Protein AF-0000000075731737 (afdb_homodimer)

Nearest PDB structures (foldseek):
  4xt3-assembly1_A  TM=4.201E-01  e=2.409E-01  Cytomegalovirus
  5wb2-assembly1_A  TM=4.230E-01  e=2.779E-01  Human betaherpesvirus 5
  8u5c-assembly1_F  TM=4.805E-01  e=1.399E+00  Homo sapiens
  8u54-assembly1_A  TM=3.933E-01  e=2.993E+00  Homo sapiens
  6kjv-assembly1_A  TM=2.906E-01  e=7.747E+00  Homo sapiens

Secondary structure (DSSP, 8-state):
----HHHHHHHHHHHHHHHHHHHHT-GGGTTS-HHHHHHHHHHHHHHHHHHHHHHHHHHSTT-TT-HHHHHHHHHHHHHHHTHHHHHHHHHHHH-GGGTTSTTHHHHHHHHHHHHHHHHHHHHTTHHHHH-TTHHHHHT--B-TTSSTTB-SS-EEEE-SSSEEEEB--BPP-SSS--THHHHHHHHHHHHHTT-HHHHHHHHIIIIIHHHHHTTTS-HHHHHHHHHHHHHHHHHHHHHHHHHHHHHHHHHHHHS-GGG--/----HHHHHHHHHHHHHHHHHHHHT-GGGTTS-HHHHHHHHHHHHHHHHHHHHHHHHHHSTT-TT-HHHHHHHHHHHHHHHTHHHHHHHHHHHH-GGGTTSTTHHHHHHHHHHHHHHHHHHHHTTHHHHH-TTHHHHH---B-TTSSTTB-SS-EEEE-SSSEEEEB--BPP-SSS--THHHHHHHHHHHHHTT-HHHHHHHHIIIIIHHHHHTTTS-HHHHHHHHHHHHHHHHHHHHHHHHHHHHHHHHHHHHS-GGG--

pLDDT: mean 84.71, std 15.08, range [32.78, 98.81]

InterPro domains:
  IPR043912 Protein of unknown function DUF5765 [PF19069] (32-234)

Radius of gyration: 25.24 Å; Cα contacts (8 Å, |Δi|>4): 829; chains: 2; bounding box: 71×67×54 Å

Structure (mmCIF, N/CA/C/O backbone):
data_AF-0000000075731737-model_v1
#
loop_
_entity.id
_entity.type
_entity.pdbx_description
1 polymer 'Transmembrane protein'
#
loop_
_atom_site.group_PDB
_atom_site.id
_atom_site.type_symbol
_atom_site.label_atom_id
_atom_site.label_alt_id
_atom_site.label_comp_id
_atom_site.label_asym_id
_atom_site.label_entity_id
_atom_site.label_seq_id
_atom_site.pdbx_PDB_ins_code
_atom_site.Cartn_x
_atom_site.Cartn_y
_atom_site.Cartn_z
_atom_site.occupancy
_atom_site.B_iso_or_equiv
_atom_site.auth_seq_id
_atom_site.auth_comp_id
_atom_site.auth_asym_id
_atom_site.auth_atom_id
_atom_site.pdbx_PDB_model_num
ATOM 1 N N . MET A 1 1 ? -32.469 -8.477 -14.445 1 37.38 1 MET A N 1
ATOM 2 C CA . MET A 1 1 ? -32.281 -9.797 -13.852 1 37.38 1 MET A CA 1
ATOM 3 C C . MET A 1 1 ? -31.297 -9.75 -12.695 1 37.38 1 MET A C 1
ATOM 5 O O . MET A 1 1 ? -30.141 -9.375 -12.883 1 37.38 1 MET A O 1
ATOM 9 N N . CYS A 1 2 ? -31.734 -9.438 -11.375 1 56.72 2 CYS A N 1
ATOM 10 C CA . CYS A 1 2 ? -31.109 -9.148 -10.086 1 56.72 2 CYS A CA 1
ATOM 11 C C . CYS A 1 2 ? -30.297 -10.336 -9.586 1 56.72 2 CYS A C 1
ATOM 13 O O . CYS A 1 2 ? -30.688 -11.484 -9.805 1 56.72 2 CYS A O 1
ATOM 15 N N . PHE A 1 3 ? -29.047 -10.188 -9.352 1 79.44 3 PHE A N 1
ATOM 16 C CA . PHE A 1 3 ? -28.219 -11.211 -8.719 1 79.44 3 PHE A CA 1
ATOM 17 C C . PHE A 1 3 ? -28.906 -11.797 -7.5 1 79.44 3 PHE A C 1
ATOM 19 O O . PHE A 1 3 ? -29.594 -11.078 -6.766 1 79.44 3 PHE A O 1
ATOM 26 N N . ASN A 1 4 ? -29.203 -13.148 -7.602 1 84.56 4 ASN A N 1
ATOM 27 C CA . ASN A 1 4 ? -29.812 -13.805 -6.453 1 84.56 4 ASN A CA 1
ATOM 28 C C . ASN A 1 4 ? -28.969 -14.977 -5.957 1 84.56 4 ASN A C 1
ATOM 30 O O . ASN A 1 4 ? -27.844 -15.172 -6.414 1 84.56 4 ASN A O 1
ATOM 34 N N . LYS A 1 5 ? -29.562 -15.633 -4.969 1 90.38 5 LYS A N 1
ATOM 35 C CA . LYS A 1 5 ? -28.812 -16.703 -4.309 1 90.38 5 LYS A CA 1
ATOM 36 C C . LYS A 1 5 ? -28.484 -17.828 -5.281 1 90.38 5 LYS A C 1
ATOM 38 O O . LYS A 1 5 ? -27.438 -18.469 -5.168 1 90.38 5 LYS A O 1
ATOM 43 N N . TRP A 1 6 ? -29.297 -18.078 -6.246 1 90.56 6 TRP A N 1
ATOM 44 C CA . TRP A 1 6 ? -29.078 -19.188 -7.184 1 90.56 6 TRP A CA 1
ATOM 45 C C . TRP A 1 6 ? -27.922 -18.875 -8.133 1 90.56 6 TRP A C 1
ATOM 47 O O . TRP A 1 6 ? -27.172 -19.781 -8.516 1 90.56 6 TRP A O 1
ATOM 57 N N . TRP A 1 7 ? -27.812 -17.656 -8.516 1 88.38 7 TRP A N 1
ATOM 58 C CA . TRP A 1 7 ? -26.672 -17.266 -9.328 1 88.38 7 TRP A CA 1
ATOM 59 C C . TRP A 1 7 ? -25.375 -17.438 -8.555 1 88.38 7 TRP A C 1
ATOM 61 O O . TRP A 1 7 ? -24.359 -17.891 -9.109 1 88.38 7 TRP A O 1
ATOM 71 N N . SER A 1 8 ? -25.406 -17.109 -7.277 1 90.19 8 SER A N 1
ATOM 72 C CA . SER A 1 8 ? -24.219 -17.297 -6.438 1 90.19 8 SER A CA 1
ATOM 73 C C . SER A 1 8 ? -23.844 -18.781 -6.363 1 90.19 8 SER A C 1
ATOM 75 O O . SER A 1 8 ? -22.656 -19.125 -6.441 1 90.19 8 SER A O 1
ATOM 77 N N . LEU A 1 9 ? -24.844 -19.578 -6.277 1 91.31 9 LEU A N 1
ATOM 78 C CA . LEU A 1 9 ? -24.578 -21 -6.219 1 91.31 9 LEU A CA 1
ATOM 79 C C . LEU A 1 9 ? -24.031 -21.516 -7.543 1 91.31 9 LEU A C 1
ATOM 81 O O . LEU A 1 9 ? -23.109 -22.344 -7.562 1 91.31 9 LEU A O 1
ATOM 85 N N . ALA A 1 10 ? -24.594 -21.078 -8.609 1 91.25 10 ALA A N 1
ATOM 86 C CA . ALA A 1 10 ? -24.125 -21.469 -9.938 1 91.25 10 ALA A CA 1
ATOM 87 C C . ALA A 1 10 ? -22.672 -21.078 -10.148 1 91.25 10 ALA A C 1
ATOM 89 O O . ALA A 1 10 ? -21.875 -21.859 -10.648 1 91.25 10 ALA A O 1
ATOM 90 N N . PHE A 1 11 ? -22.359 -19.891 -9.758 1 89.5 11 PHE A N 1
ATOM 91 C CA . PHE A 1 11 ? -20.984 -19.406 -9.922 1 89.5 11 PHE A CA 1
ATOM 92 C C . PHE A 1 11 ? -20.031 -20.156 -9 1 89.5 11 PHE A C 1
ATOM 94 O O . PHE A 1 11 ? -18.875 -20.391 -9.352 1 89.5 11 PHE A O 1
ATOM 101 N N . THR A 1 12 ? -20.531 -20.516 -7.832 1 91.75 12 THR A N 1
ATOM 102 C CA . THR A 1 12 ? -19.734 -21.359 -6.953 1 91.75 12 THR A CA 1
ATOM 103 C C . THR A 1 12 ? -19.391 -22.672 -7.637 1 91.75 12 THR A C 1
ATOM 105 O O . THR A 1 12 ? -18.234 -23.078 -7.664 1 91.75 12 THR A O 1
ATOM 108 N N . ALA A 1 13 ? -20.422 -23.266 -8.148 1 93.62 13 ALA A N 1
ATOM 109 C CA . ALA A 1 13 ? -20.234 -24.547 -8.828 1 93.62 13 ALA A CA 1
ATOM 110 C C . ALA A 1 13 ? -19.266 -24.406 -10.008 1 93.62 13 ALA A C 1
ATOM 112 O O . ALA A 1 13 ? -18.391 -25.25 -10.211 1 93.62 13 ALA A O 1
ATOM 113 N N . PHE A 1 14 ? -19.422 -23.375 -10.742 1 91.38 14 PHE A N 1
ATOM 114 C CA . PHE A 1 14 ? -18.547 -23.094 -11.883 1 91.38 14 PHE A CA 1
ATOM 115 C C . PHE A 1 14 ? -17.109 -22.953 -11.43 1 91.38 14 PHE A C 1
ATOM 117 O O . PHE A 1 14 ? -16.203 -23.578 -11.984 1 91.38 14 PHE A O 1
ATOM 124 N N . ALA A 1 15 ? -16.875 -22.141 -10.406 1 91.5 15 ALA A N 1
ATOM 125 C CA . ALA A 1 15 ? -15.531 -21.906 -9.898 1 91.5 15 ALA A CA 1
ATOM 126 C C . ALA A 1 15 ? -14.906 -23.188 -9.375 1 91.5 15 ALA A C 1
ATOM 128 O O . ALA A 1 15 ? -13.727 -23.453 -9.609 1 91.5 15 ALA A O 1
ATOM 129 N N . CYS A 1 16 ? -15.648 -23.953 -8.695 1 93.31 16 CYS A N 1
ATOM 130 C CA . CYS A 1 16 ? -15.156 -25.234 -8.195 1 93.31 16 CYS A CA 1
ATOM 131 C C . CYS A 1 16 ? -14.82 -26.172 -9.344 1 93.31 16 CYS A C 1
ATOM 133 O O . CYS A 1 16 ? -13.828 -26.906 -9.289 1 93.31 16 CYS A O 1
ATOM 135 N N . GLY A 1 17 ? -15.641 -26.172 -10.312 1 92.5 17 GLY A N 1
ATOM 136 C CA . GLY A 1 17 ? -15.359 -26.969 -11.492 1 92.5 17 GLY A CA 1
ATOM 137 C C . GLY A 1 17 ? -14.062 -26.594 -12.18 1 92.5 17 GLY A C 1
ATOM 138 O O . GLY A 1 17 ? -13.242 -27.453 -12.5 1 92.5 17 GLY A O 1
ATOM 139 N N . VAL A 1 18 ? -13.852 -25.312 -12.383 1 89.75 18 VAL A N 1
ATOM 140 C CA . VAL A 1 18 ? -12.625 -24.812 -13 1 89.75 18 VAL A CA 1
ATOM 141 C C . VAL A 1 18 ? -11.43 -25.172 -12.125 1 89.75 18 VAL A C 1
ATOM 143 O O . VAL A 1 18 ? -10.391 -25.625 -12.625 1 89.75 18 VAL A O 1
ATOM 146 N N . SER A 1 19 ? -11.578 -24.938 -10.828 1 92.12 19 SER A N 1
ATOM 147 C CA . SER A 1 19 ? -10.516 -25.281 -9.891 1 92.12 19 SER A CA 1
ATOM 148 C C . SER A 1 19 ? -10.117 -26.75 -10 1 92.12 19 SER A C 1
ATOM 150 O O . SER A 1 19 ? -8.938 -27.078 -10.086 1 92.12 19 SER A O 1
ATOM 152 N N . GLY A 1 20 ? -11.102 -27.594 -9.969 1 93.19 20 GLY A N 1
ATOM 153 C CA . GLY A 1 20 ? -10.844 -29.016 -10.117 1 93.19 20 GLY A CA 1
ATOM 154 C C . GLY A 1 20 ? -10.164 -29.359 -11.422 1 93.19 20 GLY A C 1
ATOM 155 O O . GLY A 1 20 ? -9.25 -30.188 -11.453 1 93.19 20 GLY A O 1
ATOM 156 N N . TRP A 1 21 ? -10.602 -28.719 -12.469 1 90.44 21 TRP A N 1
ATOM 157 C CA . TRP A 1 21 ? -10.016 -28.953 -13.789 1 90.44 21 TRP A CA 1
ATOM 158 C C . TRP A 1 21 ? -8.547 -28.531 -13.812 1 90.44 21 TRP A C 1
ATOM 160 O O . TRP A 1 21 ? -7.695 -29.266 -14.32 1 90.44 21 TRP A O 1
ATOM 170 N N . VAL A 1 22 ? -8.195 -27.453 -13.258 1 88.94 22 VAL A N 1
ATOM 171 C CA . VAL A 1 22 ? -6.824 -26.953 -13.188 1 88.94 22 VAL A CA 1
ATOM 172 C C . VAL A 1 22 ? -5.98 -27.891 -12.328 1 88.94 22 VAL A C 1
ATOM 174 O O . VAL A 1 22 ? -4.891 -28.297 -12.727 1 88.94 22 VAL A O 1
ATOM 177 N N . TRP A 1 23 ? -6.516 -28.234 -11.258 1 91.88 23 TRP A N 1
ATOM 178 C CA . TRP A 1 23 ? -5.801 -29.062 -10.297 1 91.88 23 TRP A CA 1
ATOM 179 C C . TRP A 1 23 ? -5.508 -30.438 -10.883 1 91.88 23 TRP A C 1
ATOM 181 O O . TRP A 1 23 ? -4.445 -31.016 -10.641 1 91.88 23 TRP A O 1
ATOM 191 N N . SER A 1 24 ? -6.355 -31.016 -11.664 1 91.81 24 SER A N 1
ATOM 192 C CA . SER A 1 24 ? -6.23 -32.344 -12.227 1 91.81 24 SER A CA 1
ATOM 193 C C . SER A 1 24 ? -5.07 -32.438 -13.219 1 91.81 24 SER A C 1
ATOM 195 O O . SER A 1 24 ? -4.527 -33.5 -13.461 1 91.81 24 SER A O 1
ATOM 197 N N . GLY A 1 25 ? -4.664 -31.359 -13.758 1 87.75 25 GLY A N 1
ATOM 198 C CA . GLY A 1 25 ? -3.57 -31.328 -14.719 1 87.75 25 GLY A CA 1
ATOM 199 C C . GLY A 1 25 ? -3.912 -32 -16.031 1 87.75 25 GLY A C 1
ATOM 200 O O . GLY A 1 25 ? -3.018 -32.438 -16.766 1 87.75 25 GLY A O 1
ATOM 201 N N . LYS A 1 26 ? -5.109 -32.125 -16.25 1 85.88 26 LYS A N 1
ATOM 202 C CA . LYS A 1 26 ? -5.523 -32.781 -17.484 1 85.88 26 LYS A CA 1
ATOM 203 C C . LYS A 1 26 ? -5.691 -31.797 -18.625 1 85.88 26 LYS A C 1
ATOM 205 O O . LYS A 1 26 ? -5.852 -30.594 -18.375 1 85.88 26 LYS A O 1
ATOM 210 N N . GLY A 1 27 ? -5.473 -32.25 -19.812 1 79.56 27 GLY A N 1
ATOM 211 C CA . GLY A 1 27 ? -5.66 -31.422 -21 1 79.56 27 GLY A CA 1
ATOM 212 C C . GLY A 1 27 ? -4.629 -30.312 -21.094 1 79.56 27 GLY A C 1
ATOM 213 O O . GLY A 1 27 ? -3.424 -30.562 -21.047 1 79.56 27 GLY A O 1
ATOM 214 N N . PHE A 1 28 ? -5.273 -29.078 -21.141 1 73.81 28 PHE A N 1
ATOM 215 C CA . PHE A 1 28 ? -4.484 -27.875 -21.344 1 73.81 28 PHE A CA 1
ATOM 216 C C . PHE A 1 28 ? -3.52 -27.656 -20.188 1 73.81 28 PHE A C 1
ATOM 218 O O . PHE A 1 28 ? -2.467 -27.047 -20.359 1 73.81 28 PHE A O 1
ATOM 225 N N . TRP A 1 29 ? -3.68 -28.281 -19.062 1 81.06 29 TRP A N 1
ATOM 226 C CA . TRP A 1 29 ? -2.938 -28.031 -17.828 1 81.06 29 TRP A CA 1
ATOM 227 C C . TRP A 1 29 ? -1.857 -29.078 -17.609 1 81.06 29 TRP A C 1
ATOM 229 O O . TRP A 1 29 ? -1.101 -29.016 -16.641 1 81.06 29 TRP A O 1
ATOM 239 N N . LYS A 1 30 ? -1.649 -29.969 -18.562 1 80.75 30 LYS A N 1
ATOM 240 C CA . LYS A 1 30 ? -0.716 -31.094 -18.422 1 80.75 30 LYS A CA 1
ATOM 241 C C . LYS A 1 30 ? 0.728 -30.594 -18.391 1 80.75 30 LYS A C 1
ATOM 243 O O . LYS A 1 30 ? 1.568 -31.172 -17.688 1 80.75 30 LYS A O 1
ATOM 248 N N . LYS A 1 31 ? 0.977 -29.531 -19.062 1 77.94 31 LYS A N 1
ATOM 249 C CA . LYS A 1 31 ? 2.355 -29.078 -19.219 1 77.94 31 LYS A CA 1
ATOM 250 C C . LYS A 1 31 ? 2.74 -28.109 -18.109 1 77.94 31 LYS A C 1
ATOM 252 O O . LYS A 1 31 ? 3.893 -27.672 -18.016 1 77.94 31 LYS A O 1
ATOM 257 N N . ILE A 1 32 ? 1.768 -27.844 -17.219 1 82.06 32 ILE A N 1
ATOM 258 C CA . ILE A 1 32 ? 2.018 -26.906 -16.141 1 82.06 32 ILE A CA 1
ATOM 259 C C . ILE A 1 32 ? 2.412 -27.672 -14.875 1 82.06 32 ILE A C 1
ATOM 261 O O . ILE A 1 32 ? 1.841 -28.719 -14.57 1 82.06 32 ILE A O 1
ATOM 265 N N . GLN A 1 33 ? 3.428 -27.109 -14.297 1 88.31 33 GLN A N 1
ATOM 266 C CA . GLN A 1 33 ? 3.943 -27.766 -13.102 1 88.31 33 GLN A CA 1
ATOM 267 C C . GLN A 1 33 ? 2.9 -27.797 -11.992 1 88.31 33 GLN A C 1
ATOM 269 O O . GLN A 1 33 ? 2.035 -26.922 -11.922 1 88.31 33 GLN A O 1
ATOM 274 N N . ARG A 1 34 ? 3.029 -28.75 -11.102 1 90.69 34 ARG A N 1
ATOM 275 C CA . ARG A 1 34 ? 2.061 -28.984 -10.031 1 90.69 34 ARG A CA 1
ATOM 276 C C . ARG A 1 34 ? 1.948 -27.766 -9.125 1 90.69 34 ARG A C 1
ATOM 278 O O . ARG A 1 34 ? 0.848 -27.391 -8.711 1 90.69 34 ARG A O 1
ATOM 285 N N . TRP A 1 35 ? 3.068 -27.141 -8.781 1 91.56 35 TRP A N 1
ATOM 286 C CA . TRP A 1 35 ? 3.02 -26.016 -7.859 1 91.56 35 TRP A CA 1
ATOM 287 C C . TRP A 1 35 ? 2.262 -24.844 -8.469 1 91.56 35 TRP A C 1
ATOM 289 O O . TRP A 1 35 ? 1.531 -24.125 -7.773 1 91.56 35 TRP A O 1
ATOM 299 N N . GLN A 1 36 ? 2.393 -24.688 -9.742 1 90.56 36 GLN A N 1
ATOM 300 C CA . GLN A 1 36 ? 1.671 -23.641 -10.438 1 90.56 36 GLN A CA 1
ATOM 301 C C . GLN A 1 36 ? 0.172 -23.922 -10.461 1 90.56 36 GLN A C 1
ATOM 303 O O . GLN A 1 36 ? -0.635 -23.031 -10.156 1 90.56 36 GLN A O 1
ATOM 308 N N . ARG A 1 37 ? -0.115 -25.125 -10.742 1 90.44 37 ARG A N 1
ATOM 309 C CA . ARG A 1 37 ? -1.52 -25.516 -10.789 1 90.44 37 ARG A CA 1
ATOM 310 C C . ARG A 1 37 ? -2.184 -25.344 -9.43 1 90.44 37 ARG A C 1
ATOM 312 O O . ARG A 1 37 ? -3.33 -24.906 -9.344 1 90.44 37 ARG A O 1
ATOM 319 N N . ASN A 1 38 ? -1.47 -25.719 -8.43 1 94.38 38 ASN A N 1
ATOM 320 C CA . ASN A 1 38 ? -2.002 -25.578 -7.078 1 94.38 38 ASN A CA 1
ATOM 321 C C . ASN A 1 38 ? -2.32 -24.109 -6.766 1 94.38 38 ASN A C 1
ATOM 323 O O . ASN A 1 38 ? -3.383 -23.812 -6.219 1 94.38 38 ASN A O 1
ATOM 327 N N . ARG A 1 39 ? -1.441 -23.234 -7.137 1 93.5 39 ARG A N 1
ATOM 328 C CA . ARG A 1 39 ? -1.633 -21.812 -6.859 1 93.5 39 ARG A CA 1
ATOM 329 C C . ARG A 1 39 ? -2.82 -21.266 -7.637 1 93.5 39 ARG A C 1
ATOM 331 O O . ARG A 1 39 ? -3.602 -20.469 -7.105 1 93.5 39 ARG A O 1
ATOM 338 N N . ILE A 1 40 ? -3.002 -21.703 -8.781 1 91.06 40 ILE A N 1
ATOM 339 C CA . ILE A 1 40 ? -4.113 -21.25 -9.609 1 91.06 40 ILE A CA 1
ATOM 340 C C . ILE A 1 40 ? -5.422 -21.844 -9.086 1 91.06 40 ILE A C 1
ATOM 342 O O . ILE A 1 40 ? -6.43 -21.156 -8.984 1 91.06 40 ILE A O 1
ATOM 346 N N . ALA A 1 41 ? -5.375 -23.109 -8.781 1 92.5 41 ALA A N 1
ATOM 347 C CA . ALA A 1 41 ? -6.566 -23.781 -8.258 1 92.5 41 ALA A CA 1
ATOM 348 C C . ALA A 1 41 ? -7.047 -23.125 -6.969 1 92.5 41 ALA A C 1
ATOM 350 O O . ALA A 1 41 ? -8.25 -22.922 -6.777 1 92.5 41 ALA A O 1
ATOM 351 N N . TRP A 1 42 ? -6.109 -22.797 -6.145 1 93.19 42 TRP A N 1
ATOM 352 C CA . TRP A 1 42 ? -6.457 -22.172 -4.875 1 93.19 42 TRP A CA 1
ATOM 353 C C . TRP A 1 42 ? -7.117 -20.812 -5.098 1 93.19 42 TRP A C 1
ATOM 355 O O . TRP A 1 42 ? -7.996 -20.406 -4.332 1 93.19 42 TRP A O 1
ATOM 365 N N . PHE A 1 43 ? -6.691 -20.141 -6.051 1 92.69 43 PHE A N 1
ATOM 366 C CA . PHE A 1 43 ? -7.309 -18.875 -6.434 1 92.69 43 PHE A CA 1
ATOM 367 C C . PHE A 1 43 ? -8.797 -19.062 -6.68 1 92.69 43 PHE A C 1
ATOM 369 O O . PHE A 1 43 ? -9.617 -18.312 -6.137 1 92.69 43 PHE A O 1
ATOM 376 N N . PHE A 1 44 ? -9.203 -20.062 -7.375 1 92.06 44 PHE A N 1
ATOM 377 C CA . PHE A 1 44 ? -10.602 -20.297 -7.707 1 92.06 44 PHE A CA 1
ATOM 378 C C . PHE A 1 44 ? -11.383 -20.75 -6.477 1 92.06 44 PHE A C 1
ATOM 380 O O . PHE A 1 44 ? -12.531 -20.359 -6.293 1 92.06 44 PHE A O 1
ATOM 387 N N . VAL A 1 45 ? -10.742 -21.531 -5.695 1 94.06 45 VAL A N 1
ATOM 388 C CA . VAL A 1 45 ? -11.414 -21.969 -4.473 1 94.06 45 VAL A CA 1
ATOM 389 C C . VAL A 1 45 ? -11.695 -20.766 -3.578 1 94.06 45 VAL A C 1
ATOM 391 O O . VAL A 1 45 ? -12.781 -20.641 -3.01 1 94.06 45 VAL A O 1
ATOM 394 N N . TYR A 1 46 ? -10.742 -19.906 -3.498 1 94.5 46 TYR A N 1
ATOM 395 C CA . TYR A 1 46 ? -10.891 -18.734 -2.648 1 94.5 46 TYR A CA 1
ATOM 396 C C . TYR A 1 46 ? -12.047 -17.859 -3.123 1 94.5 46 TYR A C 1
ATOM 398 O O . TYR A 1 46 ? -12.891 -17.438 -2.322 1 94.5 46 TYR A O 1
ATOM 406 N N . PHE A 1 47 ? -12.18 -17.641 -4.348 1 92.44 47 PHE A N 1
ATOM 407 C CA . PHE A 1 47 ? -13.227 -16.766 -4.863 1 92.44 47 PHE A CA 1
ATOM 408 C C . PHE A 1 47 ? -14.57 -17.5 -4.895 1 92.44 47 PHE A C 1
ATOM 410 O O . PHE A 1 47 ? -15.617 -16.859 -4.773 1 92.44 47 PHE A O 1
ATOM 417 N N . ALA A 1 48 ? -14.516 -18.812 -5 1 92.81 48 ALA A N 1
ATOM 418 C CA . ALA A 1 48 ? -15.75 -19.578 -4.84 1 92.81 48 ALA A CA 1
ATOM 419 C C . ALA A 1 48 ? -16.328 -19.406 -3.438 1 92.81 48 ALA A C 1
ATOM 421 O O . ALA A 1 48 ? -17.547 -19.391 -3.258 1 92.81 48 ALA A O 1
ATOM 422 N N . SER A 1 49 ? -15.422 -19.328 -2.506 1 95 49 SER A N 1
ATOM 423 C CA . SER A 1 49 ? -15.875 -19.188 -1.127 1 95 49 SER A CA 1
ATOM 424 C C . SER A 1 49 ? -16.641 -17.875 -0.935 1 95 49 SER A C 1
ATOM 426 O O . SER A 1 49 ? -17.547 -17.797 -0.113 1 95 49 SER A O 1
ATOM 428 N N . MET A 1 50 ? -16.344 -16.828 -1.684 1 94.5 50 MET A N 1
ATOM 429 C CA . MET A 1 50 ? -17.094 -15.578 -1.629 1 94.5 50 MET A CA 1
ATOM 430 C C . MET A 1 50 ? -18.516 -15.781 -2.141 1 94.5 50 MET A C 1
ATOM 432 O O . MET A 1 50 ? -19.469 -15.234 -1.575 1 94.5 50 MET A O 1
ATOM 436 N N . GLU A 1 51 ? -18.625 -16.562 -3.166 1 92.56 51 GLU A N 1
ATOM 437 C CA . GLU A 1 51 ? -19.953 -16.859 -3.715 1 92.56 51 GLU A CA 1
ATOM 438 C C . GLU A 1 51 ? -20.781 -17.672 -2.74 1 92.56 51 GLU A C 1
ATOM 440 O O . GLU A 1 51 ? -22 -17.469 -2.629 1 92.56 51 GLU A O 1
ATOM 445 N N . ILE A 1 52 ? -20.094 -18.594 -2.135 1 94.19 52 ILE A N 1
ATOM 446 C CA . ILE A 1 52 ? -20.781 -19.359 -1.107 1 94.19 52 ILE A CA 1
ATOM 447 C C . ILE A 1 52 ? -21.281 -18.422 -0.003 1 94.19 52 ILE A C 1
ATOM 449 O O . ILE A 1 52 ? -22.422 -18.531 0.452 1 94.19 52 ILE A O 1
ATOM 453 N N . LEU A 1 53 ? -20.391 -17.562 0.397 1 95 53 LEU A N 1
ATOM 454 C CA . LEU A 1 53 ? -20.734 -16.578 1.421 1 95 53 LEU A CA 1
ATOM 455 C C . LEU A 1 53 ? -21.938 -15.742 0.988 1 95 53 LEU A C 1
ATOM 457 O O . LEU A 1 53 ? -22.859 -15.523 1.773 1 95 53 LEU A O 1
ATOM 461 N N . GLN A 1 54 ? -21.953 -15.305 -0.255 1 94.44 54 GLN A N 1
ATOM 462 C CA . GLN A 1 54 ? -23.047 -14.484 -0.772 1 94.44 54 GLN A CA 1
ATOM 463 C C . GLN A 1 54 ? -24.344 -15.281 -0.817 1 94.44 54 GLN A C 1
ATOM 465 O O . GLN A 1 54 ? -25.422 -14.734 -0.564 1 94.44 54 GLN A O 1
ATOM 470 N N . PHE A 1 55 ? -24.219 -16.531 -1.146 1 94.25 55 PHE A N 1
ATOM 471 C CA . PHE A 1 55 ? -25.391 -17.391 -1.123 1 94.25 55 PHE A CA 1
ATOM 472 C C . PHE A 1 55 ? -26.062 -17.359 0.246 1 94.25 55 PHE A C 1
ATOM 474 O O . PHE A 1 55 ? -27.266 -17.109 0.35 1 94.25 55 PHE A O 1
ATOM 481 N N . PHE A 1 56 ? -25.328 -17.531 1.28 1 95.75 56 PHE A N 1
ATOM 482 C CA . PHE A 1 56 ? -25.859 -17.562 2.635 1 95.75 56 PHE A CA 1
ATOM 483 C C . PHE A 1 56 ? -26.312 -16.172 3.074 1 95.75 56 PHE A C 1
ATOM 485 O O . PHE A 1 56 ? -27.25 -16.031 3.865 1 95.75 56 PHE A O 1
ATOM 492 N N . GLN A 1 57 ? -25.672 -15.172 2.568 1 95.69 57 GLN A N 1
ATOM 493 C CA . GLN A 1 57 ? -26.078 -13.805 2.891 1 95.69 57 GLN A CA 1
ATOM 494 C C . GLN A 1 57 ? -27.5 -13.516 2.383 1 95.69 57 GLN A C 1
ATOM 496 O O . GLN A 1 57 ? -28.266 -12.82 3.041 1 95.69 57 GLN A O 1
ATOM 501 N N . TYR A 1 58 ? -27.812 -14.039 1.252 1 94.69 58 TYR A N 1
ATOM 502 C CA . TYR A 1 58 ? -29.141 -13.828 0.695 1 94.69 58 TYR A CA 1
ATOM 503 C C . TYR A 1 58 ? -30.219 -14.43 1.599 1 94.69 58 TYR A C 1
ATOM 505 O O . TYR A 1 58 ? -31.375 -13.992 1.585 1 94.69 58 TYR A O 1
ATOM 513 N N . LEU A 1 59 ? -29.844 -15.328 2.412 1 95.5 59 LEU A N 1
ATOM 514 C CA . LEU A 1 59 ? -30.797 -15.977 3.295 1 95.5 59 LEU A CA 1
ATOM 515 C C . LEU A 1 59 ? -31.172 -15.062 4.461 1 95.5 59 LEU A C 1
ATOM 517 O O . LEU A 1 59 ? -32.219 -15.234 5.086 1 95.5 59 LEU A O 1
ATOM 521 N N . VAL A 1 60 ? -30.328 -14.141 4.766 1 96.62 60 VAL A N 1
ATOM 522 C CA . VAL A 1 60 ? -30.562 -13.281 5.922 1 96.62 60 VAL A CA 1
ATOM 523 C C . VAL A 1 60 ? -30.5 -11.812 5.496 1 96.62 60 VAL A C 1
ATOM 525 O O . VAL A 1 60 ? -30.312 -10.93 6.336 1 96.62 60 VAL A O 1
ATOM 528 N N . ILE A 1 61 ? -30.609 -11.531 4.332 1 95.94 61 ILE A N 1
ATOM 529 C CA . ILE A 1 61 ? -30.469 -10.203 3.75 1 95.94 61 ILE A CA 1
ATOM 530 C C . ILE A 1 61 ? -31.484 -9.25 4.379 1 95.94 61 ILE A C 1
ATOM 532 O O . ILE A 1 61 ? -32.594 -9.648 4.688 1 95.94 61 ILE A O 1
ATOM 536 N N . ASN A 1 62 ? -31.156 -7.984 4.648 1 96.5 62 ASN A N 1
ATOM 537 C CA . ASN A 1 62 ? -31.969 -6.895 5.184 1 96.5 62 ASN A CA 1
ATOM 538 C C . ASN A 1 62 ? -32.188 -7.059 6.684 1 96.5 62 ASN A C 1
ATOM 540 O O . ASN A 1 62 ? -32.688 -6.141 7.344 1 96.5 62 ASN A O 1
ATOM 544 N N . ASN A 1 63 ? -31.891 -8.156 7.277 1 97.12 63 ASN A N 1
ATOM 545 C CA . ASN A 1 63 ? -32.031 -8.344 8.719 1 97.12 63 ASN A CA 1
ATOM 546 C C . ASN A 1 63 ? -30.75 -7.984 9.469 1 97.12 63 ASN A C 1
ATOM 548 O O . ASN A 1 63 ? -30 -8.867 9.859 1 97.12 63 ASN A O 1
ATOM 552 N N . CYS A 1 64 ? -30.625 -6.809 9.812 1 93.75 64 CYS A N 1
ATOM 553 C CA . CYS A 1 64 ? -29.375 -6.289 10.359 1 93.75 64 CYS A CA 1
ATOM 554 C C . CYS A 1 64 ? -29.266 -6.582 11.852 1 93.75 64 CYS A C 1
ATOM 556 O O . CYS A 1 64 ? -28.25 -6.297 12.477 1 93.75 64 CYS A O 1
ATOM 558 N N . THR A 1 65 ? -30.234 -7.094 12.406 1 93 65 THR A N 1
ATOM 559 C CA . THR A 1 65 ? -30.188 -7.516 13.797 1 93 65 THR A CA 1
ATOM 560 C C . THR A 1 65 ? -29.75 -8.977 13.906 1 93 65 THR A C 1
ATOM 562 O O . THR A 1 65 ? -29.406 -9.445 14.992 1 93 65 THR A O 1
ATOM 565 N N . SER A 1 66 ? -29.812 -9.656 12.781 1 94.94 66 SER A N 1
ATOM 566 C CA . SER A 1 66 ? -29.422 -11.062 12.742 1 94.94 66 SER A CA 1
ATOM 567 C C . SER A 1 66 ? -27.922 -11.219 12.961 1 94.94 66 SER A C 1
ATOM 569 O O . SER A 1 66 ? -27.109 -10.633 12.234 1 94.94 66 SER A O 1
ATOM 571 N N . LYS A 1 67 ? -27.578 -12.07 13.938 1 93.44 67 LYS A N 1
ATOM 572 C CA . LYS A 1 67 ? -26.156 -12.359 14.211 1 93.44 67 LYS A CA 1
ATOM 573 C C . LYS A 1 67 ? -25.5 -13 13 1 93.44 67 LYS A C 1
ATOM 575 O O . LYS A 1 67 ? -24.312 -12.75 12.727 1 93.44 67 LYS A O 1
ATOM 580 N N . LEU A 1 68 ? -26.266 -13.75 12.336 1 95.44 68 LEU A N 1
ATOM 581 C CA . LEU A 1 68 ? -25.734 -14.422 11.156 1 95.44 68 LEU A CA 1
ATOM 582 C C . LEU A 1 68 ? -25.438 -13.422 10.047 1 95.44 68 LEU A C 1
ATOM 584 O O . LEU A 1 68 ? -24.391 -13.516 9.383 1 95.44 68 LEU A O 1
ATOM 588 N N . ASN A 1 69 ? -26.312 -12.492 9.781 1 96.75 69 ASN A N 1
ATOM 589 C CA . ASN A 1 69 ? -26.062 -11.453 8.789 1 96.75 69 ASN A CA 1
ATOM 590 C C . ASN A 1 69 ? -24.797 -10.672 9.102 1 96.75 69 ASN A C 1
ATOM 592 O O . ASN A 1 69 ? -23.922 -10.508 8.234 1 96.75 69 ASN A O 1
ATOM 596 N N . ILE A 1 70 ? -24.672 -10.32 10.336 1 94.06 70 ILE A N 1
ATOM 597 C CA . ILE A 1 70 ? -23.516 -9.547 10.781 1 94.06 70 ILE A CA 1
ATOM 598 C C . ILE A 1 70 ? -22.234 -10.375 10.609 1 94.06 70 ILE A C 1
ATOM 600 O O . ILE A 1 70 ? -21.25 -9.891 10.062 1 94.06 70 ILE A O 1
ATOM 604 N N . PHE A 1 71 ? -22.328 -11.586 11.031 1 94.56 71 PHE A N 1
ATOM 605 C CA . PHE A 1 71 ? -21.172 -12.477 10.961 1 94.56 71 PHE A CA 1
ATOM 606 C C . PHE A 1 71 ? -20.734 -12.68 9.516 1 94.56 71 PHE A C 1
ATOM 608 O O . PHE A 1 71 ? -19.547 -12.555 9.195 1 94.56 71 PHE A O 1
ATOM 615 N N . LEU A 1 72 ? -21.656 -12.969 8.625 1 96.38 72 LEU A N 1
ATOM 616 C CA . LEU A 1 72 ? -21.328 -13.203 7.219 1 96.38 72 LEU A CA 1
ATOM 617 C C . LEU A 1 72 ? -20.781 -11.93 6.57 1 96.38 72 LEU A C 1
ATOM 619 O O . LEU A 1 72 ? -19.906 -11.992 5.707 1 96.38 72 LEU A O 1
ATOM 623 N N . THR A 1 73 ? -21.281 -10.789 6.98 1 95.38 73 THR A N 1
ATOM 624 C CA . THR A 1 73 ? -20.812 -9.516 6.453 1 95.38 73 THR A CA 1
ATOM 625 C C . THR A 1 73 ? -19.375 -9.25 6.887 1 95.38 73 THR A C 1
ATOM 627 O O . THR A 1 73 ? -18.562 -8.766 6.094 1 95.38 73 THR A O 1
ATOM 630 N N . ILE A 1 74 ? -19.031 -9.602 8.109 1 94.75 74 ILE A N 1
ATOM 631 C CA . ILE A 1 74 ? -17.672 -9.484 8.594 1 94.75 74 ILE A CA 1
ATOM 632 C C . ILE A 1 74 ? -16.75 -10.391 7.781 1 94.75 74 ILE A C 1
ATOM 634 O O . ILE A 1 74 ? -15.68 -9.969 7.344 1 94.75 74 ILE A O 1
ATOM 638 N N . LEU A 1 75 ? -17.188 -11.586 7.543 1 96.25 75 LEU A N 1
ATOM 639 C CA . LEU A 1 75 ? -16.391 -12.539 6.773 1 96.25 75 LEU A CA 1
ATOM 640 C C . LEU A 1 75 ? -16.156 -12.031 5.355 1 96.25 75 LEU A C 1
ATOM 642 O O . LEU A 1 75 ? -15.086 -12.25 4.781 1 96.25 75 LEU A O 1
ATOM 646 N N . GLY A 1 76 ? -17.219 -11.414 4.809 1 95.75 76 GLY A N 1
ATOM 647 C CA . GLY A 1 76 ? -17.062 -10.82 3.492 1 95.75 76 GLY A CA 1
ATOM 648 C C . GLY A 1 76 ? -15.961 -9.773 3.439 1 95.75 76 GLY A C 1
ATOM 649 O O . GLY A 1 76 ? -15.148 -9.766 2.512 1 95.75 76 GLY A O 1
ATOM 650 N N . PHE A 1 77 ? -15.914 -8.977 4.453 1 95 77 PHE A N 1
ATOM 651 C CA . PHE A 1 77 ? -14.898 -7.93 4.516 1 95 77 PHE A CA 1
ATOM 652 C C . PHE A 1 77 ? -13.5 -8.539 4.621 1 95 77 PHE A C 1
ATOM 654 O O . PHE A 1 77 ? -12.586 -8.133 3.904 1 95 77 PHE A O 1
ATOM 661 N N . VAL A 1 78 ? -13.383 -9.484 5.473 1 96.94 78 VAL A N 1
ATOM 662 C CA . VAL A 1 78 ? -12.102 -10.148 5.672 1 96.94 78 VAL A CA 1
ATOM 663 C C . VAL A 1 78 ? -11.656 -10.828 4.379 1 96.94 78 VAL A C 1
ATOM 665 O O . VAL A 1 78 ? -10.492 -10.742 3.988 1 96.94 78 VAL A O 1
ATOM 668 N N . HIS A 1 79 ? -12.555 -11.508 3.738 1 97 79 HIS A N 1
ATOM 669 C CA . HIS A 1 79 ? -12.266 -12.141 2.457 1 97 79 HIS A CA 1
ATOM 670 C C . HIS A 1 79 ? -11.727 -11.133 1.451 1 97 79 HIS A C 1
ATOM 672 O O . HIS A 1 79 ? -10.711 -11.391 0.794 1 97 79 HIS A O 1
ATOM 678 N N . ILE A 1 80 ? -12.383 -9.992 1.345 1 96.25 80 ILE A N 1
ATOM 679 C CA . ILE A 1 80 ? -11.984 -8.938 0.411 1 96.25 80 ILE A CA 1
ATOM 680 C C . ILE A 1 80 ? -10.578 -8.453 0.747 1 96.25 80 ILE A C 1
ATOM 682 O O . ILE A 1 80 ? -9.75 -8.266 -0.147 1 96.25 80 ILE A O 1
ATOM 686 N N . CYS A 1 81 ? -10.266 -8.305 1.981 1 97.56 81 CYS A N 1
ATOM 687 C CA . CYS A 1 81 ? -8.984 -7.773 2.43 1 97.56 81 CYS A CA 1
ATOM 688 C C . CYS A 1 81 ? -7.832 -8.656 1.977 1 97.56 81 CYS A C 1
ATOM 690 O O . CYS A 1 81 ? -6.727 -8.172 1.738 1 97.56 81 CYS A O 1
ATOM 692 N N . PHE A 1 82 ? -8.102 -9.922 1.784 1 98 82 PHE A N 1
ATOM 693 C CA . PHE A 1 82 ? -7.012 -10.836 1.47 1 98 82 PHE A CA 1
ATOM 694 C C . PHE A 1 82 ? -7.074 -11.273 0.011 1 98 82 PHE A C 1
ATOM 696 O O . PHE A 1 82 ? -6.281 -12.109 -0.429 1 98 82 PHE A O 1
ATOM 703 N N . GLN A 1 83 ? -7.938 -10.711 -0.752 1 96.06 83 GLN A N 1
ATOM 704 C CA . GLN A 1 83 ? -8.039 -11.016 -2.174 1 96.06 83 GLN A CA 1
ATOM 705 C C . GLN A 1 83 ? -6.727 -10.711 -2.896 1 96.06 83 GLN A C 1
ATOM 707 O O . GLN A 1 83 ? -6.27 -11.5 -3.729 1 96.06 83 GLN A O 1
ATOM 712 N N . PRO A 1 84 ? -6.023 -9.586 -2.6 1 97 84 PRO A N 1
ATOM 713 C CA . PRO A 1 84 ? -4.754 -9.32 -3.277 1 97 84 PRO A CA 1
ATOM 714 C C . PRO A 1 84 ? -3.709 -10.406 -3.021 1 97 84 PRO A C 1
ATOM 716 O O . PRO A 1 84 ? -2.939 -10.75 -3.922 1 97 84 PRO A O 1
ATOM 719 N N . LEU A 1 85 ? -3.711 -10.938 -1.82 1 98.25 85 LEU A N 1
ATOM 720 C CA . LEU A 1 85 ? -2.768 -12 -1.476 1 98.25 85 LEU A CA 1
ATOM 721 C C . LEU A 1 85 ? -2.965 -13.219 -2.373 1 98.25 85 LEU A C 1
ATOM 723 O O . LEU A 1 85 ? -2.016 -13.68 -3.008 1 98.25 85 LEU A O 1
ATOM 727 N N . VAL A 1 86 ? -4.156 -13.648 -2.502 1 95.81 86 VAL A N 1
ATOM 728 C CA . VAL A 1 86 ? -4.473 -14.859 -3.262 1 95.81 86 VAL A CA 1
ATOM 729 C C . VAL A 1 86 ? -4.277 -14.594 -4.754 1 95.81 86 VAL A C 1
ATOM 731 O O . VAL A 1 86 ? -3.781 -15.453 -5.48 1 95.81 86 VAL A O 1
ATOM 734 N N . THR A 1 87 ? -4.645 -13.414 -5.156 1 93.75 87 THR A N 1
ATOM 735 C CA . THR A 1 87 ? -4.488 -13.055 -6.559 1 93.75 87 THR A CA 1
ATOM 736 C C . THR A 1 87 ? -3.012 -13.047 -6.953 1 93.75 87 THR A C 1
ATOM 738 O O . THR A 1 87 ? -2.643 -13.562 -8.008 1 93.75 87 THR A O 1
ATOM 741 N N . ASN A 1 88 ? -2.189 -12.531 -6.129 1 96.06 88 ASN A N 1
ATOM 742 C CA . ASN A 1 88 ? -0.771 -12.477 -6.465 1 96.06 88 ASN A CA 1
ATOM 743 C C . ASN A 1 88 ? -0.115 -13.852 -6.348 1 96.06 88 ASN A C 1
ATOM 745 O O . ASN A 1 88 ? 0.859 -14.133 -7.047 1 96.06 88 ASN A O 1
ATOM 749 N N . ILE A 1 89 ? -0.655 -14.703 -5.512 1 95.94 89 ILE A N 1
ATOM 750 C CA . ILE A 1 89 ? -0.212 -16.094 -5.523 1 95.94 89 ILE A CA 1
ATOM 751 C C . ILE A 1 89 ? -0.483 -16.719 -6.891 1 95.94 89 ILE A C 1
ATOM 753 O O . ILE A 1 89 ? 0.388 -17.375 -7.469 1 95.94 89 ILE A O 1
ATOM 757 N N . ALA A 1 90 ? -1.617 -16.453 -7.414 1 92.88 90 ALA A N 1
ATOM 758 C CA . ALA A 1 90 ? -1.972 -16.984 -8.734 1 92.88 90 ALA A CA 1
ATOM 759 C C . ALA A 1 90 ? -1.104 -16.344 -9.82 1 92.88 90 ALA A C 1
ATOM 761 O O . ALA A 1 90 ? -0.629 -17.047 -10.727 1 92.88 90 ALA A O 1
ATOM 762 N N . PHE A 1 91 ? -0.849 -15.086 -9.734 1 92.81 91 PHE A N 1
ATOM 763 C CA . PHE A 1 91 ? -0.02 -14.398 -10.719 1 92.81 91 PHE A CA 1
ATOM 764 C C . PHE A 1 91 ? 1.402 -14.945 -10.703 1 92.81 91 PHE A C 1
ATOM 766 O O . PHE A 1 91 ? 2.047 -15.039 -11.75 1 92.81 91 PHE A O 1
ATOM 773 N N . SER A 1 92 ? 1.877 -15.266 -9.539 1 93.88 92 SER A N 1
ATOM 774 C CA . SER A 1 92 ? 3.225 -15.82 -9.445 1 93.88 92 SER A CA 1
ATOM 775 C C . SER A 1 92 ? 3.344 -17.125 -10.234 1 93.88 92 SER A C 1
ATOM 777 O O . SER A 1 92 ? 4.426 -17.469 -10.711 1 93.88 92 SER A O 1
ATOM 779 N N . ALA A 1 93 ? 2.219 -17.797 -10.359 1 91.38 93 ALA A N 1
ATOM 780 C CA . ALA A 1 93 ? 2.215 -19.094 -11.031 1 91.38 93 ALA A CA 1
ATOM 781 C C . ALA A 1 93 ? 2.141 -18.922 -12.547 1 91.38 93 ALA A C 1
ATOM 783 O O . ALA A 1 93 ? 2.566 -19.797 -13.305 1 91.38 93 ALA A O 1
ATOM 784 N N . ILE A 1 94 ? 1.66 -17.812 -12.984 1 87.94 94 ILE A N 1
ATOM 785 C CA . ILE A 1 94 ? 1.464 -17.672 -14.422 1 87.94 94 ILE A CA 1
ATOM 786 C C . ILE A 1 94 ? 2.482 -16.672 -14.984 1 87.94 94 ILE A C 1
ATOM 788 O O . ILE A 1 94 ? 2.441 -16.344 -16.172 1 87.94 94 ILE A O 1
ATOM 792 N N . ASP A 1 95 ? 3.326 -16.141 -14.172 1 90.19 95 ASP A N 1
ATOM 793 C CA . ASP A 1 95 ? 4.418 -15.281 -14.602 1 90.19 95 ASP A CA 1
ATOM 794 C C . ASP A 1 95 ? 5.43 -16.047 -15.445 1 90.19 95 ASP A C 1
ATOM 796 O O . ASP A 1 95 ? 6.09 -16.969 -14.945 1 90.19 95 ASP A O 1
ATOM 800 N N . PRO A 1 96 ? 5.605 -15.625 -16.703 1 87.88 96 PRO A N 1
ATOM 801 C CA . PRO A 1 96 ? 6.543 -16.344 -17.562 1 87.88 96 PRO A CA 1
ATOM 802 C C . PRO A 1 96 ? 7.98 -16.297 -17.062 1 87.88 96 PRO A C 1
ATOM 804 O O . PRO A 1 96 ? 8.789 -17.172 -17.375 1 87.88 96 PRO A O 1
ATOM 807 N N . LYS A 1 97 ? 8.297 -15.383 -16.25 1 90.44 97 LYS A N 1
ATOM 808 C CA . LYS A 1 97 ? 9.664 -15.242 -15.75 1 90.44 97 LYS A CA 1
ATOM 809 C C . LYS A 1 97 ? 9.836 -15.977 -14.422 1 90.44 97 LYS A C 1
ATOM 811 O O . LYS A 1 97 ? 10.906 -15.945 -13.82 1 90.44 97 LYS A O 1
ATOM 816 N N . ASN A 1 98 ? 8.734 -16.672 -14.016 1 91.5 98 ASN A N 1
ATOM 817 C CA . ASN A 1 98 ? 8.789 -17.406 -12.75 1 91.5 98 ASN A CA 1
ATOM 818 C C . ASN A 1 98 ? 8.484 -18.891 -12.945 1 91.5 98 ASN A C 1
ATOM 820 O O . ASN A 1 98 ? 8.086 -19.562 -12 1 91.5 98 ASN A O 1
ATOM 824 N N . LEU A 1 99 ? 8.727 -19.328 -14.172 1 84.19 99 LEU A N 1
ATOM 825 C CA . LEU A 1 99 ? 8.398 -20.719 -14.492 1 84.19 99 LEU A CA 1
ATOM 826 C C . LEU A 1 99 ? 9.273 -21.672 -13.703 1 84.19 99 LEU A C 1
ATOM 828 O O . LEU A 1 99 ? 8.812 -22.734 -13.273 1 84.19 99 LEU A O 1
ATOM 832 N N . ASP A 1 100 ? 10.555 -21.328 -13.523 1 86.62 100 ASP A N 1
ATOM 833 C CA . ASP A 1 100 ? 11.477 -22.125 -12.719 1 86.62 100 ASP A CA 1
ATOM 834 C C . ASP A 1 100 ? 11.812 -21.422 -11.406 1 86.62 100 ASP A C 1
ATOM 836 O O . ASP A 1 100 ? 12.922 -21.547 -10.898 1 86.62 100 ASP A O 1
ATOM 840 N N . LYS A 1 101 ? 10.859 -20.562 -10.977 1 89.5 101 LYS A N 1
ATOM 841 C CA . LYS A 1 101 ? 10.922 -19.891 -9.68 1 89.5 101 LYS A CA 1
ATOM 842 C C . LYS A 1 101 ? 12.055 -18.875 -9.641 1 89.5 101 LYS A C 1
ATOM 844 O O . LYS A 1 101 ? 12.648 -18.656 -8.586 1 89.5 101 LYS A O 1
ATOM 849 N N . GLN A 1 102 ? 12.398 -18.359 -10.844 1 90.75 102 GLN A N 1
ATOM 850 C CA . GLN A 1 102 ? 13.461 -17.359 -10.93 1 90.75 102 GLN A CA 1
ATOM 851 C C . GLN A 1 102 ? 13.078 -16.078 -10.195 1 90.75 102 GLN A C 1
ATOM 853 O O . GLN A 1 102 ? 13.945 -15.367 -9.688 1 90.75 102 GLN A O 1
ATOM 858 N N . ARG A 1 103 ? 11.75 -15.875 -10.148 1 95.19 103 ARG A N 1
ATOM 859 C CA . ARG A 1 103 ? 11.266 -14.648 -9.523 1 95.19 103 ARG A CA 1
ATOM 860 C C . ARG A 1 103 ? 10.508 -14.953 -8.242 1 95.19 103 ARG A C 1
ATOM 862 O O . ARG A 1 103 ? 9.672 -14.156 -7.805 1 95.19 103 ARG A O 1
ATOM 869 N N . GLU A 1 104 ? 10.766 -16.062 -7.695 1 96 104 GLU A N 1
ATOM 870 C CA . GLU A 1 104 ? 10 -16.531 -6.535 1 96 104 GLU A CA 1
ATOM 871 C C . GLU A 1 104 ? 10.195 -15.594 -5.344 1 96 104 GLU A C 1
ATOM 873 O O . GLU A 1 104 ? 9.242 -15.32 -4.609 1 96 104 GLU A O 1
ATOM 878 N N . GLU A 1 105 ? 11.359 -15.078 -5.176 1 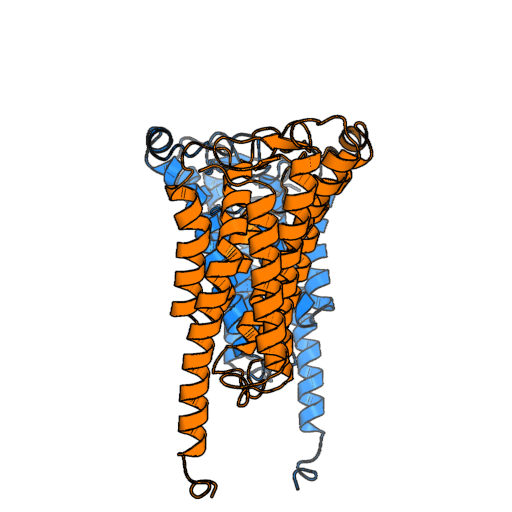96.44 105 GLU A N 1
ATOM 879 C CA . GLU A 1 105 ? 11.617 -14.188 -4.051 1 96.44 105 GLU A CA 1
ATOM 880 C C . GLU A 1 105 ? 10.797 -12.906 -4.164 1 96.44 105 GLU A C 1
ATOM 882 O O . GLU A 1 105 ? 10.242 -12.43 -3.172 1 96.44 105 GLU A O 1
ATOM 887 N N . THR A 1 106 ? 10.766 -12.398 -5.328 1 97.75 106 THR A N 1
ATOM 888 C CA . THR A 1 106 ? 9.992 -11.188 -5.566 1 97.75 106 THR A CA 1
ATOM 889 C C . THR A 1 106 ? 8.508 -11.438 -5.281 1 97.75 106 THR A C 1
ATOM 891 O O . THR A 1 106 ? 7.875 -10.656 -4.566 1 97.75 106 THR A O 1
ATOM 894 N N . TRP A 1 107 ? 8.031 -12.5 -5.727 1 98 107 TRP A N 1
ATOM 895 C CA . TRP A 1 107 ? 6.621 -12.82 -5.531 1 98 107 TRP A CA 1
ATOM 896 C C . TRP A 1 107 ? 6.328 -13.117 -4.066 1 98 107 TRP A C 1
ATOM 898 O O . TRP A 1 107 ? 5.262 -12.758 -3.553 1 98 107 TRP A O 1
ATOM 908 N N . MET A 1 108 ? 7.27 -13.789 -3.43 1 98 108 MET A N 1
ATOM 909 C CA . MET A 1 108 ? 7.059 -14.07 -2.012 1 98 108 MET A CA 1
ATOM 910 C C . MET A 1 108 ? 7.02 -12.773 -1.201 1 98 108 MET A C 1
ATOM 912 O O . MET A 1 108 ? 6.242 -12.664 -0.25 1 98 108 MET A O 1
ATOM 916 N N . PHE A 1 109 ? 7.871 -11.852 -1.61 1 98.44 109 PHE A N 1
ATOM 917 C CA . PHE A 1 109 ? 7.789 -10.539 -0.98 1 98.44 109 PHE A CA 1
ATOM 918 C C . PHE A 1 109 ? 6.406 -9.938 -1.174 1 98.44 109 PHE A C 1
ATOM 920 O O . PHE A 1 109 ? 5.797 -9.445 -0.219 1 98.44 109 PHE A O 1
ATOM 927 N N . ILE A 1 110 ? 5.914 -9.945 -2.389 1 98.75 110 ILE A N 1
ATOM 928 C CA . ILE A 1 110 ? 4.629 -9.352 -2.744 1 98.75 110 ILE A CA 1
ATOM 929 C C . ILE A 1 110 ? 3.516 -10.016 -1.942 1 98.75 110 ILE A C 1
ATOM 931 O O . ILE A 1 110 ? 2.662 -9.336 -1.369 1 98.75 110 ILE A O 1
ATOM 935 N N . ILE A 1 111 ? 3.57 -11.305 -1.861 1 98.56 111 ILE A N 1
ATOM 936 C CA . ILE A 1 111 ? 2.547 -12.078 -1.169 1 98.56 111 ILE A CA 1
ATOM 937 C C . ILE A 1 111 ? 2.561 -11.734 0.32 1 98.56 111 ILE A C 1
ATOM 939 O O . ILE A 1 111 ? 1.51 -11.5 0.917 1 98.56 111 ILE A O 1
ATOM 943 N N . LYS A 1 112 ? 3.711 -11.672 0.875 1 98.69 112 LYS A N 1
ATOM 944 C CA . LYS A 1 112 ? 3.822 -11.305 2.283 1 98.69 112 LYS A CA 1
ATOM 945 C C . LYS A 1 112 ? 3.318 -9.883 2.521 1 98.69 112 LYS A C 1
ATOM 947 O O . LYS A 1 112 ? 2.646 -9.609 3.52 1 98.69 112 LYS A O 1
ATOM 952 N N . PHE A 1 113 ? 3.705 -9.023 1.625 1 98.81 113 PHE A N 1
ATOM 953 C CA . PHE A 1 113 ? 3.273 -7.641 1.737 1 98.81 113 PHE A CA 1
ATOM 954 C C . PHE A 1 113 ? 1.753 -7.539 1.669 1 98.81 113 PHE A C 1
ATOM 956 O O . PHE A 1 113 ? 1.14 -6.797 2.439 1 98.81 113 PHE A O 1
ATOM 963 N N . CYS A 1 114 ? 1.164 -8.289 0.757 1 98.75 114 CYS A N 1
ATOM 964 C CA . CYS A 1 114 ? -0.291 -8.336 0.658 1 98.75 114 CYS A CA 1
ATOM 965 C C . CYS A 1 114 ? -0.904 -8.906 1.933 1 98.75 114 CYS A C 1
ATOM 967 O O . CYS A 1 114 ? -1.975 -8.469 2.359 1 98.75 114 CYS A O 1
ATOM 969 N N . GLY A 1 115 ? -0.24 -9.906 2.498 1 98.69 115 GLY A N 1
ATOM 970 C CA . GLY A 1 115 ? -0.708 -10.453 3.762 1 98.69 115 GLY A CA 1
ATOM 971 C C . GLY A 1 115 ? -0.738 -9.43 4.879 1 98.69 115 GLY A C 1
ATOM 972 O O . GLY A 1 115 ? -1.733 -9.312 5.598 1 98.69 115 GLY A O 1
ATOM 973 N N . VAL A 1 116 ? 0.285 -8.648 4.996 1 98.56 116 VAL A N 1
ATOM 974 C CA . VAL A 1 116 ? 0.41 -7.648 6.055 1 98.56 116 VAL A CA 1
ATOM 975 C C . VAL A 1 116 ? -0.628 -6.547 5.852 1 98.56 116 VAL A C 1
ATOM 977 O O . VAL A 1 116 ? -1.346 -6.184 6.785 1 98.56 116 VAL A O 1
ATOM 980 N N . THR A 1 117 ? -0.694 -6.051 4.645 1 98.56 117 THR A N 1
ATOM 981 C CA . THR A 1 117 ? -1.62 -4.953 4.383 1 98.56 117 THR A CA 1
ATOM 982 C C . THR A 1 117 ? -3.066 -5.426 4.512 1 98.56 117 THR A C 1
ATOM 984 O O . THR A 1 117 ? -3.92 -4.691 5.016 1 98.56 117 THR A O 1
ATOM 987 N N . GLY A 1 118 ? -3.318 -6.672 4.043 1 98.38 118 GLY A N 1
ATOM 988 C CA . GLY A 1 118 ? -4.645 -7.234 4.234 1 98.38 118 GLY A CA 1
ATOM 989 C C . GLY A 1 118 ? -5.031 -7.371 5.691 1 98.38 118 GLY A C 1
ATOM 990 O O . GLY A 1 118 ? -6.18 -7.113 6.062 1 98.38 118 GLY A O 1
ATOM 991 N N . PHE A 1 119 ? -4.082 -7.762 6.461 1 98.19 119 PHE A N 1
ATOM 992 C CA . PHE A 1 119 ? -4.324 -7.918 7.891 1 98.19 119 PHE A CA 1
ATOM 993 C C . PHE A 1 119 ? -4.699 -6.586 8.523 1 98.19 119 PHE A C 1
ATOM 995 O O . PHE A 1 119 ? -5.68 -6.504 9.266 1 98.19 119 PHE A O 1
ATOM 1002 N N . PHE A 1 120 ? -4.004 -5.512 8.242 1 96.94 120 PHE A N 1
ATOM 1003 C CA . PHE A 1 120 ? -4.262 -4.203 8.828 1 96.94 120 PHE A CA 1
ATOM 1004 C C . PHE A 1 120 ? -5.59 -3.643 8.344 1 96.94 120 PHE A C 1
ATOM 1006 O O . PHE A 1 120 ? -6.301 -2.969 9.094 1 96.94 120 PHE A O 1
ATOM 1013 N N . LEU A 1 121 ? -5.848 -3.869 7.094 1 96.44 121 LEU A N 1
ATOM 1014 C CA . LEU A 1 121 ? -7.141 -3.436 6.57 1 96.44 121 LEU A CA 1
ATOM 1015 C C . LEU A 1 121 ? -8.281 -4.172 7.262 1 96.44 121 LEU A C 1
ATOM 1017 O O . LEU A 1 121 ? -9.258 -3.553 7.684 1 96.44 121 LEU A O 1
ATOM 1021 N N . ALA A 1 122 ? -8.141 -5.496 7.422 1 96.19 122 ALA A N 1
ATOM 1022 C CA . ALA A 1 122 ? -9.164 -6.32 8.062 1 96.19 122 ALA A CA 1
ATOM 1023 C C . ALA A 1 122 ? -9.328 -5.941 9.531 1 96.19 122 ALA A C 1
ATOM 1025 O O . ALA A 1 122 ? -10.438 -5.965 10.062 1 96.19 122 ALA A O 1
ATOM 1026 N N . PHE A 1 123 ? -8.273 -5.594 10.109 1 93.88 123 PHE A N 1
ATOM 1027 C CA . PHE A 1 123 ? -8.281 -5.289 11.539 1 93.88 123 PHE A CA 1
ATOM 1028 C C . PHE A 1 123 ? -9.195 -4.105 11.836 1 93.88 123 PHE A C 1
ATOM 1030 O O . PHE A 1 123 ? -9.648 -3.938 12.969 1 93.88 123 PHE A O 1
ATOM 1037 N N . ARG A 1 124 ? -9.484 -3.279 10.906 1 90.56 124 ARG A N 1
ATOM 1038 C CA . ARG A 1 124 ? -10.305 -2.088 11.109 1 90.56 124 ARG A CA 1
ATOM 1039 C C . ARG A 1 124 ? -11.727 -2.461 11.523 1 90.56 124 ARG A C 1
ATOM 1041 O O . ARG A 1 124 ? -12.469 -1.617 12.031 1 90.56 124 ARG A O 1
ATOM 1048 N N . ILE A 1 125 ? -12.109 -3.715 11.281 1 89.31 125 ILE A N 1
ATOM 1049 C CA . ILE A 1 125 ? -13.484 -4.105 11.578 1 89.31 125 ILE A CA 1
ATOM 1050 C C . ILE A 1 125 ? -13.594 -4.52 13.047 1 89.31 125 ILE A C 1
ATOM 1052 O O . ILE A 1 125 ? -14.703 -4.609 13.586 1 89.31 125 ILE A O 1
ATOM 1056 N N . LEU A 1 126 ? -12.516 -4.883 13.75 1 80.5 126 LEU A N 1
ATOM 1057 C CA . LEU A 1 126 ? -12.531 -5.539 15.055 1 80.5 126 LEU A CA 1
ATOM 1058 C C . LEU A 1 126 ? -12.953 -4.562 16.141 1 80.5 126 LEU A C 1
ATOM 1060 O O . LEU A 1 126 ? -13.828 -4.875 16.953 1 80.5 126 LEU A O 1
ATOM 1064 N N . PRO A 1 127 ? -12.398 -3.439 16.141 1 66.69 127 PRO A N 1
ATOM 1065 C CA . PRO A 1 127 ? -12.688 -2.6 17.312 1 66.69 127 PRO A CA 1
ATOM 1066 C C . PRO A 1 127 ? -14.164 -2.211 17.406 1 66.69 127 PRO A C 1
ATOM 1068 O O . PRO A 1 127 ? -14.742 -2.246 18.5 1 66.69 127 PRO A O 1
ATOM 1071 N N . PRO A 1 128 ? -14.75 -1.909 16.391 1 57.66 128 PRO A N 1
ATOM 1072 C CA . PRO A 1 128 ? -16.156 -1.531 16.516 1 57.66 128 PRO A CA 1
ATOM 1073 C C . PRO A 1 128 ? -17.047 -2.693 16.969 1 57.66 128 PRO A C 1
ATOM 1075 O O . PRO A 1 128 ? -18.172 -2.475 17.422 1 57.66 128 PRO A O 1
ATOM 1078 N N . LEU A 1 129 ? -16.516 -3.926 16.719 1 58.53 129 LEU A N 1
ATOM 1079 C CA . LEU A 1 129 ? -17.297 -5.105 17.109 1 58.53 129 LEU A CA 1
ATOM 1080 C C . LEU A 1 129 ? -17.344 -5.258 18.625 1 58.53 129 LEU A C 1
ATOM 1082 O O . LEU A 1 129 ? -18.281 -5.859 19.156 1 58.53 129 LEU A O 1
ATOM 1086 N N . PHE A 1 130 ? -16.297 -5.039 19.281 1 55.09 130 PHE A N 1
ATOM 1087 C CA . PHE A 1 130 ? -16.25 -5.324 20.719 1 55.09 130 PHE A CA 1
ATOM 1088 C C . PHE A 1 130 ? -16.828 -4.16 21.516 1 55.09 130 PHE A C 1
ATOM 1090 O O . PHE A 1 130 ? -17.391 -4.363 22.594 1 55.09 130 PHE A O 1
ATOM 1097 N N . SER A 1 131 ? -16.484 -2.902 21.641 1 49.75 131 SER A N 1
ATOM 1098 C CA . SER A 1 131 ? -17.062 -1.955 22.578 1 49.75 131 SER A CA 1
ATOM 1099 C C . SER A 1 131 ? -17.516 -0.678 21.875 1 49.75 131 SER A C 1
ATOM 1101 O O . SER A 1 131 ? -16.828 -0.189 20.984 1 49.75 131 SER A O 1
ATOM 1103 N N . ASP A 1 132 ? -18.828 -0.454 21.797 1 49.53 132 ASP A N 1
ATOM 1104 C CA . ASP A 1 132 ? -19.188 0.951 21.656 1 49.53 132 ASP A CA 1
ATOM 1105 C C . ASP A 1 132 ? -18.188 1.859 22.344 1 49.53 132 ASP A C 1
ATOM 1107 O O . ASP A 1 132 ? -18 3.012 21.953 1 49.53 132 ASP A O 1
ATOM 1111 N N . ASN A 1 133 ? -17.672 1.309 23.406 1 44.31 133 ASN A N 1
ATOM 1112 C CA . ASN A 1 133 ? -16.766 2.02 24.312 1 44.31 133 ASN A CA 1
ATOM 1113 C C . ASN A 1 133 ? -15.32 1.92 23.844 1 44.31 133 ASN A C 1
ATOM 1115 O O . ASN A 1 133 ? -14.414 2.451 24.484 1 44.31 133 ASN A O 1
ATOM 1119 N N . PHE A 1 134 ? -15.109 0.959 23.266 1 46.84 134 PHE A N 1
ATOM 1120 C CA . PHE A 1 134 ? -13.742 0.869 22.766 1 46.84 134 PHE A CA 1
ATOM 1121 C C . PHE A 1 134 ? -13.367 2.127 21.984 1 46.84 134 PHE A C 1
ATOM 1123 O O . PHE A 1 134 ? -12.188 2.479 21.906 1 46.84 134 PHE A O 1
ATOM 1130 N N . ASP A 1 135 ? -14.336 2.602 21.312 1 44.94 135 ASP A N 1
ATOM 1131 C CA . ASP A 1 135 ? -14.18 3.893 20.656 1 44.94 135 ASP A CA 1
ATOM 1132 C C . ASP A 1 135 ? -13.57 4.926 21.609 1 44.94 135 ASP A C 1
ATOM 1134 O O . ASP A 1 135 ? -12.797 5.789 21.172 1 44.94 135 ASP A O 1
ATOM 1138 N N . LYS A 1 136 ? -14.172 4.902 22.812 1 44.66 136 LYS A N 1
ATOM 1139 C CA . LYS A 1 136 ? -13.68 5.867 23.781 1 44.66 136 LYS A CA 1
ATOM 1140 C C . LYS A 1 136 ? -12.18 5.699 24.016 1 44.66 136 LYS A C 1
ATOM 1142 O O . LYS A 1 136 ? -11.469 6.676 24.281 1 44.66 136 LYS A O 1
ATOM 1147 N N . PHE A 1 137 ? -11.969 4.473 24.234 1 40.72 137 PHE A N 1
ATOM 1148 C CA . PHE A 1 137 ? -10.578 4.262 24.625 1 40.72 137 PHE A CA 1
ATOM 1149 C C . PHE A 1 137 ? -9.648 4.535 23.453 1 40.72 137 PHE A C 1
ATOM 1151 O O . PHE A 1 137 ? -8.609 5.188 23.609 1 40.72 137 PHE A O 1
ATOM 1158 N N . PHE A 1 138 ? -9.898 3.777 22.469 1 41.78 138 PHE A N 1
ATOM 1159 C CA . PHE A 1 138 ? -8.844 3.918 21.469 1 41.78 138 PHE A CA 1
ATOM 1160 C C . PHE A 1 138 ? -9.156 5.051 20.5 1 41.78 138 PHE A C 1
ATOM 1162 O O . PHE A 1 138 ? -8.406 5.289 19.562 1 41.78 138 PHE A O 1
ATOM 1169 N N . LEU A 1 139 ? -9.961 6.023 21.062 1 40.19 139 LEU A N 1
ATOM 1170 C CA . LEU A 1 139 ? -10.203 7.234 20.297 1 40.19 139 LEU A CA 1
ATOM 1171 C C . LEU A 1 139 ? -10.438 6.898 18.828 1 40.19 139 LEU A C 1
ATOM 1173 O O . LEU A 1 139 ? -9.953 7.605 17.938 1 40.19 139 LEU A O 1
ATOM 1177 N N . PHE A 1 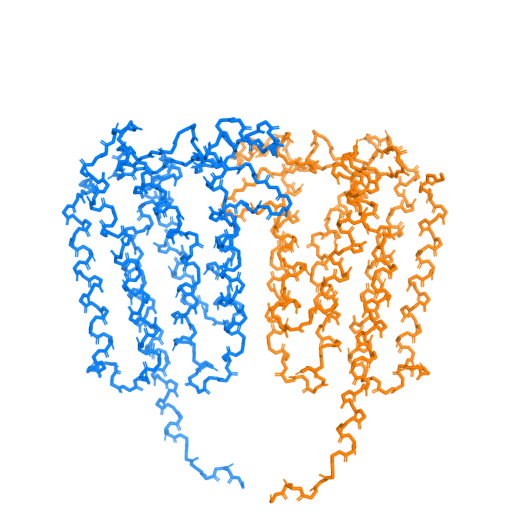140 ? -10.641 5.629 18.547 1 48.62 140 PHE A N 1
ATOM 1178 C CA . PHE A 1 140 ? -10.75 5.371 17.125 1 48.62 140 PHE A CA 1
ATOM 1179 C C . PHE A 1 140 ? -12.078 5.902 16.578 1 48.62 140 PHE A C 1
ATOM 1181 O O . PHE A 1 140 ? -13.148 5.551 17.078 1 48.62 140 PHE A O 1
ATOM 1188 N N . ASP A 1 141 ? -11.992 7 15.93 1 55.12 141 ASP A N 1
ATOM 1189 C CA . ASP A 1 141 ? -13.148 7.562 15.234 1 55.12 141 ASP A CA 1
ATOM 1190 C C . ASP A 1 141 ? -13.656 6.617 14.148 1 55.12 141 ASP A C 1
ATOM 1192 O O . ASP A 1 141 ? -12.875 5.895 13.531 1 55.12 141 ASP A O 1
ATOM 1196 N N . LYS A 1 142 ? -14.945 6.309 14.297 1 60.19 142 LYS A N 1
ATOM 1197 C CA . LYS A 1 142 ? -15.648 5.527 13.281 1 60.19 142 LYS A CA 1
ATOM 1198 C C . LYS A 1 142 ? -15.602 6.223 11.922 1 60.19 142 LYS A C 1
ATOM 1200 O O . LYS A 1 142 ? -15.586 7.453 11.852 1 60.19 142 LYS A O 1
ATOM 1205 N N . CYS A 1 143 ? -15.242 5.422 10.891 1 61.62 143 CYS A N 1
ATOM 1206 C CA . CYS A 1 143 ? -15.039 5.996 9.57 1 61.62 143 CYS A CA 1
ATOM 1207 C C . CYS A 1 143 ? -16.281 6.719 9.078 1 61.62 143 CYS A C 1
ATOM 1209 O O . CYS A 1 143 ? -16.203 7.664 8.297 1 61.62 143 CYS A O 1
ATOM 1211 N N . GLY A 1 144 ? -17.406 6.539 9.812 1 55.47 144 GLY A N 1
ATOM 1212 C CA . GLY A 1 144 ? -18.625 7.23 9.438 1 55.47 144 GLY A CA 1
ATOM 1213 C C . GLY A 1 144 ? -18.891 7.211 7.941 1 55.47 144 GLY A C 1
ATOM 1214 O O . GLY A 1 144 ? -18.812 6.156 7.309 1 55.47 144 GLY A O 1
ATOM 1215 N N . ASP A 1 145 ? -19.203 8.344 7.289 1 59 145 ASP A N 1
ATOM 1216 C CA . ASP A 1 145 ? -19.516 8.531 5.875 1 59 145 ASP A CA 1
ATOM 1217 C C . ASP A 1 145 ? -18.266 8.93 5.086 1 59 145 ASP A C 1
ATOM 1219 O O . ASP A 1 145 ? -18.359 9.414 3.959 1 59 145 ASP A O 1
ATOM 1223 N N . LYS A 1 146 ? -17.188 8.547 5.617 1 63 146 LYS A N 1
ATOM 1224 C CA . LYS A 1 146 ? -15.945 9.102 5.07 1 63 146 LYS A CA 1
ATOM 1225 C C . LYS A 1 146 ? -15.422 8.242 3.928 1 63 146 LYS A C 1
ATOM 1227 O O . LYS A 1 146 ? -14.734 8.742 3.033 1 63 146 LYS A O 1
ATOM 1232 N N . GLU A 1 147 ? -15.734 6.996 4.035 1 78.19 147 GLU A N 1
ATOM 1233 C CA . GLU A 1 147 ? -15.391 6.062 2.969 1 78.19 147 GLU A CA 1
ATOM 1234 C C . GLU A 1 147 ? -16.641 5.371 2.414 1 78.19 147 GLU A C 1
ATOM 1236 O O . GLU A 1 147 ? -17.594 5.113 3.15 1 78.19 147 GLU A O 1
ATOM 1241 N N . GLY A 1 148 ? -16.656 5.141 1.155 1 75.81 148 GLY A N 1
ATOM 1242 C CA . GLY A 1 148 ? -17.828 4.598 0.49 1 75.81 148 GLY A CA 1
ATOM 1243 C C . GLY A 1 148 ? -18.281 3.262 1.054 1 75.81 148 GLY A C 1
ATOM 1244 O O . GLY A 1 148 ? -19.469 2.932 1.025 1 75.81 148 GLY A O 1
ATOM 1245 N N . VAL A 1 149 ? -17.359 2.561 1.664 1 82.75 149 VAL A N 1
ATOM 1246 C CA . VAL A 1 149 ? -17.688 1.216 2.129 1 82.75 149 VAL A CA 1
ATOM 1247 C C . VAL A 1 149 ? -18.156 1.27 3.582 1 82.75 149 VAL A C 1
ATOM 1249 O O . VAL A 1 149 ? -18.688 0.29 4.105 1 82.75 149 VAL A O 1
ATOM 1252 N N . CYS A 1 150 ? -18 2.373 4.211 1 86.19 150 CYS A N 1
ATOM 1253 C CA . CYS A 1 150 ? -18.344 2.488 5.621 1 86.19 150 CYS A CA 1
ATOM 1254 C C . CYS A 1 150 ? -19.844 2.68 5.805 1 86.19 150 CYS A C 1
ATOM 1256 O O . CYS A 1 150 ? -20.5 3.34 4.992 1 86.19 150 CYS A O 1
ATOM 1258 N N . ALA A 1 151 ? -20.328 2.102 6.828 1 86.31 151 ALA A N 1
ATOM 1259 C CA . ALA A 1 151 ? -21.734 2.213 7.219 1 86.31 151 ALA A CA 1
ATOM 1260 C C . ALA A 1 151 ? -21.875 2.328 8.734 1 86.31 151 ALA A C 1
ATOM 1262 O O . ALA A 1 151 ? -20.953 1.976 9.477 1 86.31 151 ALA A O 1
ATOM 1263 N N . PRO A 1 152 ? -23 2.959 9.086 1 83.56 152 PRO A N 1
ATOM 1264 C CA . PRO A 1 152 ? -23.219 3.07 10.531 1 83.56 152 PRO A CA 1
ATOM 1265 C C . PRO A 1 152 ? -23.266 1.712 11.227 1 83.56 152 PRO A C 1
ATOM 1267 O O . PRO A 1 152 ? -22.953 1.61 12.422 1 83.56 152 PRO A O 1
ATOM 1270 N N . GLN A 1 153 ? -23.719 0.694 10.469 1 85.44 153 GLN A N 1
ATOM 1271 C CA . GLN A 1 153 ? -23.797 -0.664 11 1 85.44 153 GLN A CA 1
ATOM 1272 C C . GLN A 1 153 ? -23.281 -1.681 9.977 1 85.44 153 GLN A C 1
ATOM 1274 O O . GLN A 1 153 ? -23.484 -1.518 8.773 1 85.44 153 GLN A O 1
ATOM 1279 N N . THR A 1 154 ? -22.625 -2.693 10.586 1 91.5 154 THR A N 1
ATOM 1280 C CA . THR A 1 154 ? -22.203 -3.791 9.727 1 91.5 154 THR A CA 1
ATOM 1281 C C . THR A 1 154 ? -23.375 -4.695 9.375 1 91.5 154 THR A C 1
ATOM 1283 O O . THR A 1 154 ? -23.953 -5.332 10.258 1 91.5 154 THR A O 1
ATOM 1286 N N . CYS A 1 155 ? -23.672 -4.684 8.109 1 93.69 155 CYS A N 1
ATOM 1287 C CA . CYS A 1 155 ? -24.859 -5.406 7.684 1 93.69 155 CYS A CA 1
ATOM 1288 C C . CYS A 1 155 ? -24.906 -5.543 6.164 1 93.69 155 CYS A C 1
ATOM 1290 O O . CYS A 1 155 ? -24.359 -4.699 5.449 1 93.69 155 CYS A O 1
ATOM 1292 N N . THR A 1 156 ? -25.5 -6.613 5.707 1 96.25 156 THR A N 1
ATOM 1293 C CA . THR A 1 156 ? -25.781 -6.793 4.285 1 96.25 156 THR A CA 1
ATOM 1294 C C . THR A 1 156 ? -27.25 -6.496 3.984 1 96.25 156 THR A C 1
ATOM 1296 O O . THR A 1 156 ? -28.156 -7.055 4.617 1 96.25 156 THR A O 1
ATOM 1299 N N . VAL A 1 157 ? -27.5 -5.629 3.078 1 96.12 157 VAL A N 1
ATOM 1300 C CA . VAL A 1 157 ? -28.844 -5.277 2.664 1 96.12 157 VAL A CA 1
ATOM 1301 C C . VAL A 1 157 ? -29.016 -5.52 1.165 1 96.12 157 VAL A C 1
ATOM 1303 O O . VAL A 1 157 ? -28.031 -5.73 0.454 1 96.12 157 VAL A O 1
ATOM 1306 N N . MET A 1 158 ? -30.266 -5.543 0.791 1 95.19 158 MET A N 1
ATOM 1307 C CA . MET A 1 158 ? -30.516 -5.66 -0.644 1 95.19 158 MET A CA 1
ATOM 1308 C C . MET A 1 158 ? -30.234 -4.344 -1.354 1 95.19 158 MET A C 1
ATOM 1310 O O . MET A 1 158 ? -30.797 -3.307 -0.997 1 95.19 158 MET A O 1
ATOM 1314 N N . GLY A 1 159 ? -29.328 -4.426 -2.291 1 93.31 159 GLY A N 1
ATOM 1315 C CA . GLY A 1 159 ? -29.062 -3.256 -3.111 1 93.31 159 GLY A CA 1
ATOM 1316 C C . GLY A 1 159 ? -30 -3.139 -4.297 1 93.31 159 GLY A C 1
ATOM 1317 O O . GLY A 1 159 ? -31.094 -3.713 -4.297 1 93.31 159 GLY A O 1
ATOM 1318 N N . THR A 1 160 ? -29.625 -2.365 -5.234 1 91.94 160 THR A N 1
ATOM 1319 C CA . THR A 1 160 ? -30.438 -2.143 -6.426 1 91.94 160 THR A CA 1
ATOM 1320 C C . THR A 1 160 ? -30.422 -3.371 -7.332 1 91.94 160 THR A C 1
ATOM 1322 O O . THR A 1 160 ? -31.469 -3.773 -7.859 1 91.94 160 THR A O 1
ATOM 1325 N N . TYR A 1 161 ? -29.219 -3.961 -7.465 1 89.19 161 TYR A N 1
ATOM 1326 C CA . TYR A 1 161 ? -29.062 -5.078 -8.391 1 89.19 161 TYR A CA 1
ATOM 1327 C C . TYR A 1 161 ? -28.578 -6.328 -7.656 1 89.19 161 TYR A C 1
ATOM 1329 O O . TYR A 1 161 ? -28.828 -7.449 -8.109 1 89.19 161 TYR A O 1
ATOM 1337 N N . HIS A 1 162 ? -27.891 -6.105 -6.617 1 92.06 162 HIS A N 1
ATOM 1338 C CA . HIS A 1 162 ? -27.203 -7.148 -5.863 1 92.06 162 HIS A CA 1
ATOM 1339 C C . HIS A 1 162 ? -27.156 -6.809 -4.375 1 92.06 162 HIS A C 1
ATOM 1341 O O . HIS A 1 162 ? -27.609 -5.738 -3.963 1 92.06 162 HIS A O 1
ATOM 1347 N N . LEU A 1 163 ? -26.75 -7.75 -3.646 1 94.12 163 LEU A N 1
ATOM 1348 C CA . LEU A 1 163 ? -26.609 -7.438 -2.229 1 94.12 163 LEU A CA 1
ATOM 1349 C C . LEU A 1 163 ? -25.562 -6.348 -2.016 1 94.12 163 LEU A C 1
ATOM 1351 O O . LEU A 1 163 ? -24.625 -6.211 -2.811 1 94.12 163 LEU A O 1
ATOM 1355 N N . ALA A 1 164 ? -25.719 -5.562 -1.029 1 94.19 164 ALA A N 1
ATOM 1356 C CA . ALA A 1 164 ? -24.828 -4.445 -0.698 1 94.19 164 ALA A CA 1
ATOM 1357 C C . ALA A 1 164 ? -24.281 -4.582 0.72 1 94.19 164 ALA A C 1
ATOM 1359 O O . ALA A 1 164 ? -25.047 -4.676 1.682 1 94.19 164 ALA A O 1
ATOM 1360 N N . TRP A 1 165 ? -22.969 -4.52 0.762 1 94.75 165 TRP A N 1
ATOM 1361 C CA . TRP A 1 165 ? -22.328 -4.605 2.066 1 94.75 165 TRP A CA 1
ATOM 1362 C C . TRP A 1 165 ? -22.156 -3.219 2.682 1 94.75 165 TRP A C 1
ATOM 1364 O O . TRP A 1 165 ? -21.922 -2.24 1.968 1 94.75 165 TRP A O 1
ATOM 1374 N N . GLY A 1 166 ? -22.281 -3.162 3.951 1 91.69 166 GLY A N 1
ATOM 1375 C CA . GLY A 1 166 ? -21.875 -2.047 4.785 1 91.69 166 GLY A CA 1
ATOM 1376 C C . GLY A 1 166 ? -21.094 -2.479 6.016 1 91.69 166 GLY A C 1
ATOM 1377 O O . GLY A 1 166 ? -21.453 -3.461 6.668 1 91.69 166 GLY A O 1
ATOM 1378 N N . TRP A 1 167 ? -20.031 -1.793 6.227 1 91.69 167 TRP A N 1
ATOM 1379 C CA . TRP A 1 167 ? -19.203 -2.188 7.359 1 91.69 167 TRP A CA 1
ATOM 1380 C C . TRP A 1 167 ? -18.953 -1.008 8.297 1 91.69 167 TRP A C 1
ATOM 1382 O O . TRP A 1 167 ? -18.656 0.099 7.844 1 91.69 167 TRP A O 1
ATOM 1392 N N . LYS A 1 168 ? -19.156 -1.265 9.523 1 88.56 168 LYS A N 1
ATOM 1393 C CA . LYS A 1 168 ? -18.688 -0.338 10.555 1 88.56 168 LYS A CA 1
ATOM 1394 C C . LYS A 1 168 ? -17.203 -0.52 10.844 1 88.56 168 LYS A C 1
ATOM 1396 O O . LYS A 1 168 ? -16.812 -1.497 11.477 1 88.56 168 LYS A O 1
ATOM 1401 N N . LEU A 1 169 ? -16.375 0.481 10.367 1 88.56 169 LEU A N 1
ATOM 1402 C CA . LEU A 1 169 ? -14.93 0.32 10.422 1 88.56 169 LEU A CA 1
ATOM 1403 C C . LEU A 1 169 ? -14.281 1.442 11.227 1 88.56 169 LEU A C 1
ATOM 1405 O O . LEU A 1 169 ? -14.836 2.543 11.312 1 88.56 169 LEU A O 1
ATOM 1409 N N . LEU A 1 170 ? -13.125 1.079 11.719 1 85.88 170 LEU A N 1
ATOM 1410 C CA . LEU A 1 170 ? -12.266 2.115 12.273 1 85.88 170 LEU A CA 1
ATOM 1411 C C . LEU A 1 170 ? -11.883 3.139 11.211 1 85.88 170 LEU A C 1
ATOM 1413 O O . LEU A 1 170 ? -11.633 2.777 10.055 1 85.88 170 LEU A O 1
ATOM 1417 N N . LYS A 1 171 ? -11.852 4.367 11.656 1 83.44 171 LYS A N 1
ATOM 1418 C CA . LYS A 1 171 ? -11.359 5.414 10.766 1 83.44 171 LYS A CA 1
ATOM 1419 C C . LYS A 1 171 ? -9.922 5.141 10.328 1 83.44 171 LYS A C 1
ATOM 1421 O O . LYS A 1 171 ? -9.102 4.703 11.133 1 83.44 171 LYS A O 1
ATOM 1426 N N . PRO A 1 172 ? -9.664 5.371 9.047 1 86.06 172 PRO A N 1
ATOM 1427 C CA . PRO A 1 172 ? -8.266 5.234 8.625 1 86.06 172 PRO A CA 1
ATOM 1428 C C . PRO A 1 172 ? -7.324 6.168 9.383 1 86.06 172 PRO A C 1
ATOM 1430 O O . PRO A 1 172 ? -7.734 7.258 9.797 1 86.06 172 PRO A O 1
ATOM 1433 N N . SER A 1 173 ? -6.121 5.766 9.562 1 86.19 173 SER A N 1
ATOM 1434 C CA . SER A 1 173 ? -5.059 6.512 10.227 1 86.19 173 SER A CA 1
ATOM 1435 C C . SER A 1 173 ? -3.713 6.281 9.555 1 86.19 173 SER A C 1
ATOM 1437 O O . SER A 1 173 ? -3.656 5.785 8.422 1 86.19 173 SER A O 1
ATOM 1439 N N . TYR A 1 174 ? -2.676 6.766 10.203 1 89.31 174 TYR A N 1
ATOM 1440 C CA . TYR A 1 174 ? -1.344 6.555 9.648 1 89.31 174 TYR A CA 1
ATOM 1441 C C . TYR A 1 174 ? -1.008 5.07 9.594 1 89.31 174 TYR A C 1
ATOM 1443 O O . TYR A 1 174 ? -0.309 4.621 8.68 1 89.31 174 TYR A O 1
ATOM 1451 N N . THR A 1 175 ? -1.565 4.293 10.539 1 89.94 175 THR A N 1
ATOM 1452 C CA . THR A 1 175 ? -1.209 2.881 10.602 1 89.94 175 THR A CA 1
ATOM 1453 C C . THR A 1 175 ? -2.318 2.018 10.008 1 89.94 175 THR A C 1
ATOM 1455 O O . THR A 1 175 ? -2.104 0.842 9.703 1 89.94 175 THR A O 1
ATOM 1458 N N . PHE A 1 176 ? -3.498 2.58 9.898 1 90.56 176 PHE A N 1
ATOM 1459 C CA . PHE A 1 176 ? -4.605 1.828 9.32 1 90.56 176 PHE A CA 1
ATOM 1460 C C . PHE A 1 176 ? -4.973 2.373 7.945 1 90.56 176 PHE A C 1
ATOM 1462 O O . PHE A 1 176 ? -5.406 3.521 7.82 1 90.56 176 PHE A O 1
ATOM 1469 N N . PRO A 1 177 ? -4.836 1.512 7.008 1 94 177 PRO A N 1
ATOM 1470 C CA . PRO A 1 177 ? -5.043 1.99 5.641 1 94 177 PRO A CA 1
ATOM 1471 C C . PRO A 1 177 ? -6.52 2.08 5.262 1 94 177 PRO A C 1
ATOM 1473 O O . PRO A 1 177 ? -7.355 1.41 5.871 1 94 177 PRO A O 1
ATOM 1476 N N . ASN A 1 178 ? -6.797 2.982 4.371 1 92 178 ASN A N 1
ATOM 1477 C CA . ASN A 1 178 ? -8.102 2.91 3.725 1 92 178 ASN A CA 1
ATOM 1478 C C . ASN A 1 178 ? -8.141 1.812 2.664 1 92 178 ASN A C 1
ATOM 1480 O O . ASN A 1 178 ? -7.16 1.087 2.48 1 92 178 ASN A O 1
ATOM 1484 N N . VAL A 1 179 ? -9.188 1.695 1.953 1 93.31 179 VAL A N 1
ATOM 1485 C CA . VAL A 1 179 ? -9.422 0.577 1.047 1 93.31 179 VAL A CA 1
ATOM 1486 C C . VAL A 1 179 ? -8.523 0.71 -0.181 1 93.31 179 VAL A C 1
ATOM 1488 O O . VAL A 1 179 ? -8.383 -0.236 -0.958 1 93.31 179 VAL A O 1
ATOM 1491 N N . ALA A 1 180 ? -7.883 1.83 -0.367 1 94.88 180 ALA A N 1
ATOM 1492 C CA . ALA A 1 180 ? -6.988 2.025 -1.506 1 94.88 180 ALA A CA 1
ATOM 1493 C C . ALA A 1 180 ? -5.812 1.052 -1.454 1 94.88 180 ALA A C 1
ATOM 1495 O O . ALA A 1 180 ? -5.211 0.742 -2.484 1 94.88 180 ALA A O 1
ATOM 1496 N N . ILE A 1 181 ? -5.453 0.611 -0.267 1 97.62 181 ILE A N 1
ATOM 1497 C CA . ILE A 1 181 ? -4.355 -0.343 -0.141 1 97.62 181 ILE A CA 1
ATOM 1498 C C . ILE A 1 181 ? -4.684 -1.611 -0.927 1 97.62 181 ILE A C 1
ATOM 1500 O O . ILE A 1 181 ? -3.791 -2.242 -1.499 1 97.62 181 ILE A O 1
ATOM 1504 N N . HIS A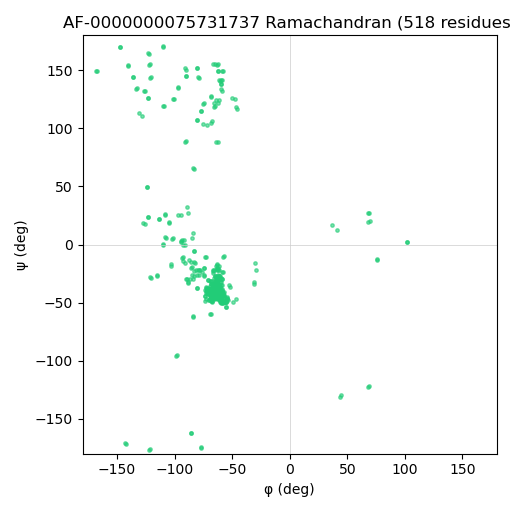 1 182 ? -5.969 -1.968 -0.94 1 96.94 182 HIS A N 1
ATOM 1505 C CA . HIS A 1 182 ? -6.438 -3.078 -1.761 1 96.94 182 HIS A CA 1
ATOM 1506 C C . HIS A 1 182 ? -6.191 -2.812 -3.242 1 96.94 182 HIS A C 1
ATOM 1508 O O . HIS A 1 182 ? -5.707 -3.688 -3.961 1 96.94 182 HIS A O 1
ATOM 1514 N N . PHE A 1 183 ? -6.484 -1.653 -3.688 1 96.25 183 PHE A N 1
ATOM 1515 C CA . PHE A 1 183 ? -6.285 -1.239 -5.07 1 96.25 183 PHE A CA 1
ATOM 1516 C C . PHE A 1 183 ? -4.824 -1.399 -5.48 1 96.25 183 PHE A C 1
ATOM 1518 O O . PHE A 1 183 ? -4.527 -1.995 -6.516 1 96.25 183 PHE A O 1
ATOM 1525 N N . PHE A 1 184 ? -3.934 -0.935 -4.711 1 98.31 184 PHE A N 1
ATOM 1526 C CA . PHE A 1 184 ? -2.514 -0.928 -5.039 1 98.31 184 PHE A CA 1
ATOM 1527 C C . PHE A 1 184 ? -1.946 -2.342 -5.02 1 98.31 184 PHE A C 1
ATOM 1529 O O . PHE A 1 184 ? -1.179 -2.723 -5.906 1 98.31 184 PHE A O 1
ATOM 1536 N N . THR A 1 185 ? -2.33 -3.119 -4.039 1 98.25 185 THR A N 1
ATOM 1537 C CA . THR A 1 185 ? -1.751 -4.449 -3.9 1 98.25 185 THR A CA 1
ATOM 1538 C C . THR A 1 185 ? -2.404 -5.43 -4.871 1 98.25 185 THR A C 1
ATOM 1540 O O . THR A 1 185 ? -1.803 -6.438 -5.242 1 98.25 185 THR A O 1
ATOM 1543 N N . MET A 1 186 ? -3.574 -5.09 -5.293 1 96.12 186 MET A N 1
ATOM 1544 C CA . MET A 1 186 ? -4.301 -5.961 -6.211 1 96.12 186 MET A CA 1
ATOM 1545 C C . MET A 1 186 ? -3.803 -5.785 -7.641 1 96.12 186 MET A C 1
ATOM 1547 O O . MET A 1 186 ? -3.592 -6.766 -8.352 1 96.12 186 MET A O 1
ATOM 1551 N N . PHE A 1 187 ? -3.477 -4.629 -8.047 1 95.56 187 PHE A N 1
ATOM 1552 C CA . PHE A 1 187 ? -3.355 -4.395 -9.484 1 95.56 187 PHE A CA 1
ATOM 1553 C C . PHE A 1 187 ? -1.918 -4.051 -9.852 1 95.56 187 PHE A C 1
ATOM 1555 O O . PHE A 1 187 ? -1.466 -4.363 -10.953 1 95.56 187 PHE A O 1
ATOM 1562 N N . PHE A 1 188 ? -1.168 -3.51 -8.984 1 97.56 188 PHE A N 1
ATOM 1563 C CA . PHE A 1 188 ? 0.098 -2.928 -9.414 1 97.56 188 PHE A CA 1
ATOM 1564 C C . PHE A 1 188 ? 1.208 -3.973 -9.391 1 97.56 188 PHE A C 1
ATOM 1566 O O . PHE A 1 188 ? 2.129 -3.924 -10.211 1 97.56 188 PHE A O 1
ATOM 1573 N N . PRO A 1 189 ? 1.194 -4.969 -8.469 1 97.69 189 PRO A N 1
ATOM 1574 C CA . PRO A 1 189 ? 2.303 -5.926 -8.469 1 97.69 189 PRO A CA 1
ATOM 1575 C C . PRO A 1 189 ? 2.498 -6.609 -9.82 1 97.69 189 PRO A C 1
ATOM 1577 O O . PRO A 1 189 ? 3.586 -6.539 -10.398 1 97.69 189 PRO A O 1
ATOM 1580 N N . ALA A 1 190 ? 1.487 -7.195 -10.352 1 94.5 190 ALA A N 1
ATOM 1581 C CA . ALA A 1 190 ? 1.603 -7.867 -11.648 1 94.5 190 ALA A CA 1
ATOM 1582 C C . ALA A 1 190 ? 1.947 -6.871 -12.75 1 94.5 190 ALA A C 1
ATOM 1584 O O . ALA A 1 190 ? 2.76 -7.168 -13.633 1 94.5 190 ALA A O 1
ATOM 1585 N N . LEU A 1 191 ? 1.395 -5.719 -12.672 1 96.06 191 LEU A N 1
ATOM 1586 C CA . LEU A 1 191 ? 1.666 -4.68 -13.664 1 96.06 191 LEU A CA 1
ATOM 1587 C C . LEU A 1 191 ? 3.141 -4.289 -13.648 1 96.06 191 LEU A C 1
ATOM 1589 O O . LEU A 1 191 ? 3.771 -4.199 -14.703 1 96.06 191 LEU A O 1
ATOM 1593 N N . LEU A 1 192 ? 3.684 -4.137 -12.492 1 97.75 192 LEU A N 1
ATOM 1594 C CA . LEU A 1 192 ? 5.059 -3.676 -12.336 1 97.75 192 LEU A CA 1
ATOM 1595 C C . LEU A 1 192 ? 6.047 -4.781 -12.695 1 97.75 192 LEU A C 1
ATOM 1597 O O . LEU A 1 192 ? 7.223 -4.512 -12.945 1 97.75 192 LEU A O 1
ATOM 1601 N N . LEU A 1 193 ? 5.582 -6.016 -12.68 1 96.06 193 LEU A N 1
ATOM 1602 C CA . LEU A 1 193 ? 6.445 -7.133 -13.031 1 96.06 193 LEU A CA 1
ATOM 1603 C C . LEU A 1 193 ? 6.297 -7.492 -14.508 1 96.06 193 LEU A C 1
ATOM 1605 O O . LEU A 1 193 ? 6.891 -8.461 -14.977 1 96.06 193 LEU A O 1
ATOM 1609 N N . GLY A 1 194 ? 5.469 -6.723 -15.242 1 93.25 194 GLY A N 1
ATOM 1610 C CA . GLY A 1 194 ? 5.43 -6.852 -16.688 1 93.25 194 GLY A CA 1
ATOM 1611 C C . GLY A 1 194 ? 4.242 -7.652 -17.188 1 93.25 194 GLY A C 1
ATOM 1612 O O . GLY A 1 194 ? 4.137 -7.941 -18.375 1 93.25 194 GLY A O 1
ATOM 1613 N N . LEU A 1 195 ? 3.404 -8.07 -16.266 1 90.88 195 LEU A N 1
ATOM 1614 C CA . LEU A 1 195 ? 2.191 -8.781 -16.672 1 90.88 195 LEU A CA 1
ATOM 1615 C C . LEU A 1 195 ? 1.083 -7.797 -17.031 1 90.88 195 LEU A C 1
ATOM 1617 O O . LEU A 1 195 ? 0.019 -7.801 -16.406 1 90.88 195 LEU A O 1
ATOM 1621 N N . TYR A 1 196 ? 1.312 -7.062 -18.078 1 90.62 196 TYR A N 1
ATOM 1622 C CA . TYR A 1 196 ? 0.47 -5.93 -18.438 1 90.62 196 TYR A CA 1
ATOM 1623 C C . TYR A 1 196 ? -0.919 -6.395 -18.859 1 90.62 196 TYR A C 1
ATOM 1625 O O . TYR A 1 196 ? -1.928 -5.891 -18.359 1 90.62 196 TYR A O 1
ATOM 1633 N N . PHE A 1 197 ? -0.97 -7.336 -19.703 1 84.94 197 PHE A N 1
ATOM 1634 C CA . PHE A 1 197 ? -2.242 -7.801 -20.25 1 84.94 197 PHE A CA 1
ATOM 1635 C C . PHE A 1 197 ? -3.145 -8.328 -19.141 1 84.94 197 PHE A C 1
ATOM 1637 O O . PHE A 1 197 ? -4.301 -7.918 -19.031 1 84.94 197 PHE A O 1
ATOM 1644 N N . GLN A 1 198 ? -2.557 -9.125 -18.297 1 84.5 198 GLN A N 1
ATOM 1645 C CA . GLN A 1 198 ? -3.324 -9.734 -17.219 1 84.5 198 GLN A CA 1
ATOM 1646 C C . GLN A 1 198 ? -3.816 -8.68 -16.234 1 84.5 198 GLN A C 1
ATOM 1648 O O . GLN A 1 198 ? -4.957 -8.734 -15.773 1 84.5 198 GLN A O 1
ATOM 1653 N N . SER A 1 199 ? -2.951 -7.762 -16.031 1 87.75 199 SER A N 1
ATOM 1654 C CA . SER A 1 199 ? -3.283 -6.727 -15.055 1 87.75 199 SER A CA 1
ATOM 1655 C C . SER A 1 199 ? -4.371 -5.797 -15.586 1 87.75 199 SER A C 1
ATOM 1657 O O . SER A 1 199 ? -5.285 -5.422 -14.859 1 87.75 199 SER A O 1
ATOM 1659 N N . ILE A 1 200 ? -4.301 -5.492 -16.797 1 88.38 200 ILE A N 1
ATOM 1660 C CA . ILE A 1 200 ? -5.254 -4.57 -17.406 1 88.38 200 ILE A CA 1
ATOM 1661 C C . ILE A 1 200 ? -6.625 -5.234 -17.5 1 88.38 200 ILE A C 1
ATOM 1663 O O . ILE A 1 200 ? -7.645 -4.617 -17.203 1 88.38 200 ILE A O 1
ATOM 1667 N N . ILE A 1 201 ? -6.691 -6.438 -17.828 1 84.5 201 ILE A N 1
ATOM 1668 C CA . ILE A 1 201 ? -7.957 -7.152 -17.922 1 84.5 201 ILE A CA 1
ATOM 1669 C C . ILE A 1 201 ? -8.586 -7.277 -16.547 1 84.5 201 ILE A C 1
ATOM 1671 O O . ILE A 1 201 ? -9.797 -7.109 -16.391 1 84.5 201 ILE A O 1
ATOM 1675 N N . LEU A 1 202 ? -7.707 -7.617 -15.625 1 86.44 202 LEU A N 1
ATOM 1676 C CA . LEU A 1 202 ? -8.203 -7.719 -14.258 1 86.44 202 LEU A CA 1
ATOM 1677 C C . LEU A 1 202 ? -8.828 -6.406 -13.805 1 86.44 202 LEU A C 1
ATOM 1679 O O . LEU A 1 202 ? -9.914 -6.402 -13.219 1 86.44 202 LEU A O 1
ATOM 1683 N N . PHE A 1 203 ? -8.195 -5.352 -14.102 1 89.12 203 PHE A N 1
ATOM 1684 C CA . PHE A 1 203 ? -8.672 -4.039 -13.695 1 89.12 203 PHE A CA 1
ATOM 1685 C C . PHE A 1 203 ? -9.945 -3.668 -14.445 1 89.12 203 PHE A C 1
ATOM 1687 O O . PHE A 1 203 ? -10.906 -3.184 -13.844 1 89.12 203 PHE A O 1
ATOM 1694 N N . LEU A 1 204 ? -9.969 -3.854 -15.695 1 87.88 204 LEU A N 1
ATOM 1695 C CA . LEU A 1 204 ? -11.094 -3.461 -16.531 1 87.88 204 LEU A CA 1
ATOM 1696 C C . LEU A 1 204 ? -12.305 -4.34 -16.266 1 87.88 204 LEU A C 1
ATOM 1698 O O . LEU A 1 204 ? -13.43 -3.846 -16.188 1 87.88 204 LEU A O 1
ATOM 1702 N N . SER A 1 205 ? -12.078 -5.559 -16.062 1 84.25 205 SER A N 1
ATOM 1703 C CA . SER A 1 205 ? -13.188 -6.488 -15.891 1 84.25 205 SER A CA 1
ATOM 1704 C C . SER A 1 205 ? -13.703 -6.477 -14.453 1 84.25 205 SER A C 1
ATOM 1706 O O . SER A 1 205 ? -14.797 -6.98 -14.18 1 84.25 205 SER A O 1
ATOM 1708 N N . GLY A 1 206 ? -12.922 -5.93 -13.617 1 86.94 206 GLY A N 1
ATOM 1709 C CA . GLY A 1 206 ? -13.328 -5.875 -12.219 1 86.94 206 GLY A CA 1
ATOM 1710 C C . GLY A 1 206 ? -13.922 -4.535 -11.828 1 86.94 206 GLY A C 1
ATOM 1711 O O . GLY A 1 206 ? -15.086 -4.254 -12.125 1 86.94 206 GLY A O 1
ATOM 1712 N N . PRO A 1 207 ? -13.102 -3.689 -11.281 1 86.5 207 PRO A N 1
ATOM 1713 C CA . PRO A 1 207 ? -13.633 -2.445 -10.719 1 86.5 207 PRO A CA 1
ATOM 1714 C C . PRO A 1 207 ? -14.219 -1.519 -11.781 1 86.5 207 PRO A C 1
ATOM 1716 O O . PRO A 1 207 ? -15.219 -0.837 -11.531 1 86.5 207 PRO A O 1
ATOM 1719 N N . VAL A 1 208 ? -13.664 -1.52 -12.93 1 88 208 VAL A N 1
ATOM 1720 C CA . VAL A 1 208 ? -14.148 -0.613 -13.961 1 88 208 VAL A CA 1
ATOM 1721 C C . VAL A 1 208 ? -15.523 -1.064 -14.445 1 88 208 VAL A C 1
ATOM 1723 O O . VAL A 1 208 ? -16.453 -0.26 -14.523 1 88 208 VAL A O 1
ATOM 1726 N N . LEU A 1 209 ? -15.656 -2.266 -14.719 1 86.69 209 LEU A N 1
ATOM 1727 C CA . LEU A 1 209 ? -16.938 -2.789 -15.156 1 86.69 209 LEU A CA 1
ATOM 1728 C C . LEU A 1 209 ? -18 -2.637 -14.07 1 86.69 209 LEU A C 1
ATOM 1730 O O . LEU A 1 209 ? -19.141 -2.275 -14.352 1 86.69 209 LEU A O 1
ATOM 1734 N N . ALA A 1 210 ? -17.594 -2.969 -12.844 1 86.69 210 ALA A N 1
ATOM 1735 C CA . ALA A 1 210 ? -18.516 -2.805 -11.727 1 86.69 210 ALA A CA 1
ATOM 1736 C C . ALA A 1 210 ? -18.969 -1.354 -11.594 1 86.69 210 ALA A C 1
ATOM 1738 O O . ALA A 1 210 ? -20.141 -1.088 -11.328 1 86.69 210 ALA A O 1
ATOM 1739 N N . GLN A 1 211 ? -18.047 -0.448 -11.836 1 86.25 211 GLN A N 1
ATOM 1740 C CA . GLN A 1 211 ? -18.359 0.974 -11.742 1 86.25 211 GLN A CA 1
ATOM 1741 C C . GLN A 1 211 ? -19.297 1.404 -12.867 1 86.25 211 GLN A C 1
ATOM 1743 O O . GLN A 1 211 ? -20.203 2.225 -12.656 1 86.25 211 GLN A O 1
ATOM 1748 N N . ILE A 1 212 ? -19.141 0.927 -14 1 86.31 212 ILE A N 1
ATOM 1749 C CA . ILE A 1 212 ? -19.969 1.277 -15.141 1 86.31 212 ILE A CA 1
ATOM 1750 C C . ILE A 1 212 ? -21.375 0.708 -14.953 1 86.31 212 ILE A C 1
ATOM 1752 O O . ILE A 1 212 ? -22.375 1.402 -15.172 1 86.31 212 ILE A O 1
ATOM 1756 N N . TRP A 1 213 ? -21.469 -0.49 -14.492 1 83.88 213 TRP A N 1
ATOM 1757 C CA . TRP A 1 213 ? -22.75 -1.183 -14.328 1 83.88 213 TRP A CA 1
ATOM 1758 C C . TRP A 1 213 ? -23.531 -0.598 -13.164 1 83.88 213 TRP A C 1
ATOM 1760 O O . TRP A 1 213 ? -24.766 -0.476 -13.242 1 83.88 213 TRP A O 1
ATOM 1770 N N . ALA A 1 214 ? -22.844 -0.265 -12.109 1 84.75 214 ALA A N 1
ATOM 1771 C CA . ALA A 1 214 ? -23.5 0.135 -10.875 1 84.75 214 ALA A CA 1
ATOM 1772 C C . ALA A 1 214 ? -23.031 1.513 -10.422 1 84.75 214 ALA A C 1
ATOM 1774 O O . ALA A 1 214 ? -22.703 1.705 -9.242 1 84.75 214 ALA A O 1
ATOM 1775 N N . LYS A 1 215 ? -23.031 2.473 -11.273 1 80.5 215 LYS A N 1
ATOM 1776 C CA . LYS A 1 215 ? -22.516 3.818 -11.023 1 80.5 215 LYS A CA 1
ATOM 1777 C C . LYS A 1 215 ? -23.328 4.516 -9.93 1 80.5 215 LYS A C 1
ATOM 1779 O O . LYS A 1 215 ? -22.766 5.234 -9.102 1 80.5 215 LYS A O 1
ATOM 1784 N N . LYS A 1 216 ? -24.562 4.215 -9.812 1 82.44 216 LYS A N 1
ATOM 1785 C CA . LYS A 1 216 ? -25.422 4.953 -8.906 1 82.44 216 LYS A CA 1
ATOM 1786 C C . LYS A 1 216 ? -25.719 4.145 -7.645 1 82.44 216 LYS A C 1
ATOM 1788 O O . LYS A 1 216 ? -26.688 4.426 -6.934 1 82.44 216 LYS A O 1
ATOM 1793 N N . THR A 1 217 ? -24.875 3.145 -7.414 1 88 217 THR A N 1
ATOM 1794 C CA . THR A 1 217 ? -25.109 2.316 -6.238 1 88 217 THR A CA 1
ATOM 1795 C C . THR A 1 217 ? -24.047 2.555 -5.18 1 88 217 THR A C 1
ATOM 1797 O O . THR A 1 217 ? -23.109 3.338 -5.395 1 88 217 THR A O 1
ATOM 1800 N N . SER A 1 218 ? -24.281 2.006 -4.066 1 86.94 218 SER A N 1
ATOM 1801 C CA . SER A 1 218 ? -23.312 2.133 -2.982 1 86.94 218 SER A CA 1
ATOM 1802 C C . SER A 1 218 ? -22.016 1.405 -3.312 1 86.94 218 SER A C 1
ATOM 1804 O O . SER A 1 218 ? -22 0.492 -4.141 1 86.94 218 SER A O 1
ATOM 1806 N N . ASP A 1 219 ? -20.938 1.849 -2.688 1 88 219 ASP A N 1
ATOM 1807 C CA . ASP A 1 219 ? -19.656 1.188 -2.873 1 88 219 ASP A CA 1
ATOM 1808 C C . ASP A 1 219 ? -19.719 -0.272 -2.43 1 88 219 ASP A C 1
ATOM 1810 O O . ASP A 1 219 ? -19.047 -1.132 -3.016 1 88 219 ASP A O 1
ATOM 1814 N N . GLY A 1 220 ? -20.516 -0.535 -1.457 1 90.56 220 GLY A N 1
ATOM 1815 C CA . GLY A 1 220 ? -20.688 -1.903 -0.992 1 90.56 220 GLY A CA 1
ATOM 1816 C C . GLY A 1 220 ? -21.312 -2.814 -2.025 1 90.56 220 GLY A C 1
ATOM 1817 O O . GLY A 1 220 ? -20.953 -3.988 -2.131 1 90.56 220 GLY A O 1
ATOM 1818 N N . GLU A 1 221 ? -22.297 -2.25 -2.732 1 92.19 221 GLU A N 1
ATOM 1819 C CA . GLU A 1 221 ? -22.938 -3.029 -3.789 1 92.19 221 GLU A CA 1
ATOM 1820 C C . GLU A 1 221 ? -22 -3.236 -4.969 1 92.19 221 GLU A C 1
ATOM 1822 O O . GLU A 1 221 ? -21.953 -4.32 -5.551 1 92.19 221 GLU A O 1
ATOM 1827 N N . ARG A 1 222 ? -21.281 -2.258 -5.27 1 91 222 ARG A N 1
ATOM 1828 C CA . ARG A 1 222 ? -20.328 -2.361 -6.363 1 91 222 ARG A CA 1
ATOM 1829 C C . ARG A 1 222 ? -19.266 -3.418 -6.066 1 91 222 ARG A C 1
ATOM 1831 O O . ARG A 1 222 ? -18.875 -4.176 -6.953 1 91 222 ARG A O 1
ATOM 1838 N N . ALA A 1 223 ? -18.828 -3.393 -4.859 1 91.06 223 ALA A N 1
ATOM 1839 C CA . ALA A 1 223 ? -17.859 -4.406 -4.445 1 91.06 223 ALA A CA 1
ATOM 1840 C C . ALA A 1 223 ? -18.438 -5.812 -4.605 1 91.06 223 ALA A C 1
ATOM 1842 O O . ALA A 1 223 ? -17.734 -6.723 -5.066 1 91.06 223 ALA A O 1
ATOM 1843 N N . ALA A 1 224 ? -19.641 -5.969 -4.277 1 91.5 224 ALA A N 1
ATOM 1844 C CA . ALA A 1 224 ? -20.281 -7.27 -4.398 1 91.5 224 ALA A CA 1
ATOM 1845 C C . ALA A 1 224 ? -20.438 -7.668 -5.863 1 91.5 224 ALA A C 1
ATOM 1847 O O . ALA A 1 224 ? -20.266 -8.836 -6.215 1 91.5 224 ALA A O 1
ATOM 1848 N N . ILE A 1 225 ? -20.734 -6.723 -6.645 1 89.12 225 ILE A N 1
ATOM 1849 C CA . ILE A 1 225 ? -20.875 -6.977 -8.078 1 89.12 225 ILE A CA 1
ATOM 1850 C C . ILE A 1 225 ? -19.531 -7.379 -8.664 1 89.12 225 ILE A C 1
ATOM 1852 O O . ILE A 1 225 ? -19.453 -8.281 -9.492 1 89.12 225 ILE A O 1
ATOM 1856 N N . TRP A 1 226 ? -18.484 -6.707 -8.258 1 89.19 226 TRP A N 1
ATOM 1857 C CA . TRP A 1 226 ? -17.141 -7.074 -8.68 1 89.19 226 TRP A CA 1
ATOM 1858 C C . TRP A 1 226 ? -16.812 -8.516 -8.305 1 89.19 226 TRP A C 1
ATOM 1860 O O . TRP A 1 226 ? -16.219 -9.258 -9.086 1 89.19 226 TRP A O 1
ATOM 1870 N N . CYS A 1 227 ? -17.188 -8.891 -7.172 1 84.75 227 CYS A N 1
ATOM 1871 C CA . CYS A 1 227 ? -16.953 -10.266 -6.734 1 84.75 227 CYS A CA 1
ATOM 1872 C C . CYS A 1 227 ? -17.703 -11.258 -7.617 1 84.75 227 CYS A C 1
ATOM 1874 O O . CYS A 1 227 ? -17.219 -12.367 -7.852 1 84.75 227 CYS A O 1
ATOM 1876 N N . PHE A 1 228 ? -18.781 -10.797 -8.07 1 76.44 228 PHE A N 1
ATOM 1877 C CA . PHE A 1 228 ? -19.594 -11.633 -8.961 1 76.44 228 PHE A CA 1
ATOM 1878 C C . PHE A 1 228 ? -18.875 -11.867 -10.281 1 76.44 228 PHE A C 1
ATOM 1880 O O . PHE A 1 228 ? -18.828 -13 -10.773 1 76.44 228 PHE A O 1
ATOM 1887 N N . PHE A 1 229 ? -18.125 -10.891 -10.75 1 78.44 229 PHE A N 1
ATOM 1888 C CA . PHE A 1 229 ? -17.422 -10.969 -12.023 1 78.44 229 PHE A CA 1
ATOM 1889 C C . PHE A 1 229 ? -16.047 -11.602 -11.844 1 78.44 229 PHE A C 1
ATOM 1891 O O . PHE A 1 229 ? -15.422 -12.016 -12.82 1 78.44 229 PHE A O 1
ATOM 1898 N N . SER A 1 230 ? -15.641 -11.711 -10.648 1 78.44 230 SER A N 1
ATOM 1899 C CA . SER A 1 230 ? -14.25 -12.078 -10.383 1 78.44 230 SER A CA 1
ATOM 1900 C C . SER A 1 230 ? -13.93 -13.469 -10.922 1 78.44 230 SER A C 1
ATOM 1902 O O . SER A 1 230 ? -12.828 -13.703 -11.422 1 78.44 230 SER A O 1
ATOM 1904 N N . ILE A 1 231 ? -14.844 -14.359 -10.867 1 76.31 231 ILE A N 1
ATOM 1905 C CA . ILE A 1 231 ? -14.578 -15.711 -11.336 1 76.31 231 ILE A CA 1
ATOM 1906 C C . ILE A 1 231 ? -14.391 -15.703 -12.852 1 76.31 231 ILE A C 1
ATOM 1908 O O . ILE A 1 231 ? -13.461 -16.328 -13.375 1 76.31 231 ILE A O 1
ATOM 1912 N N . ALA A 1 232 ? -15.242 -15.047 -13.469 1 72.94 232 ALA A N 1
ATOM 1913 C CA . ALA A 1 232 ? -15.125 -14.969 -14.922 1 72.94 232 ALA A CA 1
ATOM 1914 C C . ALA A 1 232 ? -13.836 -14.25 -15.328 1 72.94 232 ALA A C 1
ATOM 1916 O O . ALA A 1 232 ? -13.117 -14.719 -16.219 1 72.94 232 ALA A O 1
ATOM 1917 N N . GLU A 1 233 ? -13.555 -13.289 -14.594 1 73.88 233 GLU A N 1
ATOM 1918 C CA . GLU A 1 233 ? -12.352 -12.508 -14.852 1 73.88 233 GLU A CA 1
ATOM 1919 C C . GLU A 1 233 ? -11.094 -13.336 -14.602 1 73.88 233 GLU A C 1
ATOM 1921 O O . GLU A 1 233 ? -10.164 -13.328 -15.414 1 73.88 233 GLU A O 1
ATOM 1926 N N . SER A 1 234 ? -11.164 -13.977 -13.625 1 75.19 234 SER A N 1
ATOM 1927 C CA . SER A 1 234 ? -10.008 -14.797 -13.25 1 75.19 234 SER A CA 1
ATOM 1928 C C . SER A 1 234 ? -9.789 -15.922 -14.242 1 75.19 234 SER A C 1
ATOM 1930 O O . SER A 1 234 ? -8.641 -16.266 -14.562 1 75.19 234 SER A O 1
ATOM 1932 N N . THR A 1 235 ? -10.836 -16.391 -14.742 1 76.12 235 THR A N 1
ATOM 1933 C CA . THR A 1 235 ? -10.734 -17.469 -15.734 1 76.12 235 THR A CA 1
ATOM 1934 C C . THR A 1 235 ? -10.102 -16.953 -17.016 1 76.12 235 THR A C 1
ATOM 1936 O O . THR A 1 235 ? -9.18 -17.578 -17.562 1 76.12 235 THR A O 1
ATOM 1939 N N . VAL A 1 236 ? -10.508 -15.828 -17.391 1 71.75 236 VAL A N 1
ATOM 1940 C CA . VAL A 1 236 ? -9.977 -15.242 -18.609 1 71.75 236 VAL A CA 1
ATOM 1941 C C . VAL A 1 236 ? -8.5 -14.914 -18.438 1 71.75 236 VAL A C 1
ATOM 1943 O O . VAL A 1 236 ? -7.672 -15.258 -19.281 1 71.75 236 VAL A O 1
ATOM 1946 N N . THR A 1 237 ? -8.219 -14.344 -17.344 1 70.62 237 THR A N 1
ATOM 1947 C CA . THR A 1 237 ? -6.844 -13.977 -17.047 1 70.62 237 THR A CA 1
ATOM 1948 C C . THR A 1 237 ? -5.965 -15.211 -16.906 1 70.62 237 THR A C 1
ATOM 1950 O O . THR A 1 237 ? -4.855 -15.258 -17.438 1 70.62 237 THR A O 1
ATOM 1953 N N . GLY A 1 238 ? -6.488 -16.172 -16.281 1 70.31 238 GLY A N 1
ATOM 1954 C CA . GLY A 1 238 ? -5.758 -17.422 -16.094 1 70.31 238 GLY A CA 1
ATOM 1955 C C . GLY A 1 238 ? -5.484 -18.141 -17.406 1 70.31 238 GLY A C 1
ATOM 1956 O O . GLY A 1 238 ? -4.352 -18.547 -17.672 1 70.31 238 GLY A O 1
ATOM 1957 N N . VAL A 1 239 ? -6.441 -18.156 -18.188 1 72 239 VAL A N 1
ATOM 1958 C CA . VAL A 1 239 ? -6.316 -18.875 -19.453 1 72 239 VAL A CA 1
ATOM 1959 C C . VAL A 1 239 ? -5.352 -18.141 -20.375 1 72 239 VAL A C 1
ATOM 1961 O O . VAL A 1 239 ? -4.48 -18.75 -21 1 72 239 VAL A O 1
ATOM 1964 N N . THR A 1 240 ? -5.473 -16.875 -20.406 1 69.38 240 THR A N 1
ATOM 1965 C CA . THR A 1 240 ? -4.617 -16.094 -21.281 1 69.38 240 THR A CA 1
ATOM 1966 C C . THR A 1 240 ? -3.166 -16.156 -20.828 1 69.38 240 THR A C 1
ATOM 1968 O O . THR A 1 240 ? -2.254 -16.281 -21.656 1 69.38 240 THR A O 1
ATOM 1971 N N . SER A 1 241 ? -2.963 -16.109 -19.688 1 68.5 241 SER A N 1
ATOM 1972 C CA . SER A 1 241 ? -1.615 -16.188 -19.125 1 68.5 241 SER A CA 1
ATOM 1973 C C . SER A 1 241 ? -1.018 -17.578 -19.359 1 68.5 241 SER A C 1
ATOM 1975 O O . SER A 1 241 ? 0.164 -17.703 -19.688 1 68.5 241 SER A O 1
ATOM 1977 N N . TYR A 1 242 ? -1.819 -18.438 -19.219 1 68.94 242 TYR A N 1
ATOM 1978 C CA . TYR A 1 242 ? -1.41 -19.812 -19.469 1 68.94 242 TYR A CA 1
ATOM 1979 C C . TYR A 1 242 ? -0.937 -19.984 -20.906 1 68.94 242 TYR A C 1
ATOM 1981 O O . TYR A 1 242 ? 0.099 -20.594 -21.156 1 68.94 242 TYR A O 1
ATOM 1989 N N . LEU A 1 243 ? -1.714 -19.422 -21.656 1 72.62 243 LEU A N 1
ATOM 1990 C CA . LEU A 1 243 ? -1.361 -19.531 -23.078 1 72.62 243 LEU A CA 1
ATOM 1991 C C . LEU A 1 243 ? -0.043 -18.812 -23.359 1 72.62 243 LEU A C 1
ATOM 1993 O O . LEU A 1 243 ? 0.771 -19.297 -24.141 1 72.62 243 LEU A O 1
ATOM 1997 N N . ALA A 1 244 ? 0.198 -17.828 -22.672 1 69.06 244 ALA A N 1
ATOM 1998 C CA . ALA A 1 244 ? 1.452 -17.109 -22.828 1 69.06 244 ALA A CA 1
ATOM 1999 C C . ALA A 1 244 ? 2.629 -17.891 -22.266 1 69.06 244 ALA A C 1
ATOM 2001 O O . ALA A 1 244 ? 3.695 -17.953 -22.891 1 69.06 244 ALA A O 1
ATOM 2002 N N . CYS A 1 245 ? 2.414 -18.531 -21.188 1 71 245 CYS A N 1
ATOM 2003 C CA . CYS A 1 245 ? 3.439 -19.359 -20.562 1 71 245 CYS A CA 1
ATOM 2004 C C . CYS A 1 245 ? 3.75 -20.594 -21.391 1 71 245 CYS A C 1
ATOM 2006 O O . CYS A 1 245 ? 4.914 -20.969 -21.547 1 71 245 CYS A O 1
ATOM 2008 N N . ARG A 1 246 ? 2.781 -21.094 -21.891 1 71.62 246 ARG A N 1
ATOM 2009 C CA . ARG A 1 246 ? 2.955 -22.281 -22.719 1 71.62 246 ARG A CA 1
ATOM 2010 C C . ARG A 1 246 ? 3.811 -21.969 -23.953 1 71.62 246 ARG A C 1
ATOM 2012 O O . ARG A 1 246 ? 4.676 -22.766 -24.328 1 71.62 246 ARG A O 1
ATOM 2019 N N . LYS A 1 247 ? 3.574 -20.875 -24.438 1 73.25 247 LYS A N 1
ATOM 2020 C CA . LYS A 1 247 ? 4.363 -20.469 -25.594 1 73.25 247 LYS A CA 1
ATOM 2021 C C . LYS A 1 247 ? 5.836 -20.312 -25.234 1 73.25 247 LYS A C 1
ATOM 2023 O O . LYS A 1 247 ? 6.719 -20.703 -26 1 73.25 247 LYS A O 1
ATOM 2028 N N . GLN A 1 248 ? 6.059 -19.859 -24.047 1 71.56 248 GLN A N 1
ATOM 2029 C CA . GLN A 1 248 ? 7.434 -19.688 -23.594 1 71.56 248 GLN A CA 1
ATOM 2030 C C . GLN A 1 248 ? 8.086 -21.047 -23.312 1 71.56 248 GLN A C 1
ATOM 2032 O O . GLN A 1 248 ? 9.258 -21.25 -23.609 1 71.56 248 GLN A O 1
ATOM 2037 N N . LEU A 1 249 ? 7.332 -21.906 -22.734 1 70.25 249 LEU A N 1
ATOM 2038 C CA . LEU A 1 249 ? 7.828 -23.25 -22.438 1 70.25 249 LEU A CA 1
ATOM 2039 C C . LEU A 1 249 ? 8.148 -24 -23.719 1 70.25 249 LEU A C 1
ATOM 2041 O O . LEU A 1 249 ? 9.164 -24.688 -23.812 1 70.25 249 LEU A O 1
ATOM 2045 N N . GLN A 1 250 ? 7.32 -23.828 -24.625 1 70.44 250 GLN A N 1
ATOM 2046 C CA . GLN A 1 250 ? 7.547 -24.469 -25.922 1 70.44 250 GLN A CA 1
ATOM 2047 C C . GLN A 1 250 ? 8.797 -23.922 -26.594 1 70.44 250 GLN A C 1
ATOM 2049 O O . GLN A 1 250 ? 9.555 -24.672 -27.219 1 70.44 250 GLN A O 1
ATOM 2054 N N . GLN A 1 251 ? 8.977 -22.672 -26.422 1 69.06 251 GLN A N 1
ATOM 2055 C CA . GLN A 1 251 ? 10.156 -22.047 -27.016 1 69.06 251 GLN A CA 1
ATOM 2056 C C . GLN A 1 251 ? 11.438 -22.516 -26.328 1 69.06 251 GLN A C 1
ATOM 2058 O O . GLN A 1 251 ? 12.461 -22.719 -26.984 1 69.06 251 GLN A O 1
ATOM 2063 N N . ARG A 1 252 ? 11.414 -22.812 -25.094 1 69 252 ARG A N 1
ATOM 2064 C CA . ARG A 1 252 ? 12.555 -23.312 -24.344 1 69 252 ARG A CA 1
ATOM 2065 C C . ARG A 1 252 ? 12.883 -24.75 -24.75 1 69 252 ARG A C 1
ATOM 2067 O O . ARG A 1 252 ? 14.055 -25.141 -24.781 1 69 252 ARG A O 1
ATOM 2074 N N . GLU A 1 253 ? 11.906 -25.469 -24.938 1 65.69 253 GLU A N 1
ATOM 2075 C CA . GLU A 1 253 ? 12.109 -26.859 -25.359 1 65.69 253 GLU A CA 1
ATOM 2076 C C . GLU A 1 253 ? 12.719 -26.922 -26.75 1 65.69 253 GLU A C 1
ATOM 2078 O O . GLU A 1 253 ? 13.492 -27.844 -27.047 1 65.69 253 GLU A O 1
ATOM 2083 N N . LEU A 1 254 ? 12.453 -25.938 -27.547 1 63.84 254 LEU A N 1
ATOM 2084 C CA . LEU A 1 254 ? 12.992 -25.906 -28.906 1 63.84 254 LEU A CA 1
ATOM 2085 C C . LEU A 1 254 ? 14.414 -25.359 -28.922 1 63.84 254 LEU A C 1
ATOM 2087 O O . LEU A 1 254 ? 15.156 -25.562 -29.891 1 63.84 254 LEU A O 1
ATOM 2091 N N . MET A 1 255 ? 14.797 -24.531 -27.984 1 56.47 255 MET A N 1
ATOM 2092 C CA . MET A 1 255 ? 16.172 -24.047 -27.969 1 56.47 255 MET A CA 1
ATOM 2093 C C . MET A 1 255 ? 17.141 -25.172 -27.625 1 56.47 255 MET A C 1
ATOM 2095 O O . MET A 1 255 ? 17 -25.844 -26.594 1 56.47 255 MET A O 1
ATOM 2099 N N . PRO A 1 256 ? 17.969 -25.828 -28.5 1 52.44 256 PRO A N 1
ATOM 2100 C CA . PRO A 1 256 ? 18.953 -26.906 -28.391 1 52.44 256 PRO A CA 1
ATOM 2101 C C . PRO A 1 256 ? 19.922 -26.719 -27.234 1 52.44 256 PRO A C 1
ATOM 2103 O O . PRO A 1 256 ? 20.266 -25.578 -26.891 1 52.44 256 PRO A O 1
ATOM 2106 N N . LEU A 1 257 ? 20.188 -27.719 -26.141 1 49.41 257 LEU A N 1
ATOM 2107 C CA . LEU A 1 257 ? 21.25 -27.938 -25.172 1 49.41 257 LEU A CA 1
ATOM 2108 C C . LEU A 1 257 ? 22.594 -27.453 -25.719 1 49.41 257 LEU A C 1
ATOM 2110 O O . LEU A 1 257 ? 23.625 -27.562 -25.047 1 49.41 257 LEU A O 1
ATOM 2114 N N . GLU A 1 258 ? 22.828 -27.203 -26.938 1 42.72 258 GLU A N 1
ATOM 2115 C CA . GLU A 1 258 ? 24.188 -27.047 -27.438 1 42.72 258 GLU A CA 1
ATOM 2116 C C . GLU A 1 258 ? 24.859 -25.812 -26.828 1 42.72 258 GLU A C 1
ATOM 2118 O O . GLU A 1 258 ? 26.078 -25.719 -26.797 1 42.72 258 GLU A O 1
ATOM 2123 N N . ASP A 1 259 ? 24.172 -24.625 -26.641 1 35.91 259 ASP A N 1
ATOM 2124 C CA . ASP A 1 259 ? 25.062 -23.5 -26.375 1 35.91 259 ASP A CA 1
ATOM 2125 C C . ASP A 1 259 ? 25.422 -23.422 -24.891 1 35.91 259 ASP A C 1
ATOM 2127 O O . ASP A 1 259 ? 25.688 -22.328 -24.375 1 35.91 259 ASP A O 1
ATOM 2131 N N . ASN A 1 260 ? 25.047 -24.328 -24.062 1 33.91 260 ASN A N 1
ATOM 2132 C CA . ASN A 1 260 ? 25.828 -24.391 -22.828 1 33.91 260 ASN A CA 1
ATOM 2133 C C . ASN A 1 260 ? 27.281 -24.766 -23.094 1 33.91 260 ASN A C 1
ATOM 2135 O O . ASN A 1 260 ? 27.562 -25.906 -23.484 1 33.91 260 ASN A O 1
ATOM 2139 N N . PRO A 1 261 ? 28.234 -23.797 -23.375 1 34.62 261 PRO A N 1
ATOM 2140 C CA . PRO A 1 261 ? 29.609 -24.266 -23.312 1 34.62 261 PRO A CA 1
ATOM 2141 C C . PRO A 1 261 ? 29.938 -25 -22.016 1 34.62 261 PRO A C 1
ATOM 2143 O O . PRO A 1 261 ? 29.312 -24.734 -20.984 1 34.62 261 PRO A O 1
ATOM 2146 N N . MET B 1 1 ? 13.555 24.297 23.953 1 37.41 1 MET B N 1
ATOM 2147 C CA . MET B 1 1 ? 14.453 24.672 22.859 1 37.41 1 MET B CA 1
ATOM 2148 C C . MET B 1 1 ? 13.867 24.312 21.5 1 37.41 1 MET B C 1
ATOM 2150 O O . MET B 1 1 ? 13.625 23.141 21.219 1 37.41 1 MET B O 1
ATOM 2154 N N . CYS B 1 2 ? 12.93 25.172 20.844 1 57.94 2 CYS B N 1
ATOM 2155 C CA . CYS B 1 2 ? 12.039 25.109 19.688 1 57.94 2 CYS B CA 1
ATOM 2156 C C . CYS B 1 2 ? 12.844 25 18.391 1 57.94 2 CYS B C 1
ATOM 2158 O O . CYS B 1 2 ? 13.93 25.562 18.281 1 57.94 2 CYS B O 1
ATOM 2160 N N . PHE B 1 3 ? 12.617 23.969 17.641 1 79.81 3 PHE B N 1
ATOM 2161 C CA . PHE B 1 3 ? 13.219 23.844 16.312 1 79.81 3 PHE B CA 1
ATOM 2162 C C . PHE B 1 3 ? 13.07 25.141 15.523 1 79.81 3 PHE B C 1
ATOM 2164 O O . PHE B 1 3 ? 12.062 25.828 15.641 1 79.81 3 PHE B O 1
ATOM 2171 N N . ASN B 1 4 ? 14.266 25.734 15.172 1 85.69 4 ASN B N 1
ATOM 2172 C CA . ASN B 1 4 ? 14.219 26.953 14.352 1 85.69 4 ASN B CA 1
ATOM 2173 C C . ASN B 1 4 ? 15.008 26.781 13.055 1 85.69 4 ASN B C 1
ATOM 2175 O O . ASN B 1 4 ? 15.445 25.672 12.734 1 85.69 4 ASN B O 1
ATOM 2179 N N . LYS B 1 5 ? 15.039 27.875 12.336 1 90.75 5 LYS B N 1
ATOM 2180 C CA . LYS B 1 5 ? 15.641 27.828 11.008 1 90.75 5 LYS B CA 1
ATOM 2181 C C . LYS B 1 5 ? 17.125 27.469 11.094 1 90.75 5 LYS B C 1
ATOM 2183 O O . LYS B 1 5 ? 17.656 26.812 10.195 1 90.75 5 LYS B O 1
ATOM 2188 N N . TRP B 1 6 ? 17.812 27.812 12.117 1 90.81 6 TRP B N 1
ATOM 2189 C CA . TRP B 1 6 ? 19.234 27.562 12.242 1 90.81 6 TRP B CA 1
ATOM 2190 C C . TRP B 1 6 ? 19.5 26.078 12.492 1 90.81 6 TRP B C 1
ATOM 2192 O O . TRP B 1 6 ? 20.5 25.531 12.008 1 90.81 6 TRP B O 1
ATOM 2202 N N . TRP B 1 7 ? 18.672 25.453 13.242 1 88.44 7 TRP B N 1
ATOM 2203 C CA . TRP B 1 7 ? 18.781 24.016 13.438 1 88.44 7 TRP B CA 1
ATOM 2204 C C . TRP B 1 7 ? 18.594 23.281 12.109 1 88.44 7 TRP B C 1
ATOM 2206 O O . TRP B 1 7 ? 19.312 22.328 11.82 1 88.44 7 TRP B O 1
ATOM 2216 N N . SER B 1 8 ? 17.625 23.734 11.32 1 90.19 8 SER B N 1
ATOM 2217 C CA . SER B 1 8 ? 17.406 23.141 10.008 1 90.19 8 SER B CA 1
ATOM 2218 C C . SER B 1 8 ? 18.641 23.281 9.125 1 90.19 8 SER B C 1
ATOM 2220 O O . SER B 1 8 ? 19.031 22.328 8.438 1 90.19 8 SER B O 1
ATOM 2222 N N . LEU B 1 9 ? 19.25 24.422 9.219 1 91.38 9 LEU B N 1
ATOM 2223 C CA . LEU B 1 9 ? 20.453 24.641 8.438 1 91.38 9 LEU B CA 1
ATOM 2224 C C . LEU B 1 9 ? 21.594 23.75 8.914 1 91.38 9 LEU B C 1
ATOM 2226 O O . LEU B 1 9 ? 22.344 23.219 8.109 1 91.38 9 LEU B O 1
ATOM 2230 N N . ALA B 1 10 ? 21.766 23.656 10.18 1 91.06 10 ALA B N 1
ATOM 2231 C CA . ALA B 1 10 ? 22.797 22.812 10.758 1 91.06 10 ALA B CA 1
ATOM 2232 C C . ALA B 1 10 ? 22.625 21.359 10.336 1 91.06 10 ALA B C 1
ATOM 2234 O O . ALA B 1 10 ? 23.594 20.688 9.953 1 91.06 10 ALA B O 1
ATOM 2235 N N . PHE B 1 11 ? 21.406 20.906 10.391 1 89.25 11 PHE B N 1
ATOM 2236 C CA . PHE B 1 11 ? 21.141 19.516 10.008 1 89.25 11 PHE B CA 1
ATOM 2237 C C . PHE B 1 11 ? 21.344 19.328 8.516 1 89.25 11 PHE B C 1
ATOM 2239 O O . PHE B 1 11 ? 21.766 18.25 8.078 1 89.25 11 PHE B O 1
ATOM 2246 N N . THR B 1 12 ? 21 20.344 7.75 1 91.62 12 THR B N 1
ATOM 2247 C CA . THR B 1 12 ? 21.297 20.281 6.324 1 91.62 12 THR B CA 1
ATOM 2248 C C . THR B 1 12 ? 22.781 20.094 6.094 1 91.62 12 THR B C 1
ATOM 2250 O O . THR B 1 12 ? 23.188 19.203 5.336 1 91.62 12 THR B O 1
ATOM 2253 N N . ALA B 1 13 ? 23.531 20.938 6.742 1 93.5 13 ALA B N 1
ATOM 2254 C CA . ALA B 1 13 ? 24.984 20.859 6.602 1 93.5 13 ALA B CA 1
ATOM 2255 C C . ALA B 1 13 ? 25.516 19.5 7.043 1 93.5 13 ALA B C 1
ATOM 2257 O O . ALA B 1 13 ? 26.375 18.922 6.383 1 93.5 13 ALA B O 1
ATOM 2258 N N . PHE B 1 14 ? 25.016 19.016 8.117 1 90.88 14 PHE B N 1
ATOM 2259 C CA . PHE B 1 14 ? 25.406 17.703 8.625 1 90.88 14 PHE B CA 1
ATOM 2260 C C . PHE B 1 14 ? 25.094 16.609 7.609 1 90.88 14 PHE B C 1
ATOM 2262 O O . PHE B 1 14 ? 25.953 15.781 7.293 1 90.88 14 PHE B O 1
ATOM 2269 N N . ALA B 1 15 ? 23.875 16.594 7.078 1 90.69 15 ALA B N 1
ATOM 2270 C CA . ALA B 1 15 ? 23.469 15.586 6.109 1 90.69 15 ALA B CA 1
ATOM 2271 C C . ALA B 1 15 ? 24.312 15.656 4.848 1 90.69 15 ALA B C 1
ATOM 2273 O O . ALA B 1 15 ? 24.703 14.617 4.297 1 90.69 15 ALA B O 1
ATOM 2274 N N . CYS B 1 16 ? 24.578 16.812 4.402 1 92.69 16 CYS B N 1
ATOM 2275 C CA . CYS B 1 16 ? 25.438 16.984 3.232 1 92.69 16 CYS B CA 1
ATOM 2276 C C . CYS B 1 16 ? 26.844 16.484 3.508 1 92.69 16 CYS B C 1
ATOM 2278 O O . CYS B 1 16 ? 27.469 15.867 2.643 1 92.69 16 CYS B O 1
ATOM 2280 N N . GLY B 1 17 ? 27.328 16.781 4.637 1 91.88 17 GLY B N 1
ATOM 2281 C CA . GLY B 1 17 ? 28.625 16.266 5.023 1 91.88 17 GLY B CA 1
ATOM 2282 C C . GLY B 1 17 ? 28.703 14.75 5.027 1 91.88 17 GLY B C 1
ATOM 2283 O O . GLY B 1 17 ? 29.625 14.164 4.473 1 91.88 17 GLY B O 1
ATOM 2284 N N . VAL B 1 18 ? 27.719 14.094 5.633 1 88.69 18 VAL B N 1
ATOM 2285 C CA . VAL B 1 18 ? 27.656 12.641 5.668 1 88.69 18 VAL B CA 1
ATOM 2286 C C . VAL B 1 18 ? 27.547 12.094 4.246 1 88.69 18 VAL B C 1
ATOM 2288 O O . VAL B 1 18 ? 28.234 11.125 3.891 1 88.69 18 VAL B O 1
ATOM 2291 N N . SER B 1 19 ? 26.672 12.711 3.465 1 91.31 19 SER B N 1
ATOM 2292 C CA . SER B 1 19 ? 26.516 12.289 2.074 1 91.31 19 SER B CA 1
ATOM 2293 C C . SER B 1 19 ? 27.844 12.344 1.326 1 91.31 19 SER B C 1
ATOM 2295 O O . SER B 1 19 ? 28.203 11.391 0.631 1 91.31 19 SER B O 1
ATOM 2297 N N . GLY B 1 20 ? 28.516 13.453 1.44 1 92.56 20 GLY B N 1
ATOM 2298 C CA . GLY B 1 20 ? 29.812 13.586 0.804 1 92.56 20 GLY B CA 1
ATOM 2299 C C . GLY B 1 20 ? 30.828 12.555 1.271 1 92.56 20 GLY B C 1
ATOM 2300 O O . GLY B 1 20 ? 31.578 12 0.466 1 92.56 20 GLY B O 1
ATOM 2301 N N . TRP B 1 21 ? 30.797 12.305 2.537 1 89.94 21 TRP B N 1
ATOM 2302 C CA . TRP B 1 21 ? 31.688 11.312 3.113 1 89.94 21 TRP B CA 1
ATOM 2303 C C . TRP B 1 21 ? 31.406 9.922 2.553 1 89.94 21 TRP B C 1
ATOM 2305 O O . TRP B 1 21 ? 32.312 9.195 2.174 1 89.94 21 TRP B O 1
ATOM 2315 N N . VAL B 1 22 ? 30.203 9.531 2.434 1 87.94 22 VAL B N 1
ATOM 2316 C CA . VAL B 1 22 ? 29.797 8.242 1.885 1 87.94 22 VAL B CA 1
ATOM 2317 C C . VAL B 1 22 ? 30.188 8.164 0.409 1 87.94 22 VAL B C 1
ATOM 2319 O O . VAL B 1 22 ? 30.781 7.176 -0.033 1 87.94 22 VAL B O 1
ATOM 2322 N N . TRP B 1 23 ? 29.891 9.164 -0.251 1 91.5 23 TRP B N 1
ATOM 2323 C CA . TRP B 1 23 ? 30.125 9.203 -1.689 1 91.5 23 TRP B CA 1
ATOM 2324 C C . TRP B 1 23 ? 31.625 9.109 -1.994 1 91.5 23 TRP B C 1
ATOM 2326 O O . TRP B 1 23 ? 32.031 8.469 -2.973 1 91.5 23 TRP B O 1
ATOM 2336 N N . SER B 1 24 ? 32.5 9.68 -1.23 1 91.62 24 SER B N 1
ATOM 2337 C CA . SER B 1 24 ? 33.938 9.727 -1.452 1 91.62 24 SER B CA 1
ATOM 2338 C C . SER B 1 24 ? 34.562 8.336 -1.349 1 91.62 24 SER B C 1
ATOM 2340 O O . SER B 1 24 ? 35.625 8.078 -1.911 1 91.62 24 SER B O 1
ATOM 2342 N N . GLY B 1 25 ? 33.969 7.445 -0.673 1 87.12 25 GLY B N 1
ATOM 2343 C CA . GLY B 1 25 ? 34.469 6.09 -0.516 1 87.12 25 GLY B CA 1
ATOM 2344 C C . GLY B 1 25 ? 35.719 6.023 0.333 1 87.12 25 GLY B C 1
ATOM 2345 O O . GLY B 1 25 ? 36.5 5.062 0.244 1 87.12 25 GLY B O 1
ATOM 2346 N N . LYS B 1 26 ? 35.875 6.988 1.042 1 85.19 26 LYS B N 1
ATOM 2347 C CA . LYS B 1 26 ? 37.094 7.02 1.875 1 85.19 26 LYS B CA 1
ATOM 2348 C C . LYS B 1 26 ? 36.812 6.379 3.236 1 85.19 26 LYS B C 1
ATOM 2350 O O . LYS B 1 26 ? 35.656 6.266 3.662 1 85.19 26 LYS B O 1
ATOM 2355 N N . GLY B 1 27 ? 37.875 5.828 3.805 1 78.81 27 GLY B N 1
ATOM 2356 C CA . GLY B 1 27 ? 37.75 5.238 5.129 1 78.81 27 GLY B CA 1
ATOM 2357 C C . GLY B 1 27 ? 36.906 3.992 5.164 1 78.81 27 GLY B C 1
ATOM 2358 O O . GLY B 1 27 ? 37.125 3.061 4.387 1 78.81 27 GLY B O 1
ATOM 2359 N N . PHE B 1 28 ? 35.875 4.191 6.059 1 72.12 28 PHE B N 1
ATOM 2360 C CA . PHE B 1 28 ? 34.938 3.104 6.336 1 72.12 28 PHE B CA 1
ATOM 2361 C C . PHE B 1 28 ? 34.188 2.695 5.07 1 72.12 28 PHE B C 1
ATOM 2363 O O . PHE B 1 28 ? 33.781 1.54 4.93 1 72.12 28 PHE B O 1
ATOM 2370 N N . TRP B 1 29 ? 34.125 3.445 4.043 1 79.88 29 TRP B N 1
ATOM 2371 C CA . TRP B 1 29 ? 33.312 3.26 2.859 1 79.88 29 TRP B CA 1
ATOM 2372 C C . TRP B 1 29 ? 34.125 2.729 1.689 1 79.88 29 TRP B C 1
ATOM 2374 O O . TRP B 1 29 ? 33.594 2.473 0.61 1 79.88 29 TRP B O 1
ATOM 2384 N N . LYS B 1 30 ? 35.375 2.428 1.909 1 79.75 30 LYS B N 1
ATOM 2385 C CA . LYS B 1 30 ? 36.312 2.004 0.852 1 79.75 30 LYS B CA 1
ATOM 2386 C C . LYS B 1 30 ? 35.906 0.629 0.311 1 79.75 30 LYS B C 1
ATOM 2388 O O . LYS B 1 30 ? 36.062 0.363 -0.884 1 79.75 30 LYS B O 1
ATOM 2393 N N . LYS B 1 31 ? 35.344 -0.154 1.137 1 77.06 31 LYS B N 1
ATOM 2394 C CA . LYS B 1 31 ? 35.094 -1.537 0.75 1 77.06 31 LYS B CA 1
ATOM 2395 C C . LYS B 1 31 ? 33.688 -1.683 0.15 1 77.06 31 LYS B C 1
ATOM 2397 O O . LYS B 1 31 ? 33.312 -2.762 -0.312 1 77.06 31 LYS B O 1
ATOM 2402 N N . ILE B 1 32 ? 32.969 -0.577 0.093 1 81.25 32 ILE B N 1
ATOM 2403 C CA . ILE B 1 32 ? 31.594 -0.608 -0.438 1 81.25 32 ILE B CA 1
ATOM 2404 C C . ILE B 1 32 ? 31.609 -0.193 -1.907 1 81.25 32 ILE B C 1
ATOM 2406 O O . ILE B 1 32 ? 32.312 0.733 -2.293 1 81.25 32 ILE B O 1
ATOM 2410 N N . GLN B 1 33 ? 30.875 -0.982 -2.607 1 87.94 33 GLN B N 1
ATOM 2411 C CA . GLN B 1 33 ? 30.844 -0.727 -4.043 1 87.94 33 GLN B CA 1
ATOM 2412 C C . GLN B 1 33 ? 30.25 0.648 -4.344 1 87.94 33 GLN B C 1
ATOM 2414 O O . GLN B 1 33 ? 29.438 1.163 -3.576 1 87.94 33 GLN B O 1
ATOM 2419 N N . ARG B 1 34 ? 30.625 1.199 -5.488 1 90.19 34 ARG B N 1
ATOM 2420 C CA . ARG B 1 34 ? 30.234 2.551 -5.879 1 90.19 34 ARG B CA 1
ATOM 2421 C C . ARG B 1 34 ? 28.719 2.68 -5.977 1 90.19 34 ARG B C 1
ATOM 2423 O O . ARG B 1 34 ? 28.156 3.688 -5.555 1 90.19 34 ARG B O 1
ATOM 2430 N N . TRP B 1 35 ? 28.031 1.673 -6.539 1 91.31 35 TRP B N 1
ATOM 2431 C CA . TRP B 1 35 ? 26.594 1.777 -6.719 1 91.31 35 TRP B CA 1
ATOM 2432 C C . TRP B 1 35 ? 25.875 1.824 -5.371 1 91.31 35 TRP B C 1
ATOM 2434 O O . TRP B 1 35 ? 24.891 2.539 -5.211 1 91.31 35 TRP B O 1
ATOM 2444 N N . GLN B 1 36 ? 26.406 1.139 -4.43 1 89.94 36 GLN B N 1
ATOM 2445 C CA . GLN B 1 36 ? 25.844 1.152 -3.086 1 89.94 36 GLN B CA 1
ATOM 2446 C C . GLN B 1 36 ? 26.031 2.51 -2.418 1 89.94 36 GLN B C 1
ATOM 2448 O O . GLN B 1 36 ? 25.094 3.074 -1.854 1 89.94 36 GLN B O 1
ATOM 2453 N N . ARG B 1 37 ? 27.203 2.998 -2.576 1 89.5 37 ARG B N 1
ATOM 2454 C CA . ARG B 1 37 ? 27.516 4.297 -1.988 1 89.5 37 ARG B CA 1
ATOM 2455 C C . ARG B 1 37 ? 26.641 5.395 -2.592 1 89.5 37 ARG B C 1
ATOM 2457 O O . ARG B 1 37 ? 26.188 6.285 -1.879 1 89.5 37 ARG B O 1
ATOM 2464 N N . ASN B 1 38 ? 26.484 5.312 -3.863 1 93.88 38 ASN B N 1
ATOM 2465 C CA . ASN B 1 38 ? 25.641 6.297 -4.531 1 93.88 38 ASN B CA 1
ATOM 2466 C C . ASN B 1 38 ? 24.219 6.277 -3.979 1 93.88 38 ASN B C 1
ATOM 2468 O O . ASN B 1 38 ? 23.641 7.332 -3.707 1 93.88 38 ASN B O 1
ATOM 2472 N N . ARG B 1 39 ? 23.688 5.098 -3.785 1 92.81 39 ARG B N 1
ATOM 2473 C CA . ARG B 1 39 ? 22.312 4.965 -3.287 1 92.81 39 ARG B CA 1
ATOM 2474 C C . ARG B 1 39 ? 22.203 5.488 -1.859 1 92.81 39 ARG B C 1
ATOM 2476 O O . ARG B 1 39 ? 21.219 6.152 -1.514 1 92.81 39 ARG B O 1
ATOM 2483 N N . ILE B 1 40 ? 23.172 5.297 -1.103 1 90.06 40 ILE B N 1
ATOM 2484 C CA . ILE B 1 40 ? 23.172 5.766 0.279 1 90.06 40 ILE B CA 1
ATOM 2485 C C . ILE B 1 40 ? 23.359 7.281 0.311 1 90.06 40 ILE B C 1
ATOM 2487 O O . ILE B 1 40 ? 22.672 7.984 1.055 1 90.06 40 ILE B O 1
ATOM 2491 N N . ALA B 1 41 ? 24.281 7.738 -0.48 1 91.5 41 ALA B N 1
ATOM 2492 C CA . ALA B 1 41 ? 24.531 9.172 -0.535 1 91.5 41 ALA B CA 1
ATOM 2493 C C . ALA B 1 41 ? 23.297 9.945 -0.964 1 91.5 41 ALA B C 1
ATOM 2495 O O . ALA B 1 41 ? 22.984 10.992 -0.402 1 91.5 41 ALA B O 1
ATOM 2496 N N . TRP B 1 42 ? 22.625 9.391 -1.917 1 92.38 42 TRP B N 1
ATOM 2497 C CA . TRP B 1 42 ? 21.422 10.047 -2.414 1 92.38 42 TRP B CA 1
ATOM 2498 C C . TRP B 1 42 ? 20.344 10.117 -1.329 1 92.38 42 TRP B C 1
ATOM 2500 O O . TRP B 1 42 ? 19.578 11.078 -1.272 1 92.38 42 TRP B O 1
ATOM 2510 N N . PHE B 1 43 ? 20.281 9.164 -0.559 1 91.81 43 PHE B N 1
ATOM 2511 C CA . PHE B 1 43 ? 19.375 9.156 0.583 1 91.81 43 PHE B CA 1
ATOM 2512 C C . PHE B 1 43 ? 19.594 10.391 1.456 1 91.81 43 PHE B C 1
ATOM 2514 O O . PHE B 1 43 ? 18.656 11.102 1.789 1 91.81 43 PHE B O 1
ATOM 2521 N N . PHE B 1 44 ? 20.812 10.727 1.766 1 91.44 44 PHE B N 1
ATOM 2522 C CA . PHE B 1 44 ? 21.141 11.852 2.631 1 91.44 44 PHE B CA 1
ATOM 2523 C C . PHE B 1 44 ? 20.844 13.18 1.93 1 91.44 44 PHE B C 1
ATOM 2525 O O . PHE B 1 44 ? 20.375 14.133 2.557 1 91.44 44 PHE B O 1
ATOM 2532 N N . VAL B 1 45 ? 21.125 13.18 0.685 1 93.5 45 VAL B N 1
ATOM 2533 C CA . VAL B 1 45 ? 20.844 14.398 -0.067 1 93.5 45 VAL B CA 1
ATOM 2534 C C . VAL B 1 45 ? 19.344 14.672 -0.073 1 93.5 45 VAL B C 1
ATOM 2536 O O . VAL B 1 45 ? 18.922 15.812 0.116 1 93.5 45 VAL B O 1
ATOM 2539 N N . TYR B 1 46 ? 18.609 13.641 -0.257 1 94.06 46 TYR B N 1
ATOM 2540 C CA . TYR B 1 46 ? 17.156 13.781 -0.312 1 94.06 46 TYR B CA 1
ATOM 2541 C C . TYR B 1 46 ? 16.609 14.312 1.009 1 94.06 46 TYR B C 1
ATOM 2543 O O . TYR B 1 46 ? 15.812 15.25 1.024 1 94.06 46 TYR B O 1
ATOM 2551 N N . PHE B 1 47 ? 17.062 13.852 2.072 1 92 47 PHE B N 1
ATOM 2552 C CA . PHE B 1 47 ? 16.531 14.273 3.367 1 92 47 PHE B CA 1
ATOM 2553 C C . PHE B 1 47 ? 17.125 15.617 3.775 1 92 47 PHE B C 1
ATOM 2555 O O . PHE B 1 47 ? 16.484 16.391 4.492 1 92 47 PHE B O 1
ATOM 2562 N N . ALA B 1 48 ? 18.312 15.914 3.277 1 92.31 48 ALA B N 1
ATOM 2563 C CA . ALA B 1 48 ? 18.844 17.266 3.461 1 92.31 48 ALA B CA 1
ATOM 2564 C C . ALA B 1 48 ? 17.953 18.297 2.787 1 92.31 48 ALA B C 1
ATOM 2566 O O . ALA B 1 48 ? 17.797 19.422 3.291 1 92.31 48 ALA B O 1
ATOM 2567 N N . SER B 1 49 ? 17.438 17.891 1.672 1 94.88 49 SER B N 1
ATOM 2568 C CA . SER B 1 49 ? 16.594 18.828 0.94 1 94.88 49 SER B CA 1
ATOM 2569 C C . SER B 1 49 ? 15.344 19.188 1.741 1 94.88 49 SER B C 1
ATOM 2571 O O . SER B 1 49 ? 14.82 20.297 1.63 1 94.88 49 SER B O 1
ATOM 2573 N N . MET B 1 50 ? 14.836 18.312 2.58 1 94.5 50 MET B N 1
ATOM 2574 C CA . MET B 1 50 ? 13.711 18.625 3.461 1 94.5 50 MET B CA 1
ATOM 2575 C C . MET B 1 50 ? 14.102 19.672 4.484 1 94.5 50 MET B C 1
ATOM 2577 O O . MET B 1 50 ? 13.312 20.578 4.781 1 94.5 50 MET B O 1
ATOM 2581 N N . GLU B 1 51 ? 15.305 19.562 4.969 1 92.56 51 GLU B N 1
ATOM 2582 C CA . GLU B 1 51 ? 15.781 20.531 5.938 1 92.56 51 GLU B CA 1
ATOM 2583 C C . GLU B 1 51 ? 15.961 21.906 5.289 1 92.56 51 GLU B C 1
ATOM 2585 O O . GLU B 1 51 ? 15.695 22.938 5.914 1 92.56 51 GLU B O 1
ATOM 2590 N N . ILE B 1 52 ? 16.453 21.828 4.105 1 94.25 52 ILE B N 1
ATOM 2591 C CA . ILE B 1 52 ? 16.562 23.078 3.367 1 94.25 52 ILE B CA 1
ATOM 2592 C C . ILE B 1 52 ? 15.172 23.703 3.195 1 94.25 52 ILE B C 1
ATOM 2594 O O . ILE B 1 52 ? 14.992 24.906 3.391 1 94.25 52 ILE B O 1
ATOM 2598 N N . LEU B 1 53 ? 14.25 22.859 2.803 1 95.25 53 LEU B N 1
ATOM 2599 C CA . LEU B 1 53 ? 12.875 23.312 2.637 1 95.25 53 LEU B CA 1
ATOM 2600 C C . LEU B 1 53 ? 12.336 23.906 3.932 1 95.25 53 LEU B C 1
ATOM 2602 O O . LEU B 1 53 ? 11.719 24.984 3.916 1 95.25 53 LEU B O 1
ATOM 2606 N N . GLN B 1 54 ? 12.586 23.266 5.055 1 94.69 54 GLN B N 1
ATOM 2607 C CA . GLN B 1 54 ? 12.117 23.75 6.348 1 94.69 54 GLN B CA 1
ATOM 2608 C C . GLN B 1 54 ? 12.773 25.078 6.715 1 94.69 54 GLN B C 1
ATOM 2610 O O . GLN B 1 54 ? 12.141 25.953 7.312 1 94.69 54 GLN B O 1
ATOM 2615 N N . PHE B 1 55 ? 14.023 25.203 6.359 1 94.31 55 PHE B N 1
ATOM 2616 C CA . PHE B 1 55 ? 14.711 26.469 6.586 1 94.31 55 PHE B CA 1
ATOM 2617 C C . PHE B 1 55 ? 13.953 27.609 5.93 1 94.31 55 PHE B C 1
ATOM 2619 O O . PHE B 1 55 ? 13.648 28.609 6.578 1 94.31 55 PHE B O 1
ATOM 2626 N N . PHE B 1 56 ? 13.602 27.469 4.707 1 96 56 PHE B N 1
ATOM 2627 C CA . PHE B 1 56 ? 12.914 28.516 3.961 1 96 56 PHE B CA 1
ATOM 2628 C C . PHE B 1 56 ? 11.484 28.688 4.453 1 96 56 PHE B C 1
ATOM 2630 O O . PHE B 1 56 ? 10.93 29.781 4.41 1 96 56 PHE B O 1
ATOM 2637 N N . GLN B 1 57 ? 10.906 27.656 4.918 1 95.81 57 GLN B N 1
ATOM 2638 C CA . GLN B 1 57 ? 9.555 27.75 5.469 1 95.81 57 GLN B CA 1
ATOM 2639 C C . GLN B 1 57 ? 9.523 28.641 6.699 1 95.81 57 GLN B C 1
ATOM 2641 O O . GLN B 1 57 ? 8.562 29.391 6.91 1 95.81 57 GLN B O 1
ATOM 2646 N N . TYR B 1 58 ? 10.539 28.578 7.488 1 94.81 58 TYR B N 1
ATOM 2647 C CA . TYR B 1 58 ? 10.602 29.422 8.68 1 94.81 58 TYR B CA 1
ATOM 2648 C C . TYR B 1 58 ? 10.617 30.906 8.305 1 94.81 58 TYR B C 1
ATOM 2650 O O . TYR B 1 58 ? 10.211 31.75 9.094 1 94.81 58 TYR B O 1
ATOM 2658 N N . LEU B 1 59 ? 10.969 31.188 7.121 1 95.62 59 LEU B N 1
ATOM 2659 C CA . LEU B 1 59 ? 11.039 32.594 6.688 1 95.62 59 LEU B CA 1
ATOM 2660 C C . LEU B 1 59 ? 9.641 33.125 6.391 1 95.62 59 LEU B C 1
ATOM 2662 O O . LEU B 1 59 ? 9.43 34.344 6.391 1 95.62 59 LEU B O 1
ATOM 2666 N N . VAL B 1 60 ? 8.734 32.281 6.129 1 96.69 60 VAL B N 1
ATOM 2667 C CA . VAL B 1 60 ? 7.391 32.719 5.754 1 96.69 60 VAL B CA 1
ATOM 2668 C C . VAL B 1 60 ? 6.355 32.031 6.656 1 96.69 60 VAL B C 1
ATOM 2670 O O . VAL B 1 60 ? 5.172 31.984 6.316 1 96.69 60 VAL B O 1
ATOM 2673 N N . ILE B 1 61 ? 6.719 31.547 7.707 1 95.94 61 ILE B N 1
ATOM 2674 C CA . ILE B 1 61 ? 5.883 30.781 8.625 1 95.94 61 ILE B CA 1
ATOM 2675 C C . ILE B 1 61 ? 4.711 31.641 9.086 1 95.94 61 ILE B C 1
ATOM 2677 O O . ILE B 1 61 ? 4.852 32.844 9.266 1 95.94 61 ILE B O 1
ATOM 2681 N N . ASN B 1 62 ? 3.482 31.109 9.258 1 96.56 62 ASN B N 1
ATOM 2682 C CA . ASN B 1 62 ? 2.242 31.719 9.742 1 96.56 62 ASN B CA 1
ATOM 2683 C C . ASN B 1 62 ? 1.603 32.594 8.68 1 96.56 62 ASN B C 1
ATOM 2685 O O . ASN B 1 62 ? 0.454 33.031 8.828 1 96.56 62 ASN B O 1
ATOM 2689 N N . ASN B 1 63 ? 2.264 32.938 7.621 1 97.19 63 ASN B N 1
ATOM 2690 C CA . ASN B 1 63 ? 1.676 33.75 6.547 1 97.19 63 ASN B CA 1
ATOM 2691 C C . ASN B 1 63 ? 1.027 32.844 5.488 1 97.19 63 ASN B C 1
ATOM 2693 O O . ASN B 1 63 ? 1.606 32.625 4.426 1 97.19 63 ASN B O 1
ATOM 2697 N N . CYS B 1 64 ? -0.159 32.531 5.664 1 93.94 64 CYS B N 1
ATOM 2698 C CA . CYS B 1 64 ? -0.84 31.531 4.836 1 93.94 64 CYS B CA 1
ATOM 2699 C C . CYS B 1 64 ? -1.359 32.156 3.549 1 93.94 64 CYS B C 1
ATOM 2701 O O . CYS B 1 64 ? -1.89 31.453 2.684 1 93.94 64 CYS B O 1
ATOM 2703 N N . THR B 1 65 ? -1.245 33.375 3.41 1 93.19 65 THR B N 1
ATOM 2704 C CA . THR B 1 65 ? -1.604 34.031 2.162 1 93.19 65 THR B CA 1
ATOM 2705 C C . THR B 1 65 ? -0.394 34.156 1.238 1 93.19 65 THR B C 1
ATOM 2707 O O . THR B 1 65 ? -0.538 34.438 0.051 1 93.19 65 THR B O 1
ATOM 2710 N N . SER B 1 66 ? 0.768 33.938 1.812 1 95.19 66 SER B N 1
ATOM 2711 C CA . SER B 1 66 ? 2.004 34 1.038 1 95.19 66 SER B CA 1
ATOM 2712 C C . SER B 1 66 ? 2.078 32.844 0.031 1 95.19 66 SER B C 1
ATOM 2714 O O . SER B 1 66 ? 1.983 31.672 0.405 1 95.19 66 SER B O 1
ATOM 2716 N N . LYS B 1 67 ? 2.32 33.219 -1.233 1 93.69 67 LYS B N 1
ATOM 2717 C CA . LYS B 1 67 ? 2.477 32.219 -2.279 1 93.69 67 LYS B CA 1
ATOM 2718 C C . LYS B 1 67 ? 3.674 31.312 -2 1 93.69 67 LYS B C 1
ATOM 2720 O O . LYS B 1 67 ? 3.643 30.109 -2.307 1 93.69 67 LYS B O 1
ATOM 2725 N N . LEU B 1 68 ? 4.637 31.906 -1.437 1 95.62 68 LEU B N 1
ATOM 2726 C CA . LEU B 1 68 ? 5.836 31.141 -1.132 1 95.62 68 LEU B CA 1
ATOM 2727 C C . LEU B 1 68 ? 5.566 30.125 -0.029 1 9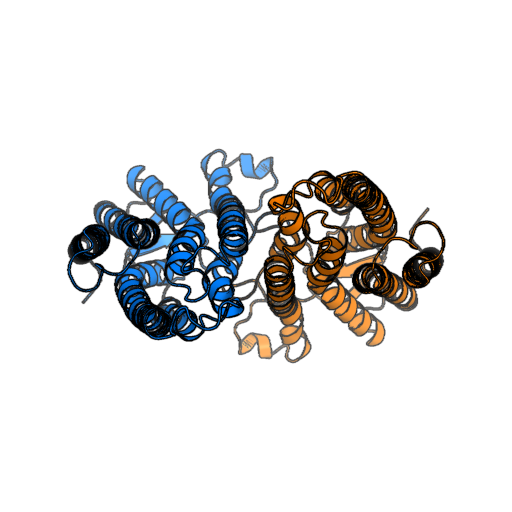5.62 68 LEU B C 1
ATOM 2729 O O . LEU B 1 68 ? 6.02 28.969 -0.108 1 95.62 68 LEU B O 1
ATOM 2733 N N . ASN B 1 69 ? 4.863 30.484 1.024 1 96.81 69 ASN B N 1
ATOM 2734 C CA . ASN B 1 69 ? 4.496 29.547 2.078 1 96.81 69 ASN B CA 1
ATOM 2735 C C . ASN B 1 69 ? 3.715 28.359 1.521 1 96.81 69 ASN B C 1
ATOM 2737 O O . ASN B 1 69 ? 4.051 27.203 1.795 1 96.81 69 ASN B O 1
ATOM 2741 N N . ILE B 1 70 ? 2.771 28.672 0.7 1 94.19 70 ILE B N 1
ATOM 2742 C CA . ILE B 1 70 ? 1.925 27.641 0.104 1 94.19 70 ILE B CA 1
ATOM 2743 C C . ILE B 1 70 ? 2.771 26.734 -0.775 1 94.19 70 ILE B C 1
ATOM 2745 O O . ILE B 1 70 ? 2.678 25.5 -0.674 1 94.19 70 ILE B O 1
ATOM 2749 N N . PHE B 1 71 ? 3.59 27.344 -1.578 1 94.81 71 PHE B N 1
ATOM 2750 C CA . PHE B 1 71 ? 4.43 26.578 -2.498 1 94.81 71 PHE B CA 1
ATOM 2751 C C . PHE B 1 71 ? 5.359 25.641 -1.735 1 94.81 71 PHE B C 1
ATOM 2753 O O . PHE B 1 71 ? 5.461 24.453 -2.059 1 94.81 71 PHE B O 1
ATOM 2760 N N . LEU B 1 72 ? 6.035 26.141 -0.722 1 96.5 72 LEU B N 1
ATOM 2761 C CA . LEU B 1 72 ? 6.969 25.328 0.06 1 96.5 72 LEU B CA 1
ATOM 2762 C C . LEU B 1 72 ? 6.234 24.219 0.801 1 96.5 72 LEU B C 1
ATOM 2764 O O . LEU B 1 72 ? 6.766 23.109 0.958 1 96.5 72 LEU B O 1
ATOM 2768 N N . THR B 1 73 ? 5.027 24.484 1.243 1 95.5 73 THR B N 1
ATOM 2769 C CA . THR B 1 73 ? 4.223 23.484 1.937 1 95.5 73 THR B CA 1
ATOM 2770 C C . THR B 1 73 ? 3.826 22.359 0.986 1 95.5 73 THR B C 1
ATOM 2772 O O . THR B 1 73 ? 3.852 21.188 1.361 1 95.5 73 THR B O 1
ATOM 2775 N N . ILE B 1 74 ? 3.51 22.688 -0.237 1 94.94 74 ILE B N 1
ATOM 2776 C CA . ILE B 1 74 ? 3.209 21.688 -1.257 1 94.94 74 ILE B CA 1
ATOM 2777 C C . ILE B 1 74 ? 4.441 20.828 -1.511 1 94.94 74 ILE B C 1
ATOM 2779 O O . ILE B 1 74 ? 4.344 19.594 -1.558 1 94.94 74 ILE B O 1
ATOM 2783 N N . LEU B 1 75 ? 5.574 21.453 -1.63 1 96.25 75 LEU B N 1
ATOM 2784 C CA . LEU B 1 75 ? 6.816 20.719 -1.873 1 96.25 75 LEU B CA 1
ATOM 2785 C C . LEU B 1 75 ? 7.121 19.766 -0.721 1 96.25 75 LEU B C 1
ATOM 2787 O O . LEU B 1 75 ? 7.641 18.672 -0.937 1 96.25 75 LEU B O 1
ATOM 2791 N N . GLY B 1 76 ? 6.824 20.266 0.496 1 95.88 76 GLY B N 1
ATOM 2792 C CA . GLY B 1 76 ? 7 19.391 1.646 1 95.88 76 GLY B CA 1
ATOM 2793 C C . GLY B 1 76 ? 6.168 18.125 1.566 1 95.88 76 GLY B C 1
ATOM 2794 O O . GLY B 1 76 ? 6.668 17.031 1.842 1 95.88 76 GLY B O 1
ATOM 2795 N N . PHE B 1 77 ? 4.961 18.281 1.13 1 95.12 77 PHE B N 1
ATOM 2796 C CA . PHE B 1 77 ? 4.074 17.125 1.003 1 95.12 77 PHE B CA 1
ATOM 2797 C C . PHE B 1 77 ? 4.594 16.156 -0.053 1 95.12 77 PHE B C 1
ATOM 2799 O O . PHE B 1 77 ? 4.648 14.953 0.182 1 95.12 77 PHE B O 1
ATOM 2806 N N . VAL B 1 78 ? 4.965 16.688 -1.15 1 97 78 VAL B N 1
ATOM 2807 C CA . VAL B 1 78 ? 5.477 15.867 -2.244 1 97 78 VAL B CA 1
ATOM 2808 C C . VAL B 1 78 ? 6.746 15.148 -1.795 1 97 78 VAL B C 1
ATOM 2810 O O . VAL B 1 78 ? 6.914 13.953 -2.064 1 97 78 VAL B O 1
ATOM 2813 N N . HIS B 1 79 ? 7.629 15.852 -1.148 1 97.06 79 HIS B N 1
ATOM 2814 C CA . HIS B 1 79 ? 8.844 15.242 -0.611 1 97.06 79 HIS B CA 1
ATOM 2815 C C . HIS B 1 79 ? 8.516 14.055 0.288 1 97.06 79 HIS B C 1
ATOM 2817 O O . HIS B 1 79 ? 9.109 12.984 0.147 1 97.06 79 HIS B O 1
ATOM 2823 N N . ILE B 1 80 ? 7.562 14.227 1.194 1 96.31 80 ILE B N 1
ATOM 2824 C CA . ILE B 1 80 ? 7.164 13.188 2.135 1 96.31 80 ILE B CA 1
ATOM 2825 C C . ILE B 1 80 ? 6.625 11.977 1.368 1 96.31 80 ILE B C 1
ATOM 2827 O O . ILE B 1 80 ? 6.957 10.836 1.688 1 96.31 80 ILE B O 1
ATOM 2831 N N . CYS B 1 81 ? 5.875 12.203 0.363 1 97.62 81 CYS B N 1
ATOM 2832 C CA . CYS B 1 81 ? 5.23 11.141 -0.401 1 97.62 81 CYS B CA 1
ATOM 2833 C C . CYS B 1 81 ? 6.27 10.219 -1.032 1 97.62 81 CYS B C 1
ATOM 2835 O O . CYS B 1 81 ? 6.016 9.023 -1.216 1 97.62 81 CYS B O 1
ATOM 2837 N N . PHE B 1 82 ? 7.438 10.719 -1.298 1 97.94 82 PHE B N 1
ATOM 2838 C CA . PHE B 1 82 ? 8.43 9.922 -2.014 1 97.94 82 PHE B CA 1
ATOM 2839 C C . PHE B 1 82 ? 9.547 9.484 -1.08 1 97.94 82 PHE B C 1
ATOM 2841 O O . PHE B 1 82 ? 10.516 8.859 -1.516 1 97.94 82 PHE B O 1
ATOM 2848 N N . GLN B 1 83 ? 9.43 9.742 0.163 1 95.88 83 GLN B N 1
ATOM 2849 C CA . GLN B 1 83 ? 10.43 9.312 1.14 1 95.88 83 GLN B CA 1
ATOM 2850 C C . GLN B 1 83 ? 10.578 7.789 1.137 1 95.88 83 GLN B C 1
ATOM 2852 O O . GLN B 1 83 ? 11.695 7.273 1.191 1 95.88 83 GLN B O 1
ATOM 2857 N N . PRO B 1 84 ? 9.484 6.98 1.039 1 96.88 84 PRO B N 1
ATOM 2858 C CA . PRO B 1 84 ? 9.656 5.527 1 1 96.88 84 PRO B CA 1
ATOM 2859 C C . PRO B 1 84 ? 10.492 5.062 -0.191 1 96.88 84 PRO B C 1
ATOM 2861 O O . PRO B 1 84 ? 11.273 4.117 -0.068 1 96.88 84 PRO B O 1
ATOM 2864 N N . LEU B 1 85 ? 10.32 5.727 -1.311 1 98.12 85 LEU B N 1
ATOM 2865 C CA . LEU B 1 85 ? 11.086 5.379 -2.504 1 98.12 85 LEU B CA 1
ATOM 2866 C C . LEU B 1 85 ? 12.586 5.516 -2.252 1 98.12 85 LEU B C 1
ATOM 2868 O O . LEU B 1 85 ? 13.344 4.566 -2.467 1 98.12 85 LEU B O 1
ATOM 2872 N N . VAL B 1 86 ? 12.984 6.609 -1.731 1 95.31 86 VAL B N 1
ATOM 2873 C CA . VAL B 1 86 ? 14.398 6.906 -1.517 1 95.31 86 VAL B CA 1
ATOM 2874 C C . VAL B 1 86 ? 14.945 6.027 -0.393 1 95.31 86 VAL B C 1
ATOM 2876 O O . VAL B 1 86 ? 16.078 5.543 -0.471 1 95.31 86 VAL B O 1
ATOM 2879 N N . THR B 1 87 ? 14.133 5.824 0.593 1 93.31 87 THR B N 1
ATOM 2880 C CA . THR B 1 87 ? 14.547 4.984 1.709 1 93.31 87 THR B CA 1
ATOM 2881 C C . THR B 1 87 ? 14.797 3.551 1.242 1 93.31 87 THR B C 1
ATOM 2883 O O . THR B 1 87 ? 15.797 2.936 1.616 1 93.31 87 THR B O 1
ATOM 2886 N N . ASN B 1 88 ? 13.961 3.057 0.436 1 95.75 88 ASN B N 1
ATOM 2887 C CA . ASN B 1 88 ? 14.141 1.684 -0.025 1 95.75 88 ASN B CA 1
ATOM 2888 C C . ASN B 1 88 ? 15.273 1.573 -1.036 1 95.75 88 ASN B C 1
ATOM 2890 O O . ASN B 1 88 ? 15.914 0.527 -1.145 1 95.75 88 ASN B O 1
ATOM 2894 N N . ILE B 1 89 ? 15.562 2.645 -1.747 1 95.44 89 ILE B N 1
ATOM 2895 C CA . ILE B 1 89 ? 16.766 2.668 -2.559 1 95.44 89 ILE B CA 1
ATOM 2896 C C . ILE B 1 89 ? 18 2.494 -1.663 1 95.44 89 ILE B C 1
ATOM 2898 O O . ILE B 1 89 ? 18.875 1.691 -1.962 1 95.44 89 ILE B O 1
ATOM 2902 N N . ALA B 1 90 ? 18.016 3.166 -0.59 1 92.31 90 ALA B N 1
ATOM 2903 C CA . ALA B 1 90 ? 19.125 3.057 0.352 1 92.31 90 ALA B CA 1
ATOM 2904 C C . ALA B 1 90 ? 19.172 1.666 0.979 1 92.31 90 ALA B C 1
ATOM 2906 O O . ALA B 1 90 ? 20.25 1.078 1.11 1 92.31 90 ALA B O 1
ATOM 2907 N N . PHE B 1 91 ? 18.047 1.11 1.323 1 92.38 91 PHE B N 1
ATOM 2908 C CA . PHE B 1 91 ? 18 -0.221 1.916 1 92.38 91 PHE B CA 1
ATOM 2909 C C . PHE B 1 91 ? 18.516 -1.27 0.938 1 92.38 91 PHE B C 1
ATOM 2911 O O . PHE B 1 91 ? 19.156 -2.24 1.342 1 92.38 91 PHE B O 1
ATOM 2918 N N . SER B 1 92 ? 18.203 -1.087 -0.302 1 93.44 92 SER B N 1
ATOM 2919 C CA . SER B 1 92 ? 18.672 -2.033 -1.305 1 93.44 92 SER B CA 1
ATOM 2920 C C . SER B 1 92 ? 20.203 -2.094 -1.33 1 93.44 92 SER B C 1
ATOM 2922 O O . SER B 1 92 ? 20.781 -3.125 -1.675 1 93.44 92 SER B O 1
ATOM 2924 N N . ALA B 1 93 ? 20.797 -0.98 -0.96 1 90.56 93 ALA B N 1
ATOM 2925 C CA . ALA B 1 93 ? 22.266 -0.884 -1.003 1 90.56 93 ALA B CA 1
ATOM 2926 C C . ALA B 1 93 ? 22.891 -1.515 0.237 1 90.56 93 ALA B C 1
ATOM 2928 O O . ALA B 1 93 ? 24.047 -1.937 0.208 1 90.56 93 ALA B O 1
ATOM 2929 N N . ILE B 1 94 ? 22.141 -1.625 1.26 1 87.06 94 ILE B N 1
ATOM 2930 C CA . ILE B 1 94 ? 22.75 -2.107 2.494 1 87.06 94 ILE B CA 1
ATOM 2931 C C . ILE B 1 94 ? 22.234 -3.51 2.809 1 87.06 94 ILE B C 1
ATOM 2933 O O . ILE B 1 94 ? 22.578 -4.082 3.848 1 87.06 94 ILE B O 1
ATOM 2937 N N . ASP B 1 95 ? 21.391 -4.039 2.018 1 89.38 95 ASP B N 1
ATOM 2938 C CA . ASP B 1 95 ? 20.906 -5.414 2.146 1 89.38 95 ASP B CA 1
ATOM 2939 C C . ASP B 1 95 ? 22.047 -6.41 1.922 1 89.38 95 ASP B C 1
ATOM 2941 O O . ASP B 1 95 ? 22.594 -6.5 0.821 1 89.38 95 ASP B O 1
ATOM 2945 N N . PRO B 1 96 ? 22.328 -7.219 2.951 1 87.31 96 PRO B N 1
ATOM 2946 C CA . PRO B 1 96 ? 23.438 -8.172 2.809 1 87.31 96 PRO B CA 1
ATOM 2947 C C . PRO B 1 96 ? 23.188 -9.203 1.71 1 87.31 96 PRO B C 1
ATOM 2949 O O . PRO B 1 96 ? 24.141 -9.758 1.158 1 87.31 96 PRO B O 1
ATOM 2952 N N . LYS B 1 97 ? 22 -9.422 1.348 1 89.88 97 LYS B N 1
ATOM 2953 C CA . LYS B 1 97 ? 21.688 -10.414 0.329 1 89.88 97 LYS B CA 1
ATOM 2954 C C . LYS B 1 97 ? 21.641 -9.789 -1.061 1 89.88 97 LYS B C 1
ATOM 2956 O O . LYS B 1 97 ? 21.328 -10.469 -2.045 1 89.88 97 LYS B O 1
ATOM 2961 N N . ASN B 1 98 ? 21.984 -8.469 -1.09 1 91.19 98 ASN B N 1
ATOM 2962 C CA . ASN B 1 98 ? 21.953 -7.77 -2.369 1 91.19 98 ASN B CA 1
ATOM 2963 C C . ASN B 1 98 ? 23.312 -7.148 -2.693 1 91.19 98 ASN B C 1
ATOM 2965 O O . ASN B 1 98 ? 23.391 -6.215 -3.494 1 91.19 98 ASN B O 1
ATOM 2969 N N . LEU B 1 99 ? 24.328 -7.723 -2.092 1 83.75 99 LEU B N 1
ATOM 2970 C CA . LEU B 1 99 ? 25.656 -7.164 -2.273 1 83.75 99 LEU B CA 1
ATOM 2971 C C . LEU B 1 99 ? 26.109 -7.305 -3.723 1 83.75 99 LEU B C 1
ATOM 2973 O O . LEU B 1 99 ? 26.797 -6.418 -4.254 1 83.75 99 LEU B O 1
ATOM 2977 N N . ASP B 1 100 ? 25.781 -8.414 -4.359 1 86.5 100 ASP B N 1
ATOM 2978 C CA . ASP B 1 100 ? 26.078 -8.633 -5.77 1 86.5 100 ASP B CA 1
ATOM 2979 C C . ASP B 1 100 ? 24.812 -8.57 -6.625 1 86.5 100 ASP B C 1
ATOM 2981 O O . ASP B 1 100 ? 24.703 -9.273 -7.629 1 86.5 100 ASP B O 1
ATOM 2985 N N . LYS B 1 101 ? 23.828 -7.832 -6.098 1 89.5 101 LYS B N 1
ATOM 2986 C CA . LYS B 1 101 ? 22.594 -7.539 -6.82 1 89.5 101 LYS B CA 1
ATOM 2987 C C . LYS B 1 101 ? 21.75 -8.797 -7.004 1 89.5 101 LYS B C 1
ATOM 2989 O O . LYS B 1 101 ? 21.047 -8.938 -8 1 89.5 101 LYS B O 1
ATOM 2994 N N . GLN B 1 102 ? 21.938 -9.734 -6.051 1 91.06 102 GLN B N 1
ATOM 2995 C CA . GLN B 1 102 ? 21.172 -10.977 -6.105 1 91.06 102 GLN B CA 1
ATOM 2996 C C . GLN B 1 102 ? 19.688 -10.719 -5.914 1 91.06 102 GLN B C 1
ATOM 2998 O O . GLN B 1 102 ? 18.844 -11.453 -6.438 1 91.06 102 GLN B O 1
ATOM 3003 N N . ARG B 1 103 ? 19.406 -9.609 -5.191 1 95.31 103 ARG B N 1
ATOM 3004 C CA . ARG B 1 103 ? 18.016 -9.297 -4.891 1 95.31 103 ARG B CA 1
ATOM 3005 C C . ARG B 1 103 ? 17.578 -8.016 -5.586 1 95.31 103 ARG B C 1
ATOM 3007 O O . ARG B 1 103 ? 16.641 -7.355 -5.148 1 95.31 103 ARG B O 1
ATOM 3014 N N . GLU B 1 104 ? 18.266 -7.664 -6.605 1 96 104 GLU B N 1
ATOM 3015 C CA . GLU B 1 104 ? 18.031 -6.387 -7.273 1 96 104 GLU B CA 1
ATOM 3016 C C . GLU B 1 104 ? 16.625 -6.316 -7.859 1 96 104 GLU B C 1
ATOM 3018 O O . GLU B 1 104 ? 15.977 -5.27 -7.805 1 96 104 GLU B O 1
ATOM 3023 N N . GLU B 1 105 ? 16.141 -7.402 -8.359 1 96.56 105 GLU B N 1
ATOM 3024 C CA . GLU B 1 105 ? 14.805 -7.402 -8.953 1 96.56 105 GLU B CA 1
ATOM 3025 C C . GLU B 1 105 ? 13.734 -7.125 -7.902 1 96.56 105 GLU B C 1
ATOM 3027 O O . GLU B 1 105 ? 12.797 -6.363 -8.148 1 96.56 105 GLU B O 1
ATOM 3032 N N . THR B 1 106 ? 13.891 -7.742 -6.809 1 97.75 106 THR B N 1
ATOM 3033 C CA . THR B 1 106 ? 12.953 -7.531 -5.715 1 97.75 106 THR B CA 1
ATOM 3034 C C . THR B 1 106 ? 12.961 -6.07 -5.27 1 97.75 106 THR B C 1
ATOM 3036 O O . THR B 1 106 ? 11.906 -5.445 -5.145 1 97.75 106 THR B O 1
ATOM 3039 N N . TRP B 1 107 ? 14.094 -5.527 -5.141 1 97.94 107 TRP B N 1
ATOM 3040 C CA . TRP B 1 107 ? 14.211 -4.145 -4.688 1 97.94 107 TRP B CA 1
ATOM 3041 C C . TRP B 1 107 ? 13.711 -3.18 -5.754 1 97.94 107 TRP B C 1
ATOM 3043 O O . TRP B 1 107 ? 13.102 -2.156 -5.438 1 97.94 107 TRP B O 1
ATOM 3053 N N . MET B 1 108 ? 13.992 -3.521 -7.004 1 98 108 MET B N 1
ATOM 3054 C CA . MET B 1 108 ? 13.492 -2.656 -8.07 1 98 108 MET B CA 1
ATOM 3055 C C . MET B 1 108 ? 11.969 -2.652 -8.102 1 98 108 MET B C 1
ATOM 3057 O O . MET B 1 108 ? 11.352 -1.618 -8.367 1 98 108 MET B O 1
ATOM 3061 N N . PHE B 1 109 ? 11.43 -3.816 -7.844 1 98.5 109 PHE B N 1
ATOM 3062 C CA . PHE B 1 109 ? 9.977 -3.861 -7.715 1 98.5 109 PHE B CA 1
ATOM 3063 C C . PHE B 1 109 ? 9.508 -2.939 -6.594 1 98.5 109 PHE B C 1
ATOM 3065 O O . PHE B 1 109 ? 8.578 -2.15 -6.785 1 98.5 109 PHE B O 1
ATOM 3072 N N . ILE B 1 110 ? 10.117 -3.047 -5.445 1 98.69 110 ILE B N 1
ATOM 3073 C CA . ILE B 1 110 ? 9.742 -2.27 -4.266 1 98.69 110 ILE B CA 1
ATOM 3074 C C . ILE B 1 110 ? 9.867 -0.779 -4.57 1 98.69 110 ILE B C 1
ATOM 3076 O O . ILE B 1 110 ? 8.961 -0.001 -4.262 1 98.69 110 ILE B O 1
ATOM 3080 N N . ILE B 1 111 ? 10.93 -0.403 -5.203 1 98.5 111 ILE B N 1
ATOM 3081 C CA . ILE B 1 111 ? 11.195 0.995 -5.52 1 98.5 111 ILE B CA 1
ATOM 3082 C C . ILE B 1 111 ? 10.141 1.517 -6.488 1 98.5 111 ILE B C 1
ATOM 3084 O O . ILE B 1 111 ? 9.586 2.602 -6.289 1 98.5 111 ILE B O 1
ATOM 3088 N N . LYS B 1 112 ? 9.828 0.745 -7.465 1 98.69 112 LYS B N 1
ATOM 3089 C CA . LYS B 1 112 ? 8.789 1.14 -8.414 1 98.69 112 LYS B CA 1
ATOM 3090 C C . LYS B 1 112 ? 7.43 1.255 -7.727 1 98.69 112 LYS B C 1
ATOM 3092 O O . LYS B 1 112 ? 6.66 2.176 -8.008 1 98.69 112 LYS B O 1
ATOM 3097 N N . PHE B 1 113 ? 7.184 0.293 -6.895 1 98.81 113 PHE B N 1
ATOM 3098 C CA . PHE B 1 113 ? 5.922 0.305 -6.164 1 98.81 113 PHE B CA 1
ATOM 3099 C C . PHE B 1 113 ? 5.82 1.547 -5.285 1 98.81 113 PHE B C 1
ATOM 3101 O O . PHE B 1 113 ? 4.766 2.182 -5.223 1 98.81 113 PHE B O 1
ATOM 3108 N N . CYS B 1 114 ? 6.914 1.884 -4.621 1 98.69 114 CYS B N 1
ATOM 3109 C CA . CYS B 1 114 ? 6.961 3.102 -3.82 1 98.69 114 CYS B CA 1
ATOM 3110 C C . CYS B 1 114 ? 6.762 4.336 -4.691 1 98.69 114 CYS B C 1
ATOM 3112 O O . CYS B 1 114 ? 6.129 5.305 -4.27 1 98.69 114 CYS B O 1
ATOM 3114 N N . GLY B 1 115 ? 7.344 4.297 -5.887 1 98.62 115 GLY B N 1
ATOM 3115 C CA . GLY B 1 115 ? 7.137 5.395 -6.82 1 98.62 115 GLY B CA 1
ATOM 3116 C C . GLY B 1 115 ? 5.684 5.594 -7.195 1 98.62 115 GLY B C 1
ATOM 3117 O O . GLY B 1 115 ? 5.176 6.719 -7.168 1 98.62 115 GLY B O 1
ATOM 3118 N N . VAL B 1 116 ? 4.977 4.543 -7.465 1 98.62 116 VAL B N 1
ATOM 3119 C CA . VAL B 1 116 ? 3.582 4.594 -7.891 1 98.62 116 VAL B CA 1
ATOM 3120 C C . VAL B 1 116 ? 2.707 5.07 -6.73 1 98.62 116 VAL B C 1
ATOM 3122 O O . VAL B 1 116 ? 1.884 5.973 -6.898 1 98.62 116 VAL B O 1
ATOM 3125 N N . THR B 1 117 ? 2.912 4.473 -5.598 1 98.56 117 THR B N 1
ATOM 3126 C CA . THR B 1 117 ? 2.082 4.832 -4.453 1 98.56 117 THR B CA 1
ATOM 3127 C C . THR B 1 117 ? 2.367 6.266 -4.008 1 98.56 117 THR B C 1
ATOM 3129 O O . THR B 1 117 ? 1.449 6.996 -3.635 1 98.56 117 THR B O 1
ATOM 3132 N N . GLY B 1 118 ? 3.678 6.648 -4.055 1 98.38 118 GLY B N 1
ATOM 3133 C CA . GLY B 1 118 ? 4.016 8.031 -3.756 1 98.38 118 GLY B CA 1
ATOM 3134 C C . GLY B 1 118 ? 3.363 9.023 -4.703 1 98.38 118 GLY B C 1
ATOM 3135 O O . GLY B 1 118 ? 2.906 10.086 -4.277 1 98.38 118 GLY B O 1
ATOM 3136 N N . PHE B 1 119 ? 3.33 8.648 -5.926 1 98.19 119 PHE B N 1
ATOM 3137 C CA . PHE B 1 119 ? 2.719 9.5 -6.938 1 98.19 119 PHE B CA 1
ATOM 3138 C C . PHE B 1 119 ? 1.236 9.711 -6.648 1 98.19 119 PHE B C 1
ATOM 3140 O O . PHE B 1 119 ? 0.747 10.836 -6.66 1 98.19 119 PHE B O 1
ATOM 3147 N N . PHE B 1 120 ? 0.483 8.68 -6.336 1 97 120 PHE B N 1
ATOM 3148 C CA . PHE B 1 120 ? -0.951 8.773 -6.086 1 97 120 PHE B CA 1
ATOM 3149 C C . PHE B 1 120 ? -1.229 9.539 -4.797 1 97 120 PHE B C 1
ATOM 3151 O O . PHE B 1 120 ? -2.221 10.266 -4.703 1 97 120 PHE B O 1
ATOM 3158 N N . LEU B 1 121 ? -0.397 9.297 -3.844 1 96.38 121 LEU B N 1
ATOM 3159 C CA . LEU B 1 121 ? -0.545 10.047 -2.604 1 96.38 121 LEU B CA 1
ATOM 3160 C C . LEU B 1 121 ? -0.313 11.539 -2.842 1 96.38 121 LEU B C 1
ATOM 3162 O O . LEU B 1 121 ? -1.1 12.375 -2.387 1 96.38 121 LEU B O 1
ATOM 3166 N N . ALA B 1 122 ? 0.74 11.875 -3.594 1 96.19 122 ALA B N 1
ATOM 3167 C CA . ALA B 1 122 ? 1.077 13.266 -3.891 1 96.19 122 ALA B CA 1
ATOM 3168 C C . ALA B 1 122 ? -0.007 13.922 -4.738 1 96.19 122 ALA B C 1
ATOM 3170 O O . ALA B 1 122 ? -0.301 15.109 -4.574 1 96.19 122 ALA B O 1
ATOM 3171 N N . PHE B 1 123 ? -0.57 13.164 -5.562 1 93.94 123 PHE B N 1
ATOM 3172 C CA . PHE B 1 123 ? -1.566 13.68 -6.492 1 93.94 123 PHE B CA 1
ATOM 3173 C C . PHE B 1 123 ? -2.764 14.25 -5.738 1 93.94 123 PHE B C 1
ATOM 3175 O O . PHE B 1 123 ? -3.506 15.078 -6.277 1 93.94 123 PHE B O 1
ATOM 3182 N N . ARG B 1 124 ? -2.996 13.867 -4.551 1 90.81 124 ARG B N 1
ATOM 3183 C CA . ARG B 1 124 ? -4.148 14.305 -3.77 1 90.81 124 ARG B CA 1
ATOM 3184 C C . ARG B 1 124 ? -4.09 15.805 -3.51 1 90.81 124 ARG B C 1
ATOM 3186 O O . ARG B 1 124 ? -5.098 16.422 -3.137 1 90.81 124 ARG B O 1
ATOM 3193 N N . ILE B 1 125 ? -2.9 16.391 -3.658 1 89.38 125 ILE B N 1
ATOM 3194 C CA . ILE B 1 125 ? -2.768 17.812 -3.336 1 89.38 125 ILE B CA 1
ATOM 3195 C C . ILE B 1 125 ? -3.168 18.656 -4.543 1 89.38 125 ILE B C 1
ATOM 3197 O O . ILE B 1 125 ? -3.396 19.859 -4.418 1 89.38 125 ILE B O 1
ATOM 3201 N N . LEU B 1 126 ? -3.201 18.141 -5.777 1 80.62 126 LEU B N 1
ATOM 3202 C CA . LEU B 1 126 ? -3.314 18.891 -7.016 1 80.62 126 LEU B CA 1
ATOM 3203 C C . LEU B 1 126 ? -4.73 19.438 -7.195 1 80.62 126 LEU B C 1
ATOM 3205 O O . LEU B 1 126 ? -4.918 20.625 -7.48 1 80.62 126 LEU B O 1
ATOM 3209 N N . PRO B 1 127 ? -5.668 18.625 -7.016 1 66.88 127 PRO B N 1
ATOM 3210 C CA . PRO B 1 127 ? -7 19.125 -7.371 1 66.88 127 PRO B CA 1
ATOM 3211 C C . PRO B 1 127 ? -7.43 20.312 -6.52 1 66.88 127 PRO B C 1
ATOM 3213 O O . PRO B 1 127 ? -7.98 21.281 -7.047 1 66.88 127 PRO B O 1
ATOM 3216 N N . PRO B 1 128 ? -7.176 20.312 -5.344 1 57.88 128 PRO B N 1
ATOM 3217 C CA . PRO B 1 128 ? -7.609 21.453 -4.547 1 57.88 128 PRO B CA 1
ATOM 3218 C C . PRO B 1 128 ? -6.879 22.75 -4.926 1 57.88 128 PRO B C 1
ATOM 3220 O O . PRO B 1 128 ? -7.34 23.844 -4.594 1 57.88 128 PRO B O 1
ATOM 3223 N N . LEU B 1 129 ? -5.672 22.562 -5.559 1 59.19 129 LEU B N 1
ATOM 3224 C CA . LEU B 1 129 ? -4.887 23.734 -5.945 1 59.19 129 LEU B CA 1
ATOM 3225 C C . LEU B 1 129 ? -5.543 24.469 -7.113 1 59.19 129 LEU B C 1
ATOM 3227 O O . LEU B 1 129 ? -5.332 25.672 -7.289 1 59.19 129 LEU B O 1
ATOM 3231 N N . PHE B 1 130 ? -6.059 23.812 -8.062 1 55.59 130 PHE B N 1
ATOM 3232 C CA . PHE B 1 130 ? -6.559 24.469 -9.258 1 55.59 130 PHE B CA 1
ATOM 3233 C C . PHE B 1 130 ? -7.98 24.969 -9.047 1 55.59 130 PHE B C 1
ATOM 3235 O O . PHE B 1 130 ? -8.383 25.984 -9.633 1 55.59 130 PHE B O 1
ATOM 3242 N N . SER B 1 131 ? -9.125 24.406 -8.797 1 50.22 131 SER B N 1
ATOM 3243 C CA . SER B 1 131 ? -10.43 25.047 -8.781 1 50.22 131 SER B CA 1
ATOM 3244 C C . SER B 1 131 ? -11.195 24.703 -7.512 1 50.22 131 SER B C 1
ATOM 3246 O O . SER B 1 131 ? -11.141 23.578 -7.023 1 50.22 131 SER B O 1
ATOM 3248 N N . ASP B 1 132 ? -11.438 25.703 -6.633 1 49.72 132 ASP B N 1
ATOM 3249 C CA . ASP B 1 132 ? -12.594 25.531 -5.766 1 49.72 132 ASP B CA 1
ATOM 3250 C C . ASP B 1 132 ? -13.688 24.719 -6.469 1 49.72 132 ASP B C 1
ATOM 3252 O O . ASP B 1 132 ? -14.477 24.031 -5.816 1 49.72 132 ASP B O 1
ATOM 3256 N N . ASN B 1 133 ? -13.75 24.922 -7.734 1 44.28 133 ASN B N 1
ATOM 3257 C CA . ASN B 1 133 ? -14.773 24.344 -8.594 1 44.28 133 ASN B CA 1
ATOM 3258 C C . ASN B 1 133 ? -14.398 22.938 -9.031 1 44.28 133 ASN B C 1
ATOM 3260 O O . ASN B 1 133 ? -15.164 22.281 -9.734 1 44.28 133 ASN B O 1
ATOM 3264 N N . PHE B 1 134 ? -13.258 22.766 -9.109 1 45.78 134 PHE B N 1
ATOM 3265 C CA . PHE B 1 134 ? -12.891 21.406 -9.469 1 45.78 134 PHE B CA 1
ATOM 3266 C C . PHE B 1 134 ? -13.547 20.406 -8.531 1 45.78 134 PHE B C 1
ATOM 3268 O O . PHE B 1 134 ? -13.789 19.25 -8.914 1 45.78 134 PHE B O 1
ATOM 3275 N N . ASP B 1 135 ? -13.656 20.844 -7.332 1 45.94 135 ASP B N 1
ATOM 3276 C CA . ASP B 1 135 ? -14.414 20.047 -6.371 1 45.94 135 ASP B CA 1
ATOM 3277 C C . ASP B 1 135 ? -15.766 19.641 -6.945 1 45.94 135 ASP B C 1
ATOM 3279 O O . ASP B 1 135 ? -16.328 18.609 -6.551 1 45.94 135 ASP B O 1
ATOM 3283 N N . LYS B 1 136 ? -16.406 20.719 -7.461 1 44.06 136 LYS B N 1
ATOM 3284 C CA . LYS B 1 136 ? -17.734 20.422 -8.008 1 44.06 136 LYS B CA 1
ATOM 3285 C C . LYS B 1 136 ? -17.672 19.297 -9.023 1 44.06 136 LYS B C 1
ATOM 3287 O O . LYS B 1 136 ? -18.625 18.5 -9.133 1 44.06 136 LYS B O 1
ATOM 3292 N N . PHE B 1 137 ? -16.719 19.531 -9.828 1 40.5 137 PHE B N 1
ATOM 3293 C CA . PHE B 1 137 ? -16.703 18.578 -10.93 1 40.5 137 PHE B CA 1
ATOM 3294 C C . PHE B 1 137 ? -16.297 17.188 -10.445 1 40.5 137 PHE B C 1
ATOM 3296 O O . PHE B 1 137 ? -16.906 16.188 -10.828 1 40.5 137 PHE B O 1
ATOM 3303 N N . PHE B 1 138 ? -15.148 17.156 -9.922 1 41.66 138 PHE B N 1
ATOM 3304 C CA . PHE B 1 138 ? -14.711 15.797 -9.656 1 41.66 138 PHE B CA 1
ATOM 3305 C C . PHE B 1 138 ? -15.148 15.352 -8.266 1 41.66 138 PHE B C 1
ATOM 3307 O O . PHE B 1 138 ? -14.852 14.227 -7.84 1 41.66 138 PHE B O 1
ATOM 3314 N N . LEU B 1 139 ? -16.312 15.898 -7.867 1 40.22 139 LEU B N 1
ATOM 3315 C CA . LEU B 1 139 ? -16.938 15.43 -6.637 1 40.22 139 LEU B CA 1
ATOM 3316 C C . LEU B 1 139 ? -15.883 15.102 -5.582 1 40.22 139 LEU B C 1
ATOM 3318 O O . LEU B 1 139 ? -15.992 14.086 -4.887 1 40.22 139 LEU B O 1
ATOM 3322 N N . PHE B 1 140 ? -14.711 15.602 -5.816 1 47.88 140 PHE B N 1
ATOM 3323 C CA . PHE B 1 140 ? -13.734 15.164 -4.824 1 47.88 140 PHE B CA 1
ATOM 3324 C C . PHE B 1 140 ? -13.945 15.898 -3.504 1 47.88 140 PHE B C 1
ATOM 3326 O O . PHE B 1 140 ? -13.953 17.125 -3.465 1 47.88 140 PHE B O 1
ATOM 3333 N N . ASP B 1 141 ? -14.508 15.195 -2.598 1 54.53 141 ASP B N 1
ATOM 3334 C CA . ASP B 1 141 ? -14.672 15.727 -1.246 1 54.53 141 ASP B CA 1
ATOM 3335 C C . ASP B 1 141 ? -13.312 15.977 -0.59 1 54.53 141 ASP B C 1
ATOM 3337 O O . ASP B 1 141 ? -12.352 15.234 -0.833 1 54.53 141 ASP B O 1
ATOM 3341 N N . LYS B 1 142 ? -13.188 17.219 -0.174 1 60.41 142 LYS B N 1
ATOM 3342 C CA . LYS B 1 142 ? -12 17.594 0.595 1 60.41 142 LYS B CA 1
ATOM 3343 C C . LYS B 1 142 ? -11.898 16.781 1.877 1 60.41 142 LYS B C 1
ATOM 3345 O O . LYS B 1 142 ? -12.914 16.375 2.455 1 60.41 142 LYS B O 1
ATOM 3350 N N . CYS B 1 143 ? -10.672 16.266 2.139 1 62.09 143 CYS B N 1
ATOM 3351 C CA . CYS B 1 143 ? -10.469 15.352 3.256 1 62.09 143 CYS B CA 1
ATOM 3352 C C . CYS B 1 143 ? -10.891 16 4.57 1 62.09 143 CYS B C 1
ATOM 3354 O O . CYS B 1 143 ? -11.281 15.305 5.512 1 62.09 143 CYS B O 1
ATOM 3356 N N . GLY B 1 144 ? -11.156 17.344 4.543 1 55.5 144 GLY B N 1
ATOM 3357 C CA . GLY B 1 144 ? -11.617 18.016 5.746 1 55.5 144 GLY B CA 1
ATOM 3358 C C . GLY B 1 144 ? -10.844 17.625 6.988 1 55.5 144 GLY B C 1
ATOM 3359 O O . GLY B 1 144 ? -9.609 17.641 6.988 1 55.5 144 GLY B O 1
ATOM 3360 N N . ASP B 1 145 ? -11.492 17.234 8.094 1 58.72 145 ASP B N 1
ATOM 3361 C CA . ASP B 1 145 ? -10.945 16.844 9.383 1 58.72 145 ASP B CA 1
ATOM 3362 C C . ASP B 1 145 ? -10.828 15.328 9.5 1 58.72 145 ASP B C 1
ATOM 3364 O O . ASP B 1 145 ? -10.656 14.789 10.594 1 58.72 145 ASP B O 1
ATOM 3368 N N . LYS B 1 146 ? -10.719 14.758 8.375 1 62.84 146 LYS B N 1
ATOM 3369 C CA . LYS B 1 146 ? -10.867 13.305 8.391 1 62.84 146 LYS B CA 1
ATOM 3370 C C . LYS B 1 146 ? -9.516 12.617 8.602 1 62.84 146 LYS B C 1
ATOM 3372 O O . LYS B 1 146 ? -9.453 11.516 9.141 1 62.84 146 LYS B O 1
ATOM 3377 N N . GLU B 1 147 ? -8.5 13.289 8.141 1 77.88 147 GLU B N 1
ATOM 3378 C CA . GLU B 1 147 ? -7.137 12.828 8.367 1 77.88 147 GLU B CA 1
ATOM 3379 C C . GLU B 1 147 ? -6.316 13.859 9.133 1 77.88 147 GLU B C 1
ATOM 3381 O O . GLU B 1 147 ? -6.516 15.062 8.961 1 77.88 147 GLU B O 1
ATOM 3386 N N . GLY B 1 148 ? -5.457 13.406 9.984 1 75.94 148 GLY B N 1
ATOM 3387 C CA . GLY B 1 148 ? -4.699 14.289 10.859 1 75.94 148 GLY B CA 1
ATOM 3388 C C . GLY B 1 148 ? -3.861 15.297 10.102 1 75.94 148 GLY B C 1
ATOM 3389 O O . GLY B 1 148 ? -3.611 16.406 10.594 1 75.94 148 GLY B O 1
ATOM 3390 N N . VAL B 1 149 ? -3.541 14.977 8.883 1 82.88 149 VAL B N 1
ATOM 3391 C CA . VAL B 1 149 ? -2.641 15.844 8.133 1 82.88 149 VAL B CA 1
ATOM 3392 C C . VAL B 1 149 ? -3.451 16.844 7.312 1 82.88 149 VAL B C 1
ATOM 3394 O O . VAL B 1 149 ? -2.902 17.812 6.781 1 82.88 149 VAL B O 1
ATOM 3397 N N . CYS B 1 150 ? -4.711 16.641 7.219 1 86.12 150 CYS B N 1
ATOM 3398 C CA . CYS B 1 150 ? -5.551 17.5 6.398 1 86.12 150 CYS B CA 1
ATOM 3399 C C . CYS B 1 150 ? -5.855 18.812 7.117 1 86.12 150 CYS B C 1
ATOM 3401 O O . CYS B 1 150 ? -6.02 18.828 8.336 1 86.12 150 CYS B O 1
ATOM 3403 N N . ALA B 1 151 ? -5.902 19.844 6.355 1 86.38 151 ALA B N 1
ATOM 3404 C CA . ALA B 1 151 ? -6.242 21.172 6.836 1 86.38 151 ALA B CA 1
ATOM 3405 C C . ALA B 1 151 ? -7.129 21.906 5.832 1 86.38 151 ALA B C 1
ATOM 3407 O O . ALA B 1 151 ? -7.18 21.531 4.656 1 86.38 151 ALA B O 1
ATOM 3408 N N . PRO B 1 152 ? -7.895 22.828 6.398 1 83.69 152 PRO B N 1
ATOM 3409 C CA . PRO B 1 152 ? -8.742 23.594 5.488 1 83.69 152 PRO B CA 1
ATOM 3410 C C . PRO B 1 152 ? -7.945 24.344 4.418 1 83.69 152 PRO B C 1
ATOM 3412 O O . PRO B 1 152 ? -8.461 24.609 3.332 1 83.69 152 PRO B O 1
ATOM 3415 N N . GLN B 1 153 ? -6.707 24.719 4.793 1 85.75 153 GLN B N 1
ATOM 3416 C CA . GLN B 1 153 ? -5.82 25.406 3.859 1 85.75 153 GLN B CA 1
ATOM 3417 C C . GLN B 1 153 ? -4.406 24.828 3.928 1 85.75 153 GLN B C 1
ATOM 3419 O O . GLN B 1 153 ? -3.934 24.453 5 1 85.75 153 GLN B O 1
ATOM 3424 N N . THR B 1 154 ? -3.818 24.812 2.703 1 91.75 154 THR B N 1
ATOM 3425 C CA . THR B 1 154 ? -2.42 24.391 2.656 1 91.75 154 THR B CA 1
ATOM 3426 C C . THR B 1 154 ? -1.509 25.516 3.141 1 91.75 154 THR B C 1
ATOM 3428 O O . THR B 1 154 ? -1.439 26.578 2.52 1 91.75 154 THR B O 1
ATOM 3431 N N . CYS B 1 155 ? -0.873 25.234 4.242 1 93.81 155 CYS B N 1
ATOM 3432 C CA . CYS B 1 155 ? -0.075 26.281 4.867 1 93.81 155 CYS B CA 1
ATOM 3433 C C . CYS B 1 155 ? 0.826 25.703 5.957 1 93.81 155 CYS B C 1
ATOM 3435 O O . CYS B 1 155 ? 0.491 24.688 6.574 1 93.81 155 CYS B O 1
ATOM 3437 N N . THR B 1 156 ? 1.975 26.328 6.152 1 96.31 156 THR B N 1
ATOM 3438 C CA . THR B 1 156 ? 2.85 26.031 7.277 1 96.31 156 THR B CA 1
ATOM 3439 C C . THR B 1 156 ? 2.693 27.062 8.383 1 96.31 156 THR B C 1
ATOM 3441 O O . THR B 1 156 ? 2.811 28.266 8.133 1 96.31 156 THR B O 1
ATOM 3444 N N . VAL B 1 157 ? 2.42 26.641 9.547 1 96.19 157 VAL B N 1
ATOM 3445 C CA . VAL B 1 157 ? 2.281 27.516 10.703 1 96.19 157 VAL B CA 1
ATOM 3446 C C . VAL B 1 157 ? 3.254 27.094 11.797 1 96.19 157 VAL B C 1
ATOM 3448 O O . VAL B 1 157 ? 3.844 26.016 11.727 1 96.19 157 VAL B O 1
ATOM 3451 N N . MET B 1 158 ? 3.422 28 12.719 1 95.25 158 MET B N 1
ATOM 3452 C CA . MET B 1 158 ? 4.254 27.641 13.867 1 95.25 158 MET B CA 1
ATOM 3453 C C . MET B 1 158 ? 3.498 26.719 14.812 1 95.25 158 MET B C 1
ATOM 3455 O O . MET B 1 158 ? 2.41 27.047 15.281 1 95.25 158 MET B O 1
ATOM 3459 N N . GLY B 1 159 ? 4.074 25.547 15 1 93.31 159 GLY B N 1
ATOM 3460 C CA . GLY B 1 159 ? 3.502 24.641 15.977 1 93.31 159 GLY B CA 1
ATOM 3461 C C . GLY B 1 159 ? 3.988 24.891 17.391 1 93.31 159 GLY B C 1
ATOM 3462 O O . GLY B 1 159 ? 4.453 25.984 17.703 1 93.31 159 GLY B O 1
ATOM 3463 N N . THR B 1 160 ? 3.814 23.953 18.234 1 91.94 160 THR B N 1
ATOM 3464 C CA . THR B 1 160 ? 4.211 24.078 19.625 1 91.94 160 THR B CA 1
ATOM 3465 C C . THR B 1 160 ? 5.73 24.031 19.766 1 91.94 160 THR B C 1
ATOM 3467 O O . THR B 1 160 ? 6.312 24.797 20.531 1 91.94 160 THR B O 1
ATOM 3470 N N . TYR B 1 161 ? 6.344 23.109 19 1 89.25 161 TYR B N 1
ATOM 3471 C CA . TYR B 1 161 ? 7.781 22.906 19.125 1 89.25 161 TYR B CA 1
ATOM 3472 C C . TYR B 1 161 ? 8.492 23.172 17.812 1 89.25 161 TYR B C 1
ATOM 3474 O O . TYR B 1 161 ? 9.68 23.5 17.797 1 89.25 161 TYR B O 1
ATOM 3482 N N . HIS B 1 162 ? 7.777 22.953 16.781 1 92.12 162 HIS B N 1
ATOM 3483 C CA . HIS B 1 162 ? 8.305 23 15.422 1 92.12 162 HIS B CA 1
ATOM 3484 C C . HIS B 1 162 ? 7.258 23.5 14.43 1 92.12 162 HIS B C 1
ATOM 3486 O O . HIS B 1 162 ? 6.117 23.766 14.812 1 92.12 162 HIS B O 1
ATOM 3492 N N . LEU B 1 163 ? 7.711 23.75 13.273 1 94.25 163 LEU B N 1
ATOM 3493 C CA . LEU B 1 163 ? 6.715 24.141 12.281 1 94.25 163 LEU B CA 1
ATOM 3494 C C . LEU B 1 163 ? 5.711 23.016 12.047 1 94.25 163 LEU B C 1
ATOM 3496 O O . LEU B 1 163 ? 6.039 21.844 12.211 1 94.25 163 LEU B O 1
ATOM 3500 N N . ALA B 1 164 ? 4.527 23.328 11.719 1 94.31 164 ALA B N 1
ATOM 3501 C CA . ALA B 1 164 ? 3.434 22.391 11.492 1 94.31 164 ALA B CA 1
ATOM 3502 C C . ALA B 1 164 ? 2.838 22.562 10.094 1 94.31 164 ALA B C 1
ATOM 3504 O O . ALA B 1 164 ? 2.402 23.656 9.734 1 94.31 164 ALA B O 1
ATOM 3505 N N . TRP B 1 165 ? 2.809 21.438 9.414 1 94.88 165 TRP B N 1
ATOM 3506 C CA . TRP B 1 165 ? 2.23 21.469 8.078 1 94.88 165 TRP B CA 1
ATOM 3507 C C . TRP B 1 165 ? 0.733 21.172 8.125 1 94.88 165 TRP B C 1
ATOM 3509 O O . TRP B 1 165 ? 0.276 20.375 8.945 1 94.88 165 TRP B O 1
ATOM 3519 N N . GLY B 1 166 ? 0.022 21.812 7.27 1 91.81 166 GLY B N 1
ATOM 3520 C CA . GLY B 1 166 ? -1.347 21.484 6.906 1 91.81 166 GLY B CA 1
ATOM 3521 C C . GLY B 1 166 ? -1.578 21.469 5.41 1 91.81 166 GLY B C 1
ATOM 3522 O O . GLY B 1 166 ? -1.084 22.328 4.691 1 91.81 166 GLY B O 1
ATOM 3523 N N . TRP B 1 167 ? -2.25 20.453 4.996 1 91.81 167 TRP B N 1
ATOM 3524 C CA . TRP B 1 167 ? -2.465 20.344 3.559 1 91.81 167 TRP B CA 1
ATOM 3525 C C . TRP B 1 167 ? -3.949 20.188 3.24 1 91.81 167 TRP B C 1
ATOM 3527 O O . TRP B 1 167 ? -4.656 19.406 3.889 1 91.81 167 TRP B O 1
ATOM 3537 N N . LYS B 1 168 ? -4.359 20.969 2.318 1 88.75 168 LYS B N 1
ATOM 3538 C CA . LYS B 1 168 ? -5.668 20.75 1.708 1 88.75 168 LYS B CA 1
ATOM 3539 C C . LYS B 1 168 ? -5.605 19.656 0.652 1 88.75 168 LYS B C 1
ATOM 3541 O O . LYS B 1 168 ? -5.082 19.859 -0.444 1 88.75 168 LYS B O 1
ATOM 3546 N N . LEU B 1 169 ? -6.207 18.438 1.005 1 88.62 169 LEU B N 1
ATOM 3547 C CA . LEU B 1 169 ? -6.039 17.266 0.154 1 88.62 169 LEU B CA 1
ATOM 3548 C C . LEU B 1 169 ? -7.391 16.719 -0.3 1 88.62 169 LEU B C 1
ATOM 3550 O O . LEU B 1 169 ? -8.398 16.906 0.386 1 88.62 169 LEU B O 1
ATOM 3554 N N . LEU B 1 170 ? -7.285 16.062 -1.424 1 86 170 LEU B N 1
ATOM 3555 C CA . LEU B 1 170 ? -8.422 15.25 -1.845 1 86 170 LEU B CA 1
ATOM 3556 C C . LEU B 1 170 ? -8.734 14.164 -0.814 1 86 170 LEU B C 1
ATOM 3558 O O . LEU B 1 170 ? -7.82 13.562 -0.247 1 86 170 LEU B O 1
ATOM 3562 N N . LYS B 1 171 ? -10.039 13.969 -0.63 1 83.38 171 LYS B N 1
ATOM 3563 C CA . LYS B 1 171 ? -10.453 12.859 0.227 1 83.38 171 LYS B CA 1
ATOM 3564 C C . LYS B 1 171 ? -9.945 11.531 -0.312 1 83.38 171 LYS B C 1
ATOM 3566 O O . LYS B 1 171 ? -9.961 11.297 -1.523 1 83.38 171 LYS B O 1
ATOM 3571 N N . PRO B 1 172 ? -9.461 10.688 0.606 1 85.81 172 PRO B N 1
ATOM 3572 C CA . PRO B 1 172 ? -9.078 9.352 0.137 1 85.81 172 PRO B CA 1
ATOM 3573 C C . PRO B 1 172 ? -10.234 8.602 -0.516 1 85.81 172 PRO B C 1
ATOM 3575 O O . PRO B 1 172 ? -11.398 8.805 -0.152 1 85.81 172 PRO B O 1
ATOM 3578 N N . SER B 1 173 ? -9.938 7.766 -1.451 1 86.38 173 SER B N 1
ATOM 3579 C CA . SER B 1 173 ? -10.883 6.918 -2.176 1 86.38 173 SER B CA 1
ATOM 3580 C C . SER B 1 173 ? -10.281 5.547 -2.463 1 86.38 173 SER B C 1
ATOM 3582 O O . SER B 1 173 ? -9.273 5.168 -1.865 1 86.38 173 SER B O 1
ATOM 3584 N N . TYR B 1 174 ? -11.008 4.793 -3.268 1 89.25 174 TYR B N 1
ATOM 3585 C CA . TYR B 1 174 ? -10.492 3.479 -3.627 1 89.25 174 TYR B CA 1
ATOM 3586 C C . TYR B 1 174 ? -9.18 3.598 -4.391 1 89.25 174 TYR B C 1
ATOM 3588 O O . TYR B 1 174 ? -8.297 2.746 -4.258 1 89.25 174 TYR B O 1
ATOM 3596 N N . THR B 1 175 ? -9.023 4.699 -5.148 1 90.06 175 THR B N 1
ATOM 3597 C CA . THR B 1 175 ? -7.828 4.832 -5.98 1 90.06 175 THR B CA 1
ATOM 3598 C C . THR B 1 175 ? -6.828 5.793 -5.344 1 90.06 175 THR B C 1
ATOM 3600 O O . THR B 1 175 ? -5.66 5.828 -5.73 1 90.06 175 THR B O 1
ATOM 3603 N N . PHE B 1 176 ? -7.297 6.582 -4.398 1 90.56 176 PHE B N 1
ATOM 3604 C CA . PHE B 1 176 ? -6.398 7.508 -3.719 1 90.56 176 PHE B CA 1
ATOM 3605 C C . PHE B 1 176 ? -6.168 7.078 -2.275 1 90.56 176 PHE B C 1
ATOM 3607 O O . PHE B 1 176 ? -7.102 7.062 -1.471 1 90.56 176 PHE B O 1
ATOM 3614 N N . PRO B 1 177 ? -4.938 6.816 -2.014 1 93.94 177 PRO B N 1
ATOM 3615 C CA . PRO B 1 177 ? -4.648 6.27 -0.688 1 93.94 177 PRO B CA 1
ATOM 3616 C C . PRO B 1 177 ? -4.586 7.344 0.395 1 93.94 177 PRO B C 1
ATOM 3618 O O . PRO B 1 177 ? -4.359 8.516 0.091 1 93.94 177 PRO B O 1
ATOM 3621 N N . ASN B 1 178 ? -4.898 6.934 1.589 1 92 178 ASN B N 1
ATOM 3622 C CA . ASN B 1 178 ? -4.551 7.797 2.715 1 92 178 ASN B CA 1
ATOM 3623 C C . ASN B 1 178 ? -3.066 7.703 3.055 1 92 178 ASN B C 1
ATOM 3625 O O . ASN B 1 178 ? -2.312 7 2.377 1 92 178 ASN B O 1
ATOM 3629 N N . VAL B 1 179 ? -2.646 8.312 4.066 1 93.38 179 VAL B N 1
ATOM 3630 C CA . VAL B 1 179 ? -1.229 8.461 4.387 1 93.38 179 VAL B CA 1
ATOM 3631 C C . VAL B 1 179 ? -0.678 7.129 4.895 1 93.38 179 VAL B C 1
ATOM 3633 O O . VAL B 1 179 ? 0.538 6.953 5 1 93.38 179 VAL B O 1
ATOM 3636 N N . ALA B 1 180 ? -1.517 6.172 5.168 1 94.88 180 ALA B N 1
ATOM 3637 C CA . ALA B 1 180 ? -1.062 4.863 5.637 1 94.88 180 ALA B CA 1
ATOM 3638 C C . ALA B 1 180 ? -0.212 4.168 4.578 1 94.88 180 ALA B C 1
ATOM 3640 O O . ALA B 1 180 ? 0.611 3.307 4.902 1 94.88 180 ALA B O 1
ATOM 3641 N N . ILE B 1 181 ? -0.442 4.492 3.336 1 97.62 181 ILE B N 1
ATOM 3642 C CA . ILE B 1 181 ? 0.352 3.887 2.273 1 97.62 181 ILE B CA 1
ATOM 3643 C C . ILE B 1 181 ? 1.83 4.207 2.486 1 97.62 181 ILE B C 1
ATOM 3645 O O . ILE B 1 181 ? 2.699 3.387 2.184 1 97.62 181 ILE B O 1
ATOM 3649 N N . HIS B 1 182 ? 2.098 5.41 3.002 1 97.06 182 HIS B N 1
ATOM 3650 C CA . HIS B 1 182 ? 3.453 5.789 3.383 1 97.06 182 HIS B CA 1
ATOM 3651 C C . HIS B 1 182 ? 3.998 4.871 4.473 1 97.06 182 HIS B C 1
ATOM 3653 O O . HIS B 1 182 ? 5.137 4.406 4.383 1 97.06 182 HIS B O 1
ATOM 3659 N N . PHE B 1 183 ? 3.229 4.582 5.445 1 96.31 183 PHE B N 1
ATOM 3660 C CA . PHE B 1 183 ? 3.596 3.703 6.547 1 96.31 183 PHE B CA 1
ATOM 3661 C C . PHE B 1 183 ? 3.996 2.326 6.031 1 96.31 183 PHE B C 1
ATOM 3663 O O . PHE B 1 183 ? 5.051 1.804 6.398 1 96.31 183 PHE B O 1
ATOM 3670 N N . PHE B 1 184 ? 3.232 1.771 5.203 1 98.31 184 PHE B N 1
ATOM 3671 C CA . PHE B 1 184 ? 3.455 0.412 4.723 1 98.31 184 PHE B CA 1
ATOM 3672 C C . PHE B 1 184 ? 4.676 0.353 3.809 1 98.31 184 PHE B C 1
ATOM 3674 O O . PHE B 1 184 ? 5.488 -0.566 3.912 1 98.31 184 PHE B O 1
ATOM 3681 N N . THR B 1 185 ? 4.805 1.319 2.939 1 98.25 185 THR B N 1
ATOM 3682 C CA . THR B 1 185 ? 5.898 1.276 1.972 1 98.25 185 THR B CA 1
ATOM 3683 C C . THR B 1 185 ? 7.211 1.708 2.617 1 98.25 185 THR B C 1
ATOM 3685 O O . THR B 1 185 ? 8.289 1.34 2.148 1 98.25 185 THR B O 1
ATOM 3688 N N . MET B 1 186 ? 7.102 2.422 3.684 1 96.06 186 MET B N 1
ATOM 3689 C CA . MET B 1 186 ? 8.289 2.91 4.375 1 96.06 186 MET B CA 1
ATOM 3690 C C . MET B 1 186 ? 8.891 1.821 5.258 1 96.06 186 MET B C 1
ATOM 3692 O O . MET B 1 186 ? 10.109 1.62 5.262 1 96.06 186 MET B O 1
ATOM 3696 N N . PHE B 1 187 ? 8.117 1.03 5.887 1 95.44 187 PHE B N 1
ATOM 3697 C CA . PHE B 1 187 ? 8.664 0.247 6.992 1 95.44 187 PHE B CA 1
ATOM 3698 C C . PHE B 1 187 ? 8.617 -1.242 6.672 1 95.44 187 PHE B C 1
ATOM 3700 O O . PHE B 1 187 ? 9.461 -2.01 7.145 1 95.44 187 PHE B O 1
ATOM 3707 N N . PHE B 1 188 ? 7.738 -1.672 5.859 1 97.62 188 PHE B N 1
ATOM 3708 C CA . PHE B 1 188 ? 7.508 -3.109 5.773 1 97.62 188 PHE B CA 1
ATOM 3709 C C . PHE B 1 188 ? 8.438 -3.746 4.746 1 97.62 188 PHE B C 1
ATOM 3711 O O . PHE B 1 188 ? 8.844 -4.898 4.898 1 97.62 188 PHE B O 1
ATOM 3718 N N . PRO B 1 189 ? 8.812 -3.049 3.643 1 97.69 189 PRO B N 1
ATOM 3719 C CA . PRO B 1 189 ? 9.672 -3.717 2.662 1 97.69 189 PRO B CA 1
ATOM 3720 C C . PRO B 1 189 ? 10.961 -4.266 3.279 1 97.69 189 PRO B C 1
ATOM 3722 O O . PRO B 1 189 ? 11.234 -5.461 3.182 1 97.69 189 PRO B O 1
ATOM 3725 N N . ALA B 1 190 ? 11.703 -3.457 3.961 1 94.31 190 ALA B N 1
ATOM 3726 C CA . ALA B 1 190 ? 12.945 -3.914 4.578 1 94.31 190 ALA B CA 1
ATOM 3727 C C . ALA B 1 190 ? 12.672 -4.973 5.645 1 94.31 190 ALA B C 1
ATOM 3729 O O . ALA B 1 190 ? 13.414 -5.957 5.754 1 94.31 190 ALA B O 1
ATOM 3730 N N . LEU B 1 191 ? 11.625 -4.805 6.352 1 96 191 LEU B N 1
ATOM 3731 C CA . LEU B 1 191 ? 11.25 -5.762 7.387 1 96 191 LEU B CA 1
ATOM 3732 C C . LEU B 1 191 ? 10.961 -7.133 6.781 1 96 191 LEU B C 1
ATOM 3734 O O . LEU B 1 191 ? 11.453 -8.148 7.277 1 96 191 LEU B O 1
ATOM 3738 N N . LEU B 1 192 ? 10.25 -7.16 5.711 1 97.81 192 LEU B N 1
ATOM 3739 C CA . LEU B 1 192 ? 9.82 -8.406 5.082 1 97.81 192 LEU B CA 1
ATOM 3740 C C . LEU B 1 192 ? 10.992 -9.078 4.363 1 97.81 192 LEU B C 1
ATOM 3742 O O . LEU B 1 192 ? 10.93 -10.266 4.051 1 97.81 192 LEU B O 1
ATOM 3746 N N . LEU B 1 193 ? 12.031 -8.305 4.062 1 96.12 193 LEU B N 1
ATOM 3747 C CA . LEU B 1 193 ? 13.195 -8.875 3.4 1 96.12 193 LEU B CA 1
ATOM 3748 C C . LEU B 1 193 ? 14.258 -9.273 4.418 1 96.12 193 LEU B C 1
ATOM 3750 O O . LEU B 1 193 ? 15.352 -9.703 4.047 1 96.12 193 LEU B O 1
ATOM 3754 N N . GLY B 1 194 ? 13.953 -9.102 5.719 1 93.19 194 GLY B N 1
ATOM 3755 C CA . GLY B 1 194 ? 14.805 -9.648 6.762 1 93.19 194 GLY B CA 1
ATOM 3756 C C . GLY B 1 194 ? 15.703 -8.609 7.406 1 93.19 194 GLY B C 1
ATOM 3757 O O . GLY B 1 194 ? 16.562 -8.945 8.227 1 93.19 194 GLY B O 1
ATOM 3758 N N . LEU B 1 195 ? 15.57 -7.375 6.98 1 90.5 195 LEU B N 1
ATOM 3759 C CA . LEU B 1 195 ? 16.328 -6.305 7.605 1 90.5 195 LEU B CA 1
ATOM 3760 C C . LEU B 1 195 ? 15.633 -5.801 8.867 1 90.5 195 LEU B C 1
ATOM 3762 O O . LEU B 1 195 ? 15.273 -4.625 8.953 1 90.5 195 LEU B O 1
ATOM 3766 N N . TYR B 1 196 ? 15.555 -6.66 9.836 1 90.25 196 TYR B N 1
ATOM 3767 C CA . TYR B 1 196 ? 14.742 -6.434 11.023 1 90.25 196 TYR B CA 1
ATOM 3768 C C . TYR B 1 196 ? 15.305 -5.289 11.859 1 90.25 196 TYR B C 1
ATOM 3770 O O . TYR B 1 196 ? 14.57 -4.363 12.219 1 90.25 196 TYR B O 1
ATOM 3778 N N . PHE B 1 197 ? 16.531 -5.332 12.117 1 84.88 197 PHE B N 1
ATOM 3779 C CA . PHE B 1 197 ? 17.156 -4.34 12.992 1 84.88 197 PHE B CA 1
ATOM 3780 C C . PHE B 1 197 ? 17 -2.938 12.406 1 84.88 197 PHE B C 1
ATOM 3782 O O . PHE B 1 197 ? 16.547 -2.02 13.094 1 84.88 197 PHE B O 1
ATOM 3789 N N . GLN B 1 198 ? 17.312 -2.832 11.148 1 84.44 198 GLN B N 1
ATOM 3790 C CA . GLN B 1 198 ? 17.266 -1.533 10.484 1 84.44 198 GLN B CA 1
ATOM 3791 C C . GLN B 1 198 ? 15.836 -1.001 10.438 1 84.44 198 GLN B C 1
ATOM 3793 O O . GLN B 1 198 ? 15.602 0.192 10.648 1 84.44 198 GLN B O 1
ATOM 3798 N N . SER B 1 199 ? 14.969 -1.919 10.219 1 87.31 199 SER B N 1
ATOM 3799 C CA . SER B 1 199 ? 13.57 -1.525 10.109 1 87.31 199 SER B CA 1
ATOM 3800 C C . SER B 1 199 ? 13.008 -1.088 11.453 1 87.31 199 SER B C 1
ATOM 3802 O O . SER B 1 199 ? 12.266 -0.102 11.539 1 87.31 199 SER B O 1
ATOM 3804 N N . ILE B 1 200 ? 13.375 -1.746 12.453 1 88.25 200 ILE B N 1
ATOM 3805 C CA . ILE B 1 200 ? 12.859 -1.451 13.781 1 88.25 200 ILE B CA 1
ATOM 3806 C C . ILE B 1 200 ? 13.43 -0.121 14.273 1 88.25 200 ILE B C 1
ATOM 3808 O O . ILE B 1 200 ? 12.703 0.705 14.828 1 88.25 200 ILE B O 1
ATOM 3812 N N . ILE B 1 201 ? 14.617 0.145 14.039 1 84.25 201 ILE B N 1
ATOM 3813 C CA . ILE B 1 201 ? 15.234 1.402 14.453 1 84.25 201 ILE B CA 1
ATOM 3814 C C . ILE B 1 201 ? 14.602 2.562 13.695 1 84.25 201 ILE B C 1
ATOM 3816 O O . ILE B 1 201 ? 14.328 3.619 14.266 1 84.25 201 ILE B O 1
ATOM 3820 N N . LEU B 1 202 ? 14.438 2.283 12.406 1 86.06 202 LEU B N 1
ATOM 3821 C CA . LEU B 1 202 ? 13.805 3.314 11.594 1 86.06 202 LEU B CA 1
ATOM 3822 C C . LEU B 1 202 ? 12.422 3.664 12.148 1 86.06 202 LEU B C 1
ATOM 3824 O O . LEU B 1 202 ? 12.078 4.844 12.266 1 86.06 202 LEU B O 1
ATOM 3828 N N . PHE B 1 203 ? 11.711 2.691 12.5 1 89.06 203 PHE B N 1
ATOM 3829 C CA . PHE B 1 203 ? 10.359 2.893 13.008 1 89.06 203 PHE B CA 1
ATOM 3830 C C . PHE B 1 203 ? 10.383 3.559 14.375 1 89.06 203 PHE B C 1
ATOM 3832 O O . PHE B 1 203 ? 9.625 4.492 14.633 1 89.06 203 PHE B O 1
ATOM 3839 N N . LEU B 1 204 ? 11.18 3.111 15.219 1 87.81 204 LEU B N 1
ATOM 3840 C CA . LEU B 1 204 ? 11.234 3.605 16.594 1 87.81 204 LEU B CA 1
ATOM 3841 C C . LEU B 1 204 ? 11.805 5.02 16.641 1 87.81 204 LEU B C 1
ATOM 3843 O O . LEU B 1 204 ? 11.297 5.871 17.375 1 87.81 204 LEU B O 1
ATOM 3847 N N . SER B 1 205 ? 12.758 5.27 15.859 1 84.06 205 SER B N 1
ATOM 3848 C CA . SER B 1 205 ? 13.43 6.566 15.914 1 84.06 205 SER B CA 1
ATOM 3849 C C . SER B 1 205 ? 12.648 7.617 15.117 1 84.06 205 SER B C 1
ATOM 3851 O O . SER B 1 205 ? 12.898 8.812 15.266 1 84.06 205 SER B O 1
ATOM 3853 N N . GLY B 1 206 ? 11.781 7.137 14.32 1 86.94 206 GLY B N 1
ATOM 3854 C CA . GLY B 1 206 ? 11 8.062 13.516 1 86.94 206 GLY B CA 1
ATOM 3855 C C . GLY B 1 206 ? 9.625 8.352 14.102 1 86.94 206 GLY B C 1
ATOM 3856 O O . GLY B 1 206 ? 9.5 9.141 15.039 1 86.94 206 GLY B O 1
ATOM 3857 N N . PRO B 1 207 ? 8.656 7.629 13.633 1 86.25 207 PRO B N 1
ATOM 3858 C CA . PRO B 1 207 ? 7.281 7.957 14.016 1 86.25 207 PRO B CA 1
ATOM 3859 C C . PRO B 1 207 ? 7.02 7.734 15.508 1 86.25 207 PRO B C 1
ATOM 3861 O O . PRO B 1 207 ? 6.27 8.492 16.125 1 86.25 207 PRO B O 1
ATOM 3864 N N . VAL B 1 208 ? 7.637 6.773 16.062 1 88.06 208 VAL B N 1
ATOM 3865 C CA . VAL B 1 208 ? 7.379 6.484 17.469 1 88.06 208 VAL B CA 1
ATOM 3866 C C . VAL B 1 208 ? 7.969 7.59 18.344 1 88.06 208 VAL B C 1
ATOM 3868 O O . VAL B 1 208 ? 7.293 8.117 19.219 1 88.06 208 VAL B O 1
ATOM 3871 N N . LEU B 1 209 ? 9.133 7.938 18.094 1 86.62 209 LEU B N 1
ATOM 3872 C CA . LEU B 1 209 ? 9.773 9 18.859 1 86.62 209 LEU B CA 1
ATOM 3873 C C . LEU B 1 209 ? 9.039 10.328 18.672 1 86.62 209 LEU B C 1
ATOM 3875 O O . LEU B 1 209 ? 8.836 11.078 19.625 1 86.62 209 LEU B O 1
ATOM 3879 N N . ALA B 1 210 ? 8.695 10.594 17.406 1 86.56 210 ALA B N 1
ATOM 3880 C CA . ALA B 1 210 ? 7.945 11.812 17.125 1 86.56 210 ALA B CA 1
ATOM 3881 C C . ALA B 1 210 ? 6.625 11.836 17.891 1 86.56 210 ALA B C 1
ATOM 3883 O O . ALA B 1 210 ? 6.223 12.875 18.406 1 86.56 210 ALA B O 1
ATOM 3884 N N . GLN B 1 211 ? 5.992 10.688 17.984 1 86.44 211 GLN B N 1
ATOM 3885 C CA . GLN B 1 211 ? 4.719 10.578 18.688 1 86.44 211 GLN B CA 1
ATOM 3886 C C . GLN B 1 211 ? 4.898 10.773 20.188 1 86.44 211 GLN B C 1
ATOM 3888 O O . GLN B 1 211 ? 4.055 11.391 20.844 1 86.44 211 GLN B O 1
ATOM 3893 N N . ILE B 1 212 ? 5.902 10.281 20.734 1 86.31 212 ILE B N 1
ATOM 3894 C CA . ILE B 1 212 ? 6.164 10.406 22.156 1 86.31 212 ILE B CA 1
ATOM 3895 C C . ILE B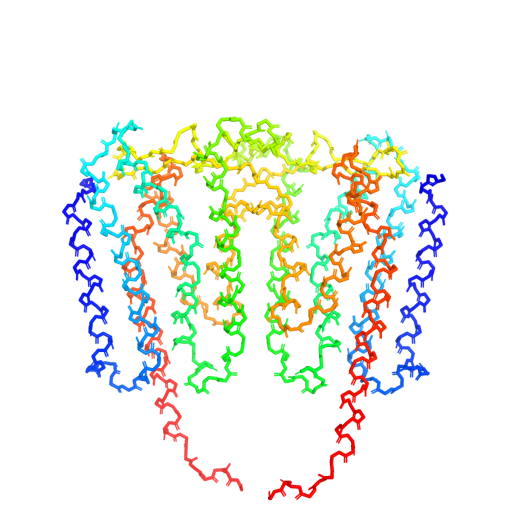 1 212 ? 6.504 11.859 22.5 1 86.31 212 ILE B C 1
ATOM 3897 O O . ILE B 1 212 ? 5.996 12.414 23.469 1 86.31 212 ILE B O 1
ATOM 3901 N N . TRP B 1 213 ? 7.293 12.477 21.688 1 83.94 213 TRP B N 1
ATOM 3902 C CA . TRP B 1 213 ? 7.758 13.844 21.938 1 83.94 213 TRP B CA 1
ATOM 3903 C C . TRP B 1 213 ? 6.625 14.844 21.734 1 83.94 213 TRP B C 1
ATOM 3905 O O . TRP B 1 213 ? 6.516 15.82 22.484 1 83.94 213 TRP B O 1
ATOM 3915 N N . ALA B 1 214 ? 5.812 14.617 20.734 1 84.94 214 ALA B N 1
ATOM 3916 C CA . ALA B 1 214 ? 4.805 15.594 20.328 1 84.94 214 ALA B CA 1
ATOM 3917 C C . ALA B 1 214 ? 3.41 14.977 20.344 1 84.94 214 ALA B C 1
ATOM 3919 O O . ALA B 1 214 ? 2.65 15.141 19.375 1 84.94 214 ALA B O 1
ATOM 3920 N N . LYS B 1 215 ? 3.045 14.336 21.375 1 80.81 215 LYS B N 1
ATOM 3921 C CA . LYS B 1 215 ? 1.784 13.609 21.5 1 80.81 215 LYS B CA 1
ATOM 3922 C C . LYS B 1 215 ? 0.591 14.555 21.406 1 80.81 215 LYS B C 1
ATOM 3924 O O . LYS B 1 215 ? -0.428 14.211 20.797 1 80.81 215 LYS B O 1
ATOM 3929 N N . LYS B 1 216 ? 0.747 15.734 21.828 1 82.94 216 LYS B N 1
ATOM 3930 C CA . LYS B 1 216 ? -0.388 16.641 21.906 1 82.94 216 LYS B CA 1
ATOM 3931 C C . LYS B 1 216 ? -0.353 17.672 20.781 1 82.94 216 LYS B C 1
ATOM 3933 O O . LYS B 1 216 ? -0.995 18.719 20.875 1 82.94 216 LYS B O 1
ATOM 3938 N N . THR B 1 217 ? 0.406 17.344 19.766 1 88.12 217 THR B N 1
ATOM 3939 C CA . THR B 1 217 ? 0.505 18.297 18.656 1 88.12 217 THR B CA 1
ATOM 3940 C C . THR B 1 217 ? -0.203 17.75 17.422 1 88.12 217 THR B C 1
ATOM 3942 O O . THR B 1 217 ? -0.722 16.641 17.422 1 88.12 217 THR B O 1
ATOM 3945 N N . SER B 1 218 ? -0.333 18.594 16.484 1 87 218 SER B N 1
ATOM 3946 C CA . SER B 1 218 ? -0.965 18.203 15.227 1 87 218 SER B CA 1
ATOM 3947 C C . SER B 1 218 ? -0.127 17.156 14.492 1 87 218 SER B C 1
ATOM 3949 O O . SER B 1 218 ? 1.082 17.062 14.711 1 87 218 SER B O 1
ATOM 3951 N N . ASP B 1 219 ? -0.795 16.375 13.648 1 88.06 219 ASP B N 1
ATOM 3952 C CA . ASP B 1 219 ? -0.092 15.391 12.844 1 88.06 219 ASP B CA 1
ATOM 3953 C C . ASP B 1 219 ? 0.929 16.047 11.922 1 88.06 219 ASP B C 1
ATOM 3955 O O . ASP B 1 219 ? 1.99 15.484 11.656 1 88.06 219 ASP B O 1
ATOM 3959 N N . GLY B 1 220 ? 0.611 17.234 11.5 1 90.75 220 GLY B N 1
ATOM 3960 C CA . GLY B 1 220 ? 1.539 17.969 10.656 1 90.75 220 GLY B CA 1
ATOM 3961 C C . GLY B 1 220 ? 2.828 18.344 11.367 1 90.75 220 GLY B C 1
ATOM 3962 O O . GLY B 1 220 ? 3.9 18.328 10.758 1 90.75 220 GLY B O 1
ATOM 3963 N N . GLU B 1 221 ? 2.688 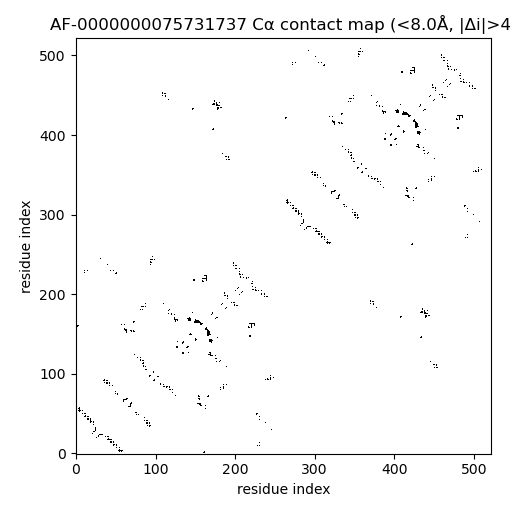18.734 12.625 1 92.31 221 GLU B N 1
ATOM 3964 C CA . GLU B 1 221 ? 3.875 19.062 13.414 1 92.31 221 GLU B CA 1
ATOM 3965 C C . GLU B 1 221 ? 4.691 17.797 13.719 1 92.31 221 GLU B C 1
ATOM 3967 O O . GLU B 1 221 ? 5.926 17.828 13.664 1 92.31 221 GLU B O 1
ATOM 3972 N N . ARG B 1 222 ? 4.008 16.766 13.984 1 91.12 222 ARG B N 1
ATOM 3973 C CA . ARG B 1 222 ? 4.691 15.5 14.258 1 91.12 222 ARG B CA 1
ATOM 3974 C C . ARG B 1 222 ? 5.484 15.031 13.039 1 91.12 222 ARG B C 1
ATOM 3976 O O . ARG B 1 222 ? 6.605 14.539 13.18 1 91.12 222 ARG B O 1
ATOM 3983 N N . ALA B 1 223 ? 4.867 15.164 11.93 1 91.06 223 ALA B N 1
ATOM 3984 C CA . ALA B 1 223 ? 5.555 14.812 10.695 1 91.06 223 ALA B CA 1
ATOM 3985 C C . ALA B 1 223 ? 6.82 15.641 10.516 1 91.06 223 ALA B C 1
ATOM 3987 O O . ALA B 1 223 ? 7.863 15.125 10.117 1 91.06 223 ALA B O 1
ATOM 3988 N N . ALA B 1 224 ? 6.75 16.875 10.828 1 91.56 224 ALA B N 1
ATOM 3989 C CA . ALA B 1 224 ? 7.902 17.766 10.703 1 91.56 224 ALA B CA 1
ATOM 3990 C C . ALA B 1 224 ? 8.992 17.391 11.703 1 91.56 224 ALA B C 1
ATOM 3992 O O . ALA B 1 224 ? 10.18 17.438 11.383 1 91.56 224 ALA B O 1
ATOM 3993 N N . ILE B 1 225 ? 8.578 17.016 12.836 1 89.19 225 ILE B N 1
ATOM 3994 C CA . ILE B 1 225 ? 9.523 16.594 13.867 1 89.19 225 ILE B CA 1
ATOM 3995 C C . ILE B 1 225 ? 10.219 15.312 13.43 1 89.19 225 ILE B C 1
ATOM 3997 O O . ILE B 1 225 ? 11.43 15.148 13.625 1 89.19 225 ILE B O 1
ATOM 4001 N N . TRP B 1 226 ? 9.469 14.398 12.875 1 89.25 226 TRP B N 1
ATOM 4002 C CA . TRP B 1 226 ? 10.047 13.172 12.336 1 89.25 226 TRP B CA 1
ATOM 4003 C C . TRP B 1 226 ? 11.102 13.477 11.273 1 89.25 226 TRP B C 1
ATOM 4005 O O . TRP B 1 226 ? 12.156 12.844 11.234 1 89.25 226 TRP B O 1
ATOM 4015 N N . CYS B 1 227 ? 10.836 14.406 10.477 1 84.81 227 CYS B N 1
ATOM 4016 C CA . CYS B 1 227 ? 11.797 14.789 9.453 1 84.81 227 CYS B CA 1
ATOM 4017 C C . CYS B 1 227 ? 13.07 15.336 10.078 1 84.81 227 CYS B C 1
ATOM 4019 O O . CYS B 1 227 ? 14.164 15.148 9.531 1 84.81 227 CYS B O 1
ATOM 4021 N N . PHE B 1 228 ? 12.883 15.93 11.148 1 77.06 228 PHE B N 1
ATOM 4022 C CA . PHE B 1 228 ? 14.016 16.469 11.883 1 77.06 228 PHE B CA 1
ATOM 4023 C C . PHE B 1 228 ? 14.914 15.359 12.398 1 77.06 228 PHE B C 1
ATOM 4025 O O . PHE B 1 228 ? 16.141 15.422 12.273 1 77.06 228 PHE B O 1
ATOM 4032 N N . PHE B 1 229 ? 14.328 14.242 12.781 1 78.94 229 PHE B N 1
ATOM 4033 C CA . PHE B 1 229 ? 15.055 13.102 13.328 1 78.94 229 PHE B CA 1
ATOM 4034 C C . PHE B 1 229 ? 15.578 12.203 12.203 1 78.94 229 PHE B C 1
ATOM 4036 O O . PHE B 1 229 ? 16.453 11.367 12.43 1 78.94 229 PHE B O 1
ATOM 4043 N N . SER B 1 230 ? 15.07 12.391 11.062 1 78.12 230 SER B N 1
ATOM 4044 C CA . SER B 1 230 ? 15.32 11.445 9.984 1 78.12 230 SER B CA 1
ATOM 4045 C C . SER B 1 230 ? 16.812 11.375 9.641 1 78.12 230 SER B C 1
ATOM 4047 O O . SER B 1 230 ? 17.328 10.305 9.328 1 78.12 230 SER B O 1
ATOM 4049 N N . ILE B 1 231 ? 17.484 12.453 9.727 1 75.06 231 ILE B N 1
ATOM 4050 C CA . ILE B 1 231 ? 18.906 12.445 9.391 1 75.06 231 ILE B CA 1
ATOM 4051 C C . ILE B 1 231 ? 19.672 11.617 10.422 1 75.06 231 ILE B C 1
ATOM 4053 O O . ILE B 1 231 ? 20.531 10.797 10.062 1 75.06 231 ILE B O 1
ATOM 4057 N N . ALA B 1 232 ? 19.359 11.844 11.602 1 71.56 232 ALA B N 1
ATOM 4058 C CA . ALA B 1 232 ? 20.016 11.07 12.648 1 71.56 232 ALA B CA 1
ATOM 4059 C C . ALA B 1 232 ? 19.688 9.586 12.531 1 71.56 232 ALA B C 1
ATOM 4061 O O . ALA B 1 232 ? 20.578 8.734 12.609 1 71.56 232 ALA B O 1
ATOM 4062 N N . GLU B 1 233 ? 18.484 9.375 12.219 1 73.06 233 GLU B N 1
ATOM 4063 C CA . GLU B 1 233 ? 18 8.008 12.055 1 73.06 233 GLU B CA 1
ATOM 4064 C C . GLU B 1 233 ? 18.688 7.328 10.867 1 73.06 233 GLU B C 1
ATOM 4066 O O . GLU B 1 233 ? 19.125 6.18 10.969 1 73.06 233 GLU B O 1
ATOM 4071 N N . SER B 1 234 ? 18.75 8.031 9.922 1 73.88 234 SER B N 1
ATOM 4072 C CA . SER B 1 234 ? 19.344 7.496 8.703 1 73.88 234 SER B CA 1
ATOM 4073 C C . SER B 1 234 ? 20.828 7.203 8.891 1 73.88 234 SER B C 1
ATOM 4075 O O . SER B 1 234 ? 21.344 6.211 8.375 1 73.88 234 SER B O 1
ATOM 4077 N N . THR B 1 235 ? 21.422 8.008 9.648 1 73.44 235 THR B N 1
ATOM 4078 C CA . THR B 1 235 ? 22.844 7.809 9.922 1 73.44 235 THR B CA 1
ATOM 4079 C C . THR B 1 235 ? 23.062 6.539 10.742 1 73.44 235 THR B C 1
ATOM 4081 O O . THR B 1 235 ? 23.922 5.719 10.414 1 73.44 235 THR B O 1
ATOM 4084 N N . VAL B 1 236 ? 22.234 6.363 11.648 1 68.88 236 VAL B N 1
ATOM 4085 C CA . VAL B 1 236 ? 22.344 5.184 12.5 1 68.88 236 VAL B CA 1
ATOM 4086 C C . VAL B 1 236 ? 22.062 3.926 11.68 1 68.88 236 VAL B C 1
ATOM 4088 O O . VAL B 1 236 ? 22.828 2.955 11.742 1 68.88 236 VAL B O 1
ATOM 4091 N N . THR B 1 237 ? 21.047 4.008 10.93 1 67.19 237 THR B N 1
ATOM 4092 C CA . THR B 1 237 ? 20.656 2.875 10.094 1 67.19 237 THR B CA 1
ATOM 4093 C C . THR B 1 237 ? 21.73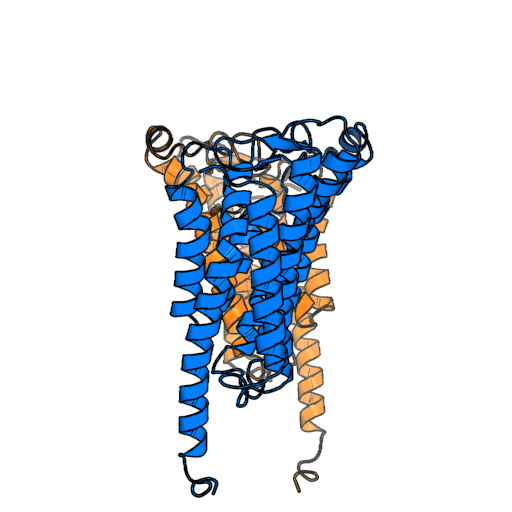4 2.588 9.047 1 67.19 237 THR B C 1
ATOM 4095 O O . THR B 1 237 ? 22.078 1.429 8.812 1 67.19 237 THR B O 1
ATOM 4098 N N . GLY B 1 238 ? 22.234 3.605 8.5 1 66.69 238 GLY B N 1
ATOM 4099 C CA . GLY B 1 238 ? 23.297 3.457 7.504 1 66.69 238 GLY B CA 1
ATOM 4100 C C . GLY B 1 238 ? 24.562 2.85 8.07 1 66.69 238 GLY B C 1
ATOM 4101 O O . GLY B 1 238 ? 25.125 1.912 7.496 1 66.69 238 GLY B O 1
ATOM 4102 N N . VAL B 1 239 ? 24.891 3.301 9.188 1 68.06 239 VAL B N 1
ATOM 4103 C CA . VAL B 1 239 ? 26.125 2.832 9.812 1 68.06 239 VAL B CA 1
ATOM 4104 C C . VAL B 1 239 ? 25.969 1.379 10.25 1 68.06 239 VAL B C 1
ATOM 4106 O O . VAL B 1 239 ? 26.844 0.551 10.023 1 68.06 239 VAL B O 1
ATOM 4109 N N . THR B 1 240 ? 24.859 1.066 10.789 1 64.69 240 THR B N 1
ATOM 4110 C CA . THR B 1 240 ? 24.625 -0.29 11.273 1 64.69 240 THR B CA 1
ATOM 4111 C C . THR B 1 240 ? 24.547 -1.272 10.109 1 64.69 240 THR B C 1
ATOM 4113 O O . THR B 1 240 ? 25.078 -2.385 10.195 1 64.69 240 THR B O 1
ATOM 4116 N N . SER B 1 241 ? 23.969 -0.917 9.156 1 64.75 241 SER B N 1
ATOM 4117 C CA . SER B 1 241 ? 23.875 -1.753 7.965 1 64.75 241 SER B CA 1
ATOM 4118 C C . SER B 1 241 ? 25.25 -1.973 7.336 1 64.75 241 SER B C 1
ATOM 4120 O O . SER B 1 241 ? 25.562 -3.08 6.902 1 64.75 241 SER B O 1
ATOM 4122 N N . TYR B 1 242 ? 25.922 -0.999 7.359 1 65.31 242 TYR B N 1
ATOM 4123 C CA . TYR B 1 242 ? 27.297 -1.079 6.855 1 65.31 242 TYR B CA 1
ATOM 4124 C C . TYR B 1 242 ? 28.109 -2.096 7.648 1 65.31 242 TYR B C 1
ATOM 4126 O O . TYR B 1 242 ? 28.812 -2.914 7.066 1 65.31 242 TYR B O 1
ATOM 4134 N N . LEU B 1 243 ? 27.875 -1.938 8.844 1 68.56 243 LEU B N 1
ATOM 4135 C CA . LEU B 1 243 ? 28.625 -2.854 9.695 1 68.56 243 LEU B CA 1
ATOM 4136 C C . LEU B 1 243 ? 28.188 -4.297 9.469 1 68.56 243 LEU B C 1
ATOM 4138 O O . LEU B 1 243 ? 29.016 -5.207 9.461 1 68.56 243 LEU B O 1
ATOM 4142 N N . ALA B 1 244 ? 27.031 -4.457 9.18 1 65.75 244 ALA B N 1
ATOM 4143 C CA . ALA B 1 244 ? 26.5 -5.789 8.891 1 65.75 244 ALA B CA 1
ATOM 4144 C C . ALA B 1 244 ? 27.031 -6.301 7.551 1 65.75 244 ALA B C 1
ATOM 4146 O O . ALA B 1 244 ? 27.406 -7.473 7.43 1 65.75 244 ALA B O 1
ATOM 4147 N N . CYS B 1 245 ? 27.078 -5.438 6.605 1 67.81 245 CYS B N 1
ATOM 4148 C CA . CYS B 1 245 ? 27.562 -5.793 5.277 1 67.81 245 CYS B CA 1
ATOM 4149 C C . CYS B 1 245 ? 29.062 -6.098 5.316 1 67.81 245 CYS B C 1
ATOM 4151 O O . CYS B 1 245 ? 29.516 -7.047 4.68 1 67.81 245 CYS B O 1
ATOM 4153 N N . ARG B 1 246 ? 29.719 -5.359 6.012 1 68.38 246 ARG B N 1
ATOM 4154 C CA . ARG B 1 246 ? 31.156 -5.562 6.137 1 68.38 246 ARG B CA 1
ATOM 4155 C C . ARG B 1 246 ? 31.469 -6.93 6.73 1 68.38 246 ARG B C 1
ATOM 4157 O O . ARG B 1 246 ? 32.375 -7.617 6.281 1 68.38 246 ARG B O 1
ATOM 4164 N N . LYS B 1 247 ? 30.688 -7.238 7.625 1 68.69 247 LYS B N 1
ATOM 4165 C CA . LYS B 1 247 ? 30.891 -8.547 8.25 1 68.69 247 LYS B CA 1
ATOM 4166 C C . LYS B 1 247 ? 30.641 -9.672 7.25 1 68.69 247 LYS B C 1
ATOM 4168 O O . LYS B 1 247 ? 31.391 -10.648 7.215 1 68.69 247 LYS B O 1
ATOM 4173 N N . GLN B 1 248 ? 29.734 -9.484 6.41 1 68.5 248 GLN B N 1
ATOM 4174 C CA . GLN B 1 248 ? 29.438 -10.5 5.398 1 68.5 248 GLN B CA 1
ATOM 4175 C C . GLN B 1 248 ? 30.516 -10.547 4.328 1 68.5 248 GLN B C 1
ATOM 4177 O O . GLN B 1 248 ? 30.891 -11.625 3.867 1 68.5 248 GLN B O 1
ATOM 4182 N N . LEU B 1 249 ? 30.969 -9.391 3.98 1 67.81 249 LEU B N 1
ATOM 4183 C CA . LEU B 1 249 ? 32.031 -9.312 2.986 1 67.81 249 LEU B CA 1
ATOM 4184 C C . LEU B 1 249 ? 33.312 -9.945 3.51 1 67.81 249 LEU B C 1
ATOM 4186 O O . LEU B 1 249 ? 34 -10.656 2.775 1 67.81 249 LEU B O 1
ATOM 4190 N N . GLN B 1 250 ? 33.562 -9.68 4.711 1 67.31 250 GLN B N 1
ATOM 4191 C CA . GLN B 1 250 ? 34.75 -10.273 5.332 1 67.31 250 GLN B CA 1
ATOM 4192 C C . GLN B 1 250 ? 34.625 -11.797 5.406 1 67.31 250 GLN B C 1
ATOM 4194 O O . GLN B 1 250 ? 35.594 -12.516 5.188 1 67.31 250 GLN B O 1
ATOM 4199 N N . GLN B 1 251 ? 33.438 -12.227 5.645 1 64.44 251 GLN B N 1
ATOM 4200 C CA . GLN B 1 251 ? 33.188 -13.664 5.711 1 64.44 251 GLN B CA 1
ATOM 4201 C C . GLN B 1 251 ? 33.344 -14.312 4.336 1 64.44 251 GLN B C 1
ATOM 4203 O O . GLN B 1 251 ? 33.844 -15.422 4.219 1 64.44 251 GLN B O 1
ATOM 4208 N N . ARG B 1 252 ? 33 -13.633 3.332 1 65.5 252 ARG B N 1
ATOM 4209 C CA . ARG B 1 252 ? 33.156 -14.109 1.962 1 65.5 252 ARG B CA 1
ATOM 4210 C C . ARG B 1 252 ? 34.625 -14.188 1.561 1 65.5 252 ARG B C 1
ATOM 4212 O O . ARG B 1 252 ? 35.031 -15.078 0.815 1 65.5 252 ARG B O 1
ATOM 4219 N N . GLU B 1 253 ? 35.312 -13.281 1.92 1 65.25 253 GLU B N 1
ATOM 4220 C CA . GLU B 1 253 ? 36.75 -13.273 1.621 1 65.25 253 GLU B CA 1
ATOM 4221 C C . GLU B 1 253 ? 37.469 -14.414 2.336 1 65.25 253 GLU B C 1
ATOM 4223 O O . GLU B 1 253 ? 38.438 -14.961 1.813 1 65.25 253 GLU B O 1
ATOM 4228 N N . LEU B 1 254 ? 36.938 -14.828 3.428 1 61.12 254 LEU B N 1
ATOM 4229 C CA . LEU B 1 254 ? 37.562 -15.906 4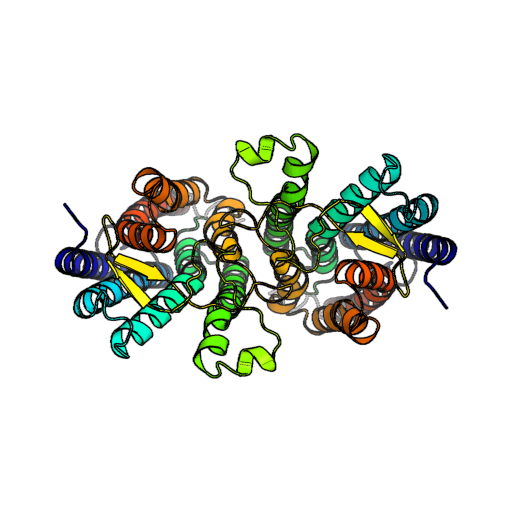.191 1 61.12 254 LEU B CA 1
ATOM 4230 C C . LEU B 1 254 ? 37.125 -17.266 3.654 1 61.12 254 LEU B C 1
ATOM 4232 O O . LEU B 1 254 ? 37.781 -18.281 3.932 1 61.12 254 LEU B O 1
ATOM 4236 N N . MET B 1 255 ? 36 -17.422 3.041 1 53.78 255 MET B N 1
ATOM 4237 C CA . MET B 1 255 ? 35.625 -18.703 2.457 1 53.78 255 MET B CA 1
ATOM 4238 C C . MET B 1 255 ? 36.531 -19.047 1.275 1 53.78 255 MET B C 1
ATOM 4240 O O . MET B 1 255 ? 36.625 -18.266 0.326 1 53.78 255 MET B O 1
ATOM 4244 N N . PRO B 1 256 ? 37.531 -19.984 1.229 1 48.59 256 PRO B N 1
ATOM 4245 C CA . PRO B 1 256 ? 38.469 -20.469 0.226 1 48.59 256 PRO B CA 1
ATOM 4246 C C . PRO B 1 256 ? 37.812 -20.844 -1.093 1 48.59 256 PRO B C 1
ATOM 4248 O O . PRO B 1 256 ? 36.656 -21.281 -1.1 1 48.59 256 PRO B O 1
ATOM 4251 N N . LEU B 1 257 ? 38.156 -20.359 -2.477 1 47.16 257 LEU B N 1
ATOM 4252 C CA . LEU B 1 257 ? 37.938 -20.844 -3.838 1 47.16 257 LEU B CA 1
ATOM 4253 C C . LEU B 1 257 ? 37.875 -22.359 -3.875 1 47.16 257 LEU B C 1
ATOM 4255 O O . LEU B 1 257 ? 37.75 -22.953 -4.945 1 47.16 257 LEU B O 1
ATOM 4259 N N . GLU B 1 258 ? 38.344 -23.141 -3.021 1 40.19 258 GLU B N 1
ATOM 4260 C CA . GLU B 1 258 ? 38.531 -24.578 -3.277 1 40.19 258 GLU B CA 1
ATOM 4261 C C . GLU B 1 258 ? 37.219 -25.266 -3.592 1 40.19 258 GLU B C 1
ATOM 4263 O O . GLU B 1 258 ? 37.188 -26.312 -4.23 1 40.19 258 GLU B O 1
ATOM 4268 N N . ASP B 1 259 ? 36.031 -24.984 -2.865 1 33.81 259 ASP B N 1
ATOM 4269 C CA . ASP B 1 259 ? 35 -26 -3.094 1 33.81 259 ASP B CA 1
ATOM 4270 C C . ASP B 1 259 ? 34.219 -25.703 -4.363 1 33.81 259 ASP B C 1
ATOM 4272 O O . ASP B 1 259 ? 33 -25.484 -4.305 1 33.81 259 ASP B O 1
ATOM 4276 N N . ASN B 1 260 ? 34.625 -24.766 -5.207 1 32.91 260 ASN B N 1
ATOM 4277 C CA . ASN B 1 260 ? 34.156 -24.938 -6.586 1 32.91 260 ASN B CA 1
ATOM 4278 C C . ASN B 1 260 ? 34.688 -26.25 -7.188 1 32.91 260 ASN B C 1
ATOM 4280 O O . ASN B 1 260 ? 35.875 -26.391 -7.414 1 32.91 260 ASN B O 1
ATOM 4284 N N . PRO B 1 261 ? 33.969 -27.438 -7.023 1 32.78 261 PRO B N 1
ATOM 4285 C CA . PRO B 1 261 ? 34.406 -28.484 -7.93 1 32.78 261 PRO B CA 1
ATOM 4286 C C . PRO B 1 261 ? 34.438 -28.031 -9.391 1 32.78 261 PRO B C 1
ATOM 4288 O O . PRO B 1 261 ? 33.719 -27.125 -9.773 1 32.78 261 PRO B O 1
#

Organism: Trichomonas vaginalis (strain ATCC PRA-98 / G3) (NCBI:txid412133)

Solvent-accessible surface area (backbone atoms only — not comparable to full-atom values): 26004 Å² total; per-residue (Å²): 137,62,65,46,44,65,55,24,47,50,49,23,53,49,26,46,51,52,19,50,48,40,54,66,31,51,76,92,33,52,85,51,55,67,72,33,28,48,32,43,19,48,36,30,47,56,57,20,50,51,24,49,50,48,27,57,39,58,76,37,50,62,38,62,84,38,67,62,26,32,50,53,40,52,50,51,49,44,52,58,35,40,42,32,24,44,50,46,44,26,46,47,44,45,34,68,71,25,75,86,51,73,39,43,65,42,45,50,48,51,32,52,51,26,48,53,53,17,49,42,45,38,51,29,43,51,56,61,69,73,28,88,56,41,33,68,69,65,61,46,49,64,30,45,87,64,39,70,47,36,24,94,54,47,22,37,31,75,43,94,51,32,54,17,48,26,34,34,32,45,37,52,41,58,81,28,44,44,67,11,58,54,48,51,50,52,42,43,56,47,36,74,73,65,38,46,68,51,29,49,49,50,44,47,55,23,63,50,42,22,43,69,76,37,63,91,52,54,48,20,24,27,51,45,48,22,58,66,36,42,57,62,43,47,48,54,40,49,53,54,32,43,54,53,33,49,52,51,52,52,50,55,71,66,53,71,81,69,79,67,123,138,60,65,47,44,63,57,26,48,50,49,22,52,49,27,46,50,52,19,50,48,40,55,68,29,52,77,92,31,52,84,51,54,68,72,33,29,48,33,43,19,48,37,30,47,55,57,21,49,52,24,50,51,48,28,58,39,58,75,38,47,62,39,63,81,38,66,63,25,32,50,53,40,52,52,49,50,45,51,58,33,39,42,32,24,44,50,46,44,25,47,45,46,43,33,70,71,25,74,83,50,72,42,42,66,43,43,52,47,51,32,51,51,27,47,52,53,18,49,43,44,38,50,29,43,50,56,63,70,74,30,86,57,42,34,68,70,64,63,47,50,62,31,46,86,64,39,69,46,35,24,94,51,47,22,36,30,75,44,95,50,33,55,19,49,26,35,34,32,46,37,52,42,58,82,29,44,45,68,11,56,53,48,50,52,51,43,43,58,48,38,74,73,65,39,48,68,52,29,50,49,49,46,47,53,22,63,48,42,22,42,68,77,38,65,90,51,53,48,19,24,26,53,46,48,23,57,65,36,41,59,60,42,48,49,53,41,51,51,53,30,45,52,54,32,49,52,51,52,54,52,55,69,65,55,73,81,68,81,64,127

Foldseek 3Di:
DFDALVLLVVLLVVLLVVLVVLQVCPDLNVVADNQLSNLLSVLSNLLSVLSVLQNVLRVCAPPQVDPSQLVSLLVNLLSLLLNLLSLLSNLCSLDLCCRVDNCVVVSVVLNVVSVVLSVLQSCQQPQVVPDPCSCVVVVFDWLDVVDLQADPGFGWHQWPRGIFTHGGGTHADPRHDDCCVSVCSRQVSCVVSPVPVLSVLLVCQAQVVLCVVPVPITPRRSNSVSSSSNSVSSVVSSVVSSVVNVVSVVVVVPPDPPPPD/DFDALVLLVVLLVVLLVVLVVLQVCPDLNVVADNQLSNLLSVLSNLLSVLSVLQNVLRVCAPPQVDPSQLVSLLVNLLSLLLNLLSLLSNLCSLPLCCRVDNCVVVSVVLNVVSVVLSVLQSCFQPQVVPDPCSCVVVVFDWLDVVDLQADPGFGWHQWPRYIFTHGGGTHADPRHDDCCVSVCSRQVSCVVSPVPVLSVLLVCQAQVVLCVVPVPITPRRSNSVSSSSNSVSSVVSNVVSSVVNVVSVVVVVPPDPPPPD

Sequence (522 aa):
MCFNKWWSLAFTAFACGVSGWVWSGKGFWKKIQRWQRNRIAWFFVYFASMEILQFFQYLVINNCTSKLNIFLTILGFVHICFQPLVTNIAFSAIDPKNLDKQREETWMFIIKFCGVTGFFLAFRILPPLFSDNFDKFFLFDKCGDKEGVCAPQTCTVMGTYHLAWGWKLLKPSYTFPNVAIHFFTMFFPALLLGLYFQSIILFLSGPVLAQIWAKKTSDGERAAIWCFFSIAESTVTGVTSYLACRKQLQQRELMPLEDNPMCFNKWWSLAFTAFACGVSGWVWSGKGFWKKIQRWQRNRIAWFFVYFASMEILQFFQYLVINNCTSKLNIFLTILGFVHICFQPLVTNIAFSAIDPKNLDKQREETWMFIIKFCGVTGFFLAFRILPPLFSDNFDKFFLFDKCGDKEGVCAPQTCTVMGTYHLAWGWKLLKPSYTFPNVAIHFFTMFFPALLLGLYFQSIILFLSGPVLAQIWAKKTSDGERAAIWCFFSIAESTVTGVTSYLACRKQLQQRELMPLEDNP